Protein AF-0000000083340395 (afdb_homodimer)

Secondary structure (DSSP, 8-state):
-HHHHHHHHHHHHHHSS---HHHHHHHT--EEEEE-HHHHHHHHHHHHHHHH-TT-STT-HHHHHHHHHHHHHHHHT-TT--TTTTHHHHHHHHH--STTS-HHHHHHHHHHHHHHHHHHH-TT--TTTTTTTPPPP---HHHHHHHHHHHHH--B---B--PPPPHHHHHHHHHGGGGS--GGG---EEEEEE--HHHHHHHHHT-TT--S-PPPSEEEEEEE-GGG--SGGGTTHHHHHHHHHHHHHHHHHHHTT-EEEEE--TT--HHHHHHHHHHHT--TTSEEEEEEEEE-BSS--PPPP---HHHHEEE--/-HHHHHHHHHHHHHHSS---HHHHHHHT--EEEEE-HHHHHHHHHHHHHHHH-TT-STT-HHHHHHHHHHHHHHHHT-TT--TTTTHHHHHHHHH---TTS-HHHHHHHHHHHHHHHHHHH-TT--TTTTTTTPPPP---HHHHHHHHHHHHH--B---B--PPPPHHHHHHHHHGGGGS--GGG---EEEEEE--HHHHHHHHHT-TT--S-PPPSEEEEEEE-GGG--SGGGTTHHHHHHHHHHHHHHHHHHHTT-EEEEE--TT--HHHHHHHHHHHT--TTSEEEEEEEEE-BSS--PPPP---HHHHEEE--

Sequence (634 aa):
MIKYMKKSVYKFLCKHSKKSKIATFLLLRPKLMFVDKETSSEIKWLWKCAFQGVYYRGGNENCLFLKNAHIAEKGLQSFEREAGRSKAIISYLSKIGGASISREQLVYRDKIVRSYNLLQKKEGGGLQDYSFNKAVPVFANNEIETIDKLIYTRRSIRWFSQNVPSATVLNKIFQTAVWAPNSCNRQTVRIFYTMNPEKVQACMSLNSGATAMNRAPVFISFVADMDSYILPTERHVPYIDVSLAAQNVVLRSHAEGFSTCVLNWSHASEEANSKLKKILGIRSDNIICFNMVLGAAMYDVEPPYKLGVNEFVKKVDMIKYMKKSVYKFLCKHSKKSKIATFLLLRPKLMFVDKETSSEIKWLWKCAFQGVYYRGGNENCLFLKNAHIAEKGLQSFEREAGRSKAIISYLSKIGGASISREQLVYRDKIVRSYNLLQKKEGGGLQDYSFNKAVPVFANNEIETIDKLIYTRRSIRWFSQNVPSATVLNKIFQTAVWAPNSCNRQTVRIFYTMNPEKVQACMSLNSGATAMNRAPVFISFVADMDSYILPTERHVPYIDVSLAAQNVVLRSHAEGFSTCVLNWSHASEEANSKLKKILGIRSDNIICFNMVLGAAMYDVEPPYKLGVNEFVKKVD

Radius of gyration: 24.7 Å; Cα contacts (8 Å, |Δi|>4): 1036; chains: 2; bounding box: 55×77×62 Å

Organism: NCBI:txid2580412

Structure (mmCIF, N/CA/C/O backbone):
data_AF-0000000083340395-model_v1
#
loop_
_entity.id
_entity.type
_entity.pdbx_description
1 polymer 'Nitroreductase family protein'
#
loop_
_atom_site.group_PDB
_atom_site.id
_atom_site.type_symbol
_atom_site.label_atom_id
_atom_site.label_alt_id
_atom_site.label_comp_id
_atom_site.label_asym_id
_atom_site.label_entity_id
_atom_site.label_seq_id
_atom_site.pdbx_PDB_ins_code
_atom_site.Cartn_x
_atom_site.Cartn_y
_atom_site.Cartn_z
_atom_site.occupancy
_atom_site.B_iso_or_equiv
_atom_site.auth_seq_id
_atom_site.auth_comp_id
_atom_site.auth_asym_id
_atom_site.auth_atom_id
_atom_site.pdbx_PDB_model_num
ATOM 1 N N . MET A 1 1 ? 12.219 33.719 -3.18 1 23.7 1 MET A N 1
ATOM 2 C CA . MET A 1 1 ? 11.227 34.594 -3.811 1 23.7 1 MET A CA 1
ATOM 3 C C . MET A 1 1 ? 10.555 33.875 -4.984 1 23.7 1 MET A C 1
ATOM 5 O O . MET A 1 1 ? 9.336 33.969 -5.16 1 23.7 1 MET A O 1
ATOM 9 N N . ILE A 1 2 ? 11.461 33.125 -5.734 1 25.69 2 ILE A N 1
ATOM 10 C CA . ILE A 1 2 ? 10.945 32.469 -6.934 1 25.69 2 ILE A CA 1
ATOM 11 C C . ILE A 1 2 ? 10.188 31.203 -6.555 1 25.69 2 ILE A C 1
ATOM 13 O O . ILE A 1 2 ? 9.273 30.781 -7.27 1 25.69 2 ILE A O 1
ATOM 17 N N . LYS A 1 3 ? 10.586 30.516 -5.473 1 31.86 3 LYS A N 1
ATOM 18 C CA . LYS A 1 3 ? 9.969 29.297 -4.973 1 31.86 3 LYS A CA 1
ATOM 19 C C . LYS A 1 3 ? 8.539 29.547 -4.496 1 31.86 3 LYS A C 1
ATOM 21 O O . LYS A 1 3 ? 7.652 28.734 -4.723 1 31.86 3 LYS A O 1
ATOM 26 N N . TYR A 1 4 ? 8.336 30.641 -3.783 1 31.64 4 TYR A N 1
ATOM 27 C CA . TYR A 1 4 ? 7.059 31.188 -3.33 1 31.64 4 TYR A CA 1
ATOM 28 C C . TYR A 1 4 ? 6.203 31.625 -4.512 1 31.64 4 TYR A C 1
ATOM 30 O O . TYR A 1 4 ? 4.969 31.625 -4.43 1 31.64 4 TYR A O 1
ATOM 38 N N . MET A 1 5 ? 6.879 32.031 -5.57 1 32.09 5 MET A N 1
ATOM 39 C CA . MET A 1 5 ? 6.113 32.594 -6.68 1 32.09 5 MET A CA 1
ATOM 40 C C . MET A 1 5 ? 5.371 31.484 -7.434 1 32.09 5 MET A C 1
ATOM 42 O O . MET A 1 5 ? 4.34 31.75 -8.055 1 32.09 5 MET A O 1
ATOM 46 N N . LYS A 1 6 ? 5.98 30.312 -7.539 1 38.16 6 LYS A N 1
ATOM 47 C CA . LYS A 1 6 ? 5.355 29.266 -8.352 1 38.16 6 LYS A CA 1
ATOM 48 C C . LYS A 1 6 ? 4.184 28.625 -7.617 1 38.16 6 LYS A C 1
ATOM 50 O O . LYS A 1 6 ? 3.18 28.266 -8.234 1 38.16 6 LYS A O 1
ATOM 55 N N . LYS A 1 7 ? 4.254 28.406 -6.336 1 39.81 7 LYS A N 1
ATOM 56 C CA . LYS A 1 7 ? 3.074 28.125 -5.523 1 39.81 7 LYS A CA 1
ATOM 57 C C . LYS A 1 7 ? 2.033 29.234 -5.652 1 39.81 7 LYS A C 1
ATOM 59 O O . LYS A 1 7 ? 0.831 28.969 -5.668 1 39.81 7 LYS A O 1
ATOM 64 N N . SER A 1 8 ? 2.551 30.453 -5.719 1 37.56 8 SER A N 1
ATOM 65 C CA . SER A 1 8 ? 1.697 31.625 -5.848 1 37.56 8 SER A CA 1
ATOM 66 C C . SER A 1 8 ? 0.975 31.641 -7.188 1 37.56 8 SER A C 1
ATOM 68 O O . SER A 1 8 ? -0.223 31.922 -7.25 1 37.56 8 SER A O 1
ATOM 70 N N . VAL A 1 9 ? 1.699 31.344 -8.203 1 39.03 9 VAL A N 1
ATOM 71 C CA . VAL A 1 9 ? 1.027 31.359 -9.5 1 39.03 9 VAL A CA 1
ATOM 72 C C . VAL A 1 9 ? 0.023 30.219 -9.57 1 39.03 9 VAL A C 1
ATOM 74 O O . VAL A 1 9 ? -1.101 30.391 -10.047 1 39.03 9 VAL A O 1
ATOM 77 N N . TYR A 1 10 ? 0.336 29.016 -9.102 1 37.78 10 TYR A N 1
ATOM 78 C CA . TYR A 1 10 ? -0.652 27.953 -9.055 1 37.78 10 TYR A CA 1
ATOM 79 C C . TYR A 1 10 ? -1.793 28.297 -8.109 1 37.78 10 TYR A C 1
ATOM 81 O O . TYR A 1 10 ? -2.965 28.094 -8.43 1 37.78 10 TYR A O 1
ATOM 89 N N . LYS A 1 11 ? -1.453 28.656 -6.844 1 41.34 11 LYS A N 1
ATOM 90 C CA . LYS A 1 11 ? -2.492 29.172 -5.957 1 41.34 11 LYS A CA 1
ATOM 91 C C . LYS A 1 11 ? -3.271 30.297 -6.625 1 41.34 11 LYS A C 1
ATOM 93 O O . LYS A 1 11 ? -4.496 30.375 -6.492 1 41.34 11 LYS A O 1
ATOM 98 N N . PHE A 1 12 ? -2.539 31.219 -7.191 1 38.47 12 PHE A N 1
ATOM 99 C CA . PHE A 1 12 ? -3.184 32.312 -7.918 1 38.47 12 PHE A CA 1
ATOM 100 C C . PHE A 1 12 ? -4.031 31.766 -9.062 1 38.47 12 PHE A C 1
ATOM 102 O O . PHE A 1 12 ? -5.168 32.188 -9.266 1 38.47 12 PHE A O 1
ATOM 109 N N . LEU A 1 13 ? -3.576 30.844 -9.742 1 42.47 13 LEU A N 1
ATOM 110 C CA . LEU A 1 13 ? -4.328 30.281 -10.852 1 42.47 13 LEU A CA 1
ATOM 111 C C . LEU A 1 13 ? -5.461 29.391 -10.352 1 42.47 13 LEU A C 1
ATOM 113 O O . LEU A 1 13 ? -6.523 29.328 -10.977 1 42.47 13 LEU A O 1
ATOM 117 N N . CYS A 1 14 ? -5.297 28.719 -9.258 1 41.03 14 CYS A N 1
ATOM 118 C CA . CYS A 1 14 ? -6.379 27.969 -8.641 1 41.03 14 CYS A CA 1
ATOM 119 C C . CYS A 1 14 ? -7.441 28.891 -8.07 1 41.03 14 CYS A C 1
ATOM 121 O O . CYS A 1 14 ? -8.617 28.531 -7.988 1 41.03 14 CYS A O 1
ATOM 123 N N . LYS A 1 15 ? -7.105 29.875 -7.312 1 38.88 15 LYS A N 1
ATOM 124 C CA . LYS A 1 15 ? -8.102 30.812 -6.805 1 38.88 15 LYS A CA 1
ATOM 125 C C . LYS A 1 15 ? -8.945 31.375 -7.941 1 38.88 15 LYS A C 1
ATOM 127 O O . LYS A 1 15 ? -10.062 31.859 -7.711 1 38.88 15 LYS A O 1
ATOM 132 N N . HIS A 1 16 ? -8.438 31.859 -9.039 1 39.56 16 HIS A N 1
ATOM 133 C CA . HIS A 1 16 ? -9.266 32.438 -10.094 1 39.56 16 HIS A CA 1
ATOM 134 C C . HIS A 1 16 ? -9.844 31.344 -10.984 1 39.56 16 HIS A C 1
ATOM 136 O O . HIS A 1 16 ? -9.094 30.594 -11.633 1 39.56 16 HIS A O 1
ATOM 142 N N . SER A 1 17 ? -11.102 30.781 -10.633 1 43.62 17 SER A N 1
ATOM 143 C CA . SER A 1 17 ? -12.031 29.781 -11.133 1 43.62 17 SER A CA 1
ATOM 144 C C . SER A 1 17 ? -11.812 29.516 -12.625 1 43.62 17 SER A C 1
ATOM 146 O O . SER A 1 17 ? -11.844 28.375 -13.07 1 43.62 17 SER A O 1
ATOM 148 N N . LYS A 1 18 ? -12.234 30.547 -13.445 1 44.28 18 LYS A N 1
ATOM 149 C CA . LYS A 1 18 ? -12.375 30.359 -14.883 1 44.28 18 LYS A CA 1
ATOM 150 C C . LYS A 1 18 ? -11.008 30.266 -15.562 1 44.28 18 LYS A C 1
ATOM 152 O O . LYS A 1 18 ? -10.578 31.188 -16.25 1 44.28 18 LYS A O 1
ATOM 157 N N . LYS A 1 19 ? -9.984 29.688 -15.023 1 51.34 19 LYS A N 1
ATOM 158 C CA . LYS A 1 19 ? -8.789 29.734 -15.852 1 51.34 19 LYS A CA 1
ATOM 159 C C . LYS A 1 19 ? -9.008 29 -17.172 1 51.34 19 LYS A C 1
ATOM 161 O O . LYS A 1 19 ? -9.586 27.906 -17.188 1 51.34 19 LYS A O 1
ATOM 166 N N . SER A 1 20 ? -8.734 29.594 -18.172 1 68 20 SER A N 1
ATOM 167 C CA . SER A 1 20 ? -8.891 29.109 -19.547 1 68 20 SER A CA 1
ATOM 168 C C . SER A 1 20 ? -8.086 27.828 -19.766 1 68 20 SER A C 1
ATOM 170 O O . SER A 1 20 ? -7.086 27.594 -19.094 1 68 20 SER A O 1
ATOM 172 N N . LYS A 1 21 ? -8.656 26.812 -20.156 1 74.31 21 LYS A N 1
ATOM 173 C CA . LYS A 1 21 ? -8.016 25.594 -20.641 1 74.31 21 LYS A CA 1
ATOM 174 C C . LYS A 1 21 ? -6.625 25.875 -21.203 1 74.31 21 LYS A C 1
ATOM 176 O O . LYS A 1 21 ? -5.691 25.094 -20.984 1 74.31 21 LYS A O 1
ATOM 181 N N . ILE A 1 22 ? -6.523 27.078 -21.594 1 77.81 22 ILE A N 1
ATOM 182 C CA . ILE A 1 22 ? -5.262 27.438 -22.234 1 77.81 22 ILE A CA 1
ATOM 183 C C . ILE A 1 22 ? -4.219 27.734 -21.156 1 77.81 22 ILE A C 1
ATOM 185 O O . ILE A 1 22 ? -3.059 27.328 -21.281 1 77.81 22 ILE A O 1
ATOM 189 N N . ALA A 1 23 ? -4.621 28.359 -20.172 1 75.69 23 ALA A N 1
ATOM 190 C CA . ALA A 1 23 ? -3.693 28.703 -19.094 1 75.69 23 ALA A CA 1
ATOM 191 C C . ALA A 1 23 ? -3.184 27.438 -18.391 1 75.69 23 ALA A C 1
ATOM 193 O O . ALA A 1 23 ? -1.986 27.312 -18.125 1 75.69 23 ALA A O 1
ATOM 194 N N . THR A 1 24 ? -4.109 26.578 -18.188 1 75.75 24 THR A N 1
ATOM 195 C CA . THR A 1 24 ? -3.74 25.297 -17.562 1 75.75 24 THR A CA 1
ATOM 196 C C . THR A 1 24 ? -2.768 24.531 -18.453 1 75.75 24 THR A C 1
ATOM 198 O O . THR A 1 24 ? -1.771 23.984 -17.969 1 75.75 24 THR A O 1
ATOM 201 N N . PHE A 1 25 ? -3.049 24.562 -19.672 1 79.56 25 PHE A N 1
ATOM 202 C CA . PHE A 1 25 ? -2.213 23.875 -20.641 1 79.56 25 PHE A CA 1
ATOM 203 C C . PHE A 1 25 ? -0.792 24.422 -20.625 1 79.56 25 PHE A C 1
ATOM 205 O O . PHE A 1 25 ? 0.176 23.656 -20.594 1 79.56 25 PHE A O 1
ATOM 212 N N . LEU A 1 26 ? -0.683 25.703 -20.562 1 77.81 26 LEU A N 1
ATOM 213 C CA . LEU A 1 26 ? 0.629 26.344 -20.594 1 77.81 26 LEU A CA 1
ATOM 214 C C . LEU A 1 26 ? 1.356 26.156 -19.281 1 77.81 26 LEU A C 1
ATOM 216 O O . LEU A 1 26 ? 2.576 25.984 -19.25 1 77.81 26 LEU A O 1
ATOM 220 N N . LEU A 1 27 ? 0.581 26.172 -18.297 1 75.75 27 LEU A N 1
ATOM 221 C CA . LEU A 1 27 ? 1.147 26.016 -16.953 1 75.75 27 LEU A CA 1
ATOM 222 C C . LEU A 1 27 ? 1.795 24.656 -16.781 1 75.75 27 LEU A C 1
ATOM 224 O O . LEU A 1 27 ? 2.777 24.516 -16.062 1 75.75 27 LEU A O 1
ATOM 228 N N . LEU A 1 28 ? 1.256 23.75 -17.562 1 77.25 28 LEU A N 1
ATOM 229 C CA . LEU A 1 28 ? 1.744 22.375 -17.391 1 77.25 28 LEU A CA 1
ATOM 230 C C . LEU A 1 28 ? 2.908 22.0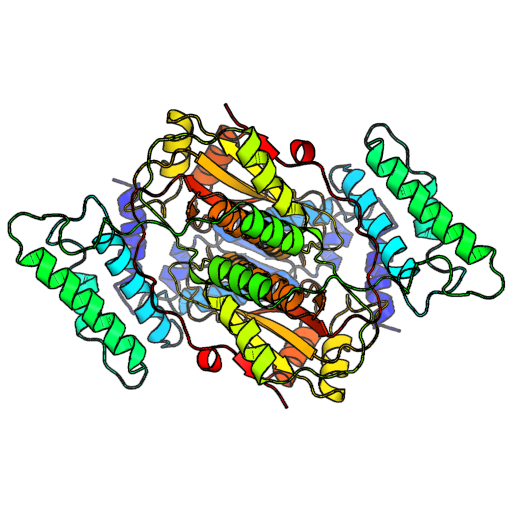94 -18.328 1 77.25 28 LEU A C 1
ATOM 232 O O . LEU A 1 28 ? 3.414 20.969 -18.391 1 77.25 28 LEU A O 1
ATOM 236 N N . ARG A 1 29 ? 3.385 23.078 -19.094 1 80.81 29 ARG A N 1
ATOM 237 C CA . ARG A 1 29 ? 4.547 22.984 -19.969 1 80.81 29 ARG A CA 1
ATOM 238 C C . ARG A 1 29 ? 4.512 21.688 -20.781 1 80.81 29 ARG A C 1
ATOM 240 O O . ARG A 1 29 ? 5.418 20.859 -20.688 1 80.81 29 ARG A O 1
ATOM 247 N N . PRO A 1 30 ? 3.477 21.641 -21.688 1 85.94 30 PRO A N 1
ATOM 248 C CA . PRO A 1 30 ? 3.277 20.406 -22.453 1 85.94 30 PRO A CA 1
ATOM 249 C C . PRO A 1 30 ? 4.434 20.094 -23.391 1 85.94 30 PRO A C 1
ATOM 251 O O . PRO A 1 30 ? 5.023 21.016 -23.969 1 85.94 30 PRO A O 1
ATOM 254 N N . LYS A 1 31 ? 4.812 18.844 -23.484 1 88.56 31 LYS A N 1
ATOM 255 C CA . LYS A 1 31 ? 5.781 18.312 -24.453 1 88.56 31 LYS A CA 1
ATOM 256 C C . LYS A 1 31 ? 5.125 17.328 -25.406 1 88.56 31 LYS A C 1
ATOM 258 O O . LYS A 1 31 ? 4.371 16.453 -24.969 1 88.56 31 LYS A O 1
ATOM 263 N N . LEU A 1 32 ? 5.402 17.516 -26.594 1 90.75 32 LEU A N 1
ATOM 264 C CA . LEU A 1 32 ? 4.883 16.578 -27.594 1 90.75 32 LEU A CA 1
ATOM 265 C C . LEU A 1 32 ? 5.75 15.328 -27.656 1 90.75 32 LEU A C 1
ATOM 267 O O . LEU A 1 32 ? 6.973 15.422 -27.812 1 90.75 32 LEU A O 1
ATOM 271 N N . MET A 1 33 ? 5.086 14.242 -27.453 1 89.75 33 MET A N 1
ATOM 272 C CA . MET A 1 33 ? 5.867 13.008 -27.5 1 89.75 33 MET A CA 1
ATOM 273 C C . MET A 1 33 ? 4.977 11.812 -27.812 1 89.75 33 MET A C 1
ATOM 275 O O . MET A 1 33 ? 3.748 11.922 -27.781 1 89.75 33 MET A O 1
ATOM 279 N N . PHE A 1 34 ? 5.656 10.758 -28.25 1 88.81 34 PHE A N 1
ATOM 280 C CA . PHE A 1 34 ? 4.941 9.5 -28.453 1 88.81 34 PHE A CA 1
ATOM 281 C C . PHE A 1 34 ? 4.703 8.789 -27.125 1 88.81 34 PHE A C 1
ATOM 283 O O . PHE A 1 34 ? 5.605 8.695 -26.297 1 88.81 34 PHE A O 1
ATOM 290 N N . VAL A 1 35 ? 3.451 8.453 -26.969 1 85.31 35 VAL A N 1
ATOM 291 C CA . VAL A 1 35 ? 3.029 7.723 -25.781 1 85.31 35 VAL A CA 1
ATOM 292 C C . VAL A 1 35 ? 2.393 6.395 -26.188 1 85.31 35 VAL A C 1
ATOM 294 O O . VAL A 1 35 ? 1.679 6.324 -27.188 1 85.31 35 VAL A O 1
ATOM 297 N N . ASP A 1 36 ? 2.797 5.379 -25.484 1 77.12 36 ASP A N 1
ATOM 298 C CA . ASP A 1 36 ? 2.178 4.09 -25.797 1 77.12 36 ASP A CA 1
ATOM 299 C C . ASP A 1 36 ? 0.665 4.148 -25.594 1 77.12 36 ASP A C 1
ATOM 301 O O . ASP A 1 36 ? 0.163 4.98 -24.844 1 77.12 36 ASP A O 1
ATOM 305 N N . LYS A 1 37 ? -0.03 3.229 -26.234 1 74.88 37 LYS A N 1
ATOM 306 C CA . LYS A 1 37 ? -1.489 3.248 -26.281 1 74.88 37 LYS A CA 1
ATOM 307 C C . LYS A 1 37 ? -2.078 3.182 -24.875 1 74.88 37 LYS A C 1
ATOM 309 O O . LYS A 1 37 ? -3.006 3.924 -24.547 1 74.88 37 LYS A O 1
ATOM 314 N N . GLU A 1 38 ? -1.562 2.369 -24.047 1 71.12 38 GLU A N 1
ATOM 315 C CA . GLU A 1 38 ? -2.119 2.18 -22.719 1 71.12 38 GLU A CA 1
ATOM 316 C C . GLU A 1 38 ? -1.931 3.428 -21.859 1 71.12 38 GLU A C 1
ATOM 318 O O . GLU A 1 38 ? -2.844 3.834 -21.125 1 71.12 38 GLU A O 1
ATOM 323 N N . THR A 1 39 ? -0.795 4.062 -22.016 1 75.94 39 THR A N 1
ATOM 324 C CA . THR A 1 39 ? -0.489 5.27 -21.25 1 75.94 39 THR A CA 1
ATOM 325 C C . THR A 1 39 ? -1.264 6.465 -21.781 1 75.94 39 THR A C 1
ATOM 327 O O . THR A 1 39 ? -1.587 7.391 -21.047 1 75.94 39 THR A O 1
ATOM 330 N N . SER A 1 40 ? -1.554 6.344 -23.047 1 80.31 40 SER A N 1
ATOM 331 C CA . SER A 1 40 ? -2.215 7.473 -23.688 1 80.31 40 SER A CA 1
ATOM 332 C C . SER A 1 40 ? -3.574 7.754 -23.062 1 80.31 40 SER A C 1
ATOM 334 O O . SER A 1 40 ? -3.965 8.914 -22.906 1 80.31 40 SER A O 1
ATOM 336 N N . SER A 1 41 ? -4.312 6.742 -22.719 1 74.31 41 SER A N 1
ATOM 337 C CA . SER A 1 41 ? -5.609 6.922 -22.062 1 74.31 41 SER A CA 1
ATOM 338 C C . SER A 1 41 ? -5.465 7.637 -20.734 1 74.31 41 SER A C 1
ATOM 340 O O . SER A 1 41 ? -6.301 8.477 -20.375 1 74.31 41 SER A O 1
ATOM 342 N N . GLU A 1 42 ? -4.473 7.289 -20.078 1 76 42 GLU A N 1
ATOM 343 C CA . GLU A 1 42 ? -4.215 7.945 -18.797 1 76 42 GLU A CA 1
ATOM 344 C C . GLU A 1 42 ? -3.857 9.414 -19 1 76 42 GLU A C 1
ATOM 346 O O . GLU A 1 42 ? -4.301 10.273 -18.234 1 76 42 GLU A O 1
ATOM 351 N N . ILE A 1 43 ? -3.057 9.633 -19.984 1 78.56 43 ILE A N 1
ATOM 352 C CA . ILE A 1 43 ? -2.656 11.008 -20.266 1 78.56 43 ILE A CA 1
ATOM 353 C C . ILE A 1 43 ? -3.887 11.844 -20.609 1 78.56 43 ILE A C 1
ATOM 355 O O . ILE A 1 43 ? -4.016 12.984 -20.172 1 78.56 43 ILE A O 1
ATOM 359 N N . LYS A 1 44 ? -4.754 11.281 -21.391 1 76.44 44 LYS A N 1
ATOM 360 C CA . LYS A 1 44 ? -5.996 11.969 -21.719 1 76.44 44 LYS A CA 1
ATOM 361 C C . LYS A 1 44 ? -6.805 12.297 -20.469 1 76.44 44 LYS A C 1
ATOM 363 O O . LYS A 1 44 ? -7.332 13.398 -20.328 1 76.44 44 LYS A O 1
ATOM 368 N N . TRP A 1 45 ? -6.848 11.383 -19.641 1 72.12 45 TRP A N 1
ATOM 369 C CA . TRP A 1 45 ? -7.555 11.586 -18.391 1 72.12 45 TRP A CA 1
ATOM 370 C C . TRP A 1 45 ? -6.891 12.68 -17.562 1 72.12 45 TRP A C 1
ATOM 372 O O . TRP A 1 45 ? -7.574 13.531 -16.984 1 72.12 45 TRP A O 1
ATOM 382 N N . LEU A 1 46 ? -5.582 12.664 -17.469 1 74.31 46 LEU A N 1
ATOM 383 C CA . LEU A 1 46 ? -4.836 13.664 -16.719 1 74.31 46 LEU A CA 1
ATOM 384 C C . LEU A 1 46 ? -5.129 15.07 -17.25 1 74.31 46 LEU A C 1
ATOM 386 O O . LEU A 1 46 ? -5.305 16 -16.469 1 74.31 46 LEU A O 1
ATOM 390 N N . TRP A 1 47 ? -5.188 15.125 -18.516 1 75.12 47 TRP A N 1
ATOM 391 C CA . TRP A 1 47 ? -5.492 16.422 -19.109 1 75.12 47 TRP A CA 1
ATOM 392 C C . TRP A 1 47 ? -6.926 16.844 -18.797 1 75.12 47 TRP A C 1
ATOM 394 O O . TRP A 1 47 ? -7.188 18.016 -18.5 1 75.12 47 TRP A O 1
ATOM 404 N N . LYS A 1 48 ? -7.805 15.93 -18.875 1 72.81 48 LYS A N 1
ATOM 405 C CA . LYS A 1 48 ? -9.195 16.203 -18.531 1 72.81 48 LYS A CA 1
ATOM 406 C C . LYS A 1 48 ? -9.305 16.703 -17.094 1 72.81 48 LYS A C 1
ATOM 408 O O . LYS A 1 48 ? -9.992 17.703 -16.828 1 72.81 48 LYS A O 1
ATOM 413 N N . CYS A 1 49 ? -8.641 16.062 -16.25 1 67.62 49 CYS A N 1
ATOM 414 C CA . CYS A 1 49 ? -8.648 16.438 -14.852 1 67.62 49 CYS A CA 1
ATOM 415 C C . CYS A 1 49 ? -8.023 17.812 -14.656 1 67.62 49 CYS A C 1
ATOM 417 O O . CYS A 1 49 ? -8.531 18.641 -13.891 1 67.62 49 CYS A O 1
ATOM 419 N N . ALA A 1 50 ? -6.918 18.016 -15.312 1 69.69 50 ALA A N 1
ATOM 420 C CA . ALA A 1 50 ? -6.211 19.281 -15.195 1 69.69 50 ALA A CA 1
ATOM 421 C C . ALA A 1 50 ? -7.098 20.453 -15.633 1 69.69 50 ALA A C 1
ATOM 423 O O . ALA A 1 50 ? -7.082 21.516 -15.016 1 69.69 50 ALA A O 1
ATOM 424 N N . PHE A 1 51 ? -7.875 20.203 -16.641 1 73.06 51 PHE A N 1
ATOM 425 C CA . PHE A 1 51 ? -8.703 21.266 -17.188 1 73.06 51 PHE A CA 1
ATOM 426 C C . PHE A 1 51 ? -9.922 21.516 -16.312 1 73.06 51 PHE A C 1
ATOM 428 O O . PHE A 1 51 ? -10.484 22.625 -16.312 1 73.06 51 PHE A O 1
ATOM 435 N N . GLN A 1 52 ? -10.367 20.547 -15.672 1 66.06 52 GLN A N 1
ATOM 436 C CA . GLN A 1 52 ? -11.508 20.703 -14.781 1 66.06 52 GLN A CA 1
ATOM 437 C C . GLN A 1 52 ? -11.109 21.406 -13.492 1 66.06 52 GLN A C 1
ATOM 439 O O . GLN A 1 52 ? -11.945 22.031 -12.844 1 66.06 52 GLN A O 1
ATOM 444 N N . GLY A 1 53 ? -9.852 21.688 -13.305 1 56.41 53 GLY A N 1
ATOM 445 C CA . GLY A 1 53 ? -9.312 22.484 -12.211 1 56.41 53 GLY A CA 1
ATOM 446 C C . GLY A 1 53 ? -9.367 21.766 -10.875 1 56.41 53 GLY A C 1
ATOM 447 O O . GLY A 1 53 ? -10.016 20.719 -10.75 1 56.41 53 GLY A O 1
ATOM 448 N N . VAL A 1 54 ? -8.523 22.328 -9.922 1 50.84 54 VAL A N 1
ATOM 449 C CA . VAL A 1 54 ? -8.266 21.797 -8.578 1 50.84 54 VAL A CA 1
ATOM 450 C C . VAL A 1 54 ? -9.57 21.766 -7.785 1 50.84 54 VAL A C 1
ATOM 452 O O . VAL A 1 54 ? -9.742 20.906 -6.902 1 50.84 54 VAL A O 1
ATOM 455 N N . TYR A 1 55 ? -10.375 22.734 -8.125 1 47.19 55 TYR A N 1
ATOM 456 C CA . TYR A 1 55 ? -11.57 22.859 -7.297 1 47.19 55 TYR A CA 1
ATOM 457 C C . TYR A 1 55 ? -12.688 21.953 -7.816 1 47.19 55 TYR A C 1
ATOM 459 O O . TYR A 1 55 ? -13.719 21.797 -7.164 1 47.19 55 TYR A O 1
ATOM 467 N N . TYR A 1 56 ? -12.391 21.547 -9.141 1 49.06 56 TYR A N 1
ATOM 468 C CA . TYR A 1 56 ? -13.469 20.719 -9.68 1 49.06 56 TYR A CA 1
ATOM 469 C C . TYR A 1 56 ? -13.32 19.266 -9.25 1 49.06 56 TYR A C 1
ATOM 471 O O . TYR A 1 56 ? -12.383 18.578 -9.68 1 49.06 56 TYR A O 1
ATOM 479 N N . ARG A 1 57 ? -13.594 18.969 -8.094 1 51.31 57 ARG A N 1
ATOM 480 C CA . ARG A 1 57 ? -13.586 17.609 -7.535 1 51.31 57 ARG A CA 1
ATOM 481 C C . ARG A 1 57 ? -14.906 16.906 -7.805 1 51.31 57 ARG A C 1
ATOM 483 O O . ARG A 1 57 ? -15.477 16.266 -6.91 1 51.31 57 ARG A O 1
ATOM 490 N N . GLY A 1 58 ? -15.375 17.188 -9.078 1 52.34 58 GLY A N 1
ATOM 491 C CA . GLY A 1 58 ? -16.641 16.578 -9.43 1 52.34 58 GLY A CA 1
ATOM 492 C C . GLY A 1 58 ? -17.797 17.062 -8.555 1 52.34 58 GLY A C 1
ATOM 493 O O . GLY A 1 58 ? -18.812 16.375 -8.438 1 52.34 58 GLY A O 1
ATOM 494 N N . GLY A 1 59 ? -17.438 18.188 -7.824 1 54.91 59 GLY A N 1
ATOM 495 C CA . GLY A 1 59 ? -18.484 18.672 -6.941 1 54.91 59 GLY A CA 1
ATOM 496 C C . GLY A 1 59 ? -18.547 17.922 -5.621 1 54.91 59 GLY A C 1
ATOM 497 O O . GLY A 1 59 ? -19.516 18.062 -4.871 1 54.91 59 GLY A O 1
ATOM 498 N N . ASN A 1 60 ? -17.469 17.062 -5.355 1 62.97 60 ASN A N 1
ATOM 499 C CA . ASN A 1 60 ? -17.547 16.266 -4.133 1 62.97 60 ASN A CA 1
ATOM 500 C C . ASN A 1 60 ? -17.109 17.078 -2.914 1 62.97 60 ASN A C 1
ATOM 502 O O . ASN A 1 60 ? -15.922 17.203 -2.629 1 62.97 60 ASN A O 1
ATOM 506 N N . GLU A 1 61 ? -17.984 17.688 -2.279 1 72 61 GLU A N 1
ATOM 507 C CA . GLU A 1 61 ? -17.812 18.531 -1.103 1 72 61 GLU A CA 1
ATOM 508 C C . GLU A 1 61 ? -17.156 17.75 0.041 1 72 61 GLU A C 1
ATOM 510 O O . GLU A 1 61 ? -16.469 18.328 0.876 1 72 61 GLU A O 1
ATOM 515 N N . ASN A 1 62 ? -17.234 16.484 -0.072 1 75.69 62 ASN A N 1
ATOM 516 C CA . ASN A 1 62 ? -16.703 15.664 1.006 1 75.69 62 ASN A CA 1
ATOM 517 C C . ASN A 1 62 ? -15.18 15.664 1 1 75.69 62 ASN A C 1
ATOM 519 O O . ASN A 1 62 ? -14.547 15.734 2.057 1 75.69 62 ASN A O 1
ATOM 523 N N . CYS A 1 63 ? -14.672 15.633 -0.148 1 74.25 63 CYS A N 1
ATOM 524 C CA . CYS A 1 63 ? -13.219 15.625 -0.248 1 74.25 63 CYS A CA 1
ATOM 525 C C . CYS A 1 63 ? -12.625 16.953 0.202 1 74.25 63 CYS A C 1
ATOM 527 O O . CYS A 1 63 ? -11.609 16.984 0.89 1 74.25 63 CYS A O 1
ATOM 529 N N . LEU A 1 64 ? -13.273 17.984 -0.135 1 77.25 64 LEU A N 1
ATOM 530 C CA . LEU A 1 64 ? -12.82 19.312 0.273 1 77.25 64 LEU A CA 1
ATOM 531 C C . LEU A 1 64 ? -12.953 19.484 1.782 1 77.25 64 LEU A C 1
ATOM 533 O O . LEU A 1 64 ? -12.094 20.094 2.418 1 77.25 64 LEU A O 1
ATOM 537 N N . PHE A 1 65 ? -14.094 18.969 2.23 1 85.88 65 PHE A N 1
ATOM 538 C CA . PHE A 1 65 ? -14.305 19.016 3.672 1 85.88 65 PHE A CA 1
ATOM 539 C C . PHE A 1 65 ? -13.164 18.312 4.406 1 85.88 65 PHE A C 1
ATOM 541 O O . PHE A 1 65 ? -12.562 18.875 5.316 1 85.88 65 PHE A O 1
ATOM 548 N N . LEU A 1 66 ? -12.773 17.109 4.004 1 84.88 66 LEU A N 1
ATOM 549 C CA . LEU A 1 66 ? -11.758 16.312 4.684 1 84.88 66 LEU A CA 1
ATOM 550 C C . LEU A 1 66 ? -10.383 16.969 4.574 1 84.88 66 LEU A C 1
ATOM 552 O O . LEU A 1 66 ? -9.633 17.016 5.551 1 84.88 66 LEU A O 1
ATOM 556 N N . LYS A 1 67 ? -10.117 17.453 3.457 1 83.81 67 LYS A N 1
ATOM 557 C CA . LYS A 1 67 ? -8.828 18.109 3.252 1 83.81 67 LYS A CA 1
ATOM 558 C C . LYS A 1 67 ? -8.68 19.312 4.16 1 83.81 67 LYS A C 1
ATOM 560 O O . LYS A 1 67 ? -7.656 19.484 4.824 1 83.81 67 LYS A O 1
ATOM 565 N N . ASN A 1 68 ? -9.672 20.188 4.16 1 87.5 68 ASN A N 1
ATOM 566 C CA . ASN A 1 68 ? -9.617 21.391 4.988 1 87.5 68 ASN A CA 1
ATOM 567 C C . ASN A 1 68 ? -9.609 21.047 6.473 1 87.5 68 ASN A C 1
ATOM 569 O O . ASN A 1 68 ? -8.891 21.688 7.254 1 87.5 68 ASN A O 1
ATOM 573 N N . ALA A 1 69 ? -10.422 20.094 6.793 1 90.88 69 ALA A N 1
ATOM 574 C CA . ALA A 1 69 ? -10.406 19.625 8.18 1 90.88 69 ALA A CA 1
ATOM 575 C C . ALA A 1 69 ? -9.016 19.141 8.57 1 90.88 69 ALA A C 1
ATOM 577 O O . ALA A 1 69 ? -8.531 19.438 9.672 1 90.88 69 ALA A O 1
ATOM 578 N N . HIS A 1 70 ? -8.398 18.391 7.691 1 89.81 70 HIS A N 1
ATOM 579 C CA . HIS A 1 70 ? -7.059 17.875 7.938 1 89.81 70 HIS A CA 1
ATOM 580 C C . HIS A 1 70 ? -6.062 19 8.156 1 89.81 70 HIS A C 1
ATOM 582 O O . HIS A 1 70 ? -5.242 18.953 9.078 1 89.81 70 HIS A O 1
ATOM 588 N N . ILE A 1 71 ? -6.137 20 7.328 1 89.19 71 ILE A N 1
ATOM 589 C CA . ILE A 1 71 ? -5.223 21.141 7.438 1 89.19 71 ILE A CA 1
ATOM 590 C C . ILE A 1 71 ? -5.414 21.828 8.789 1 89.19 71 ILE A C 1
ATOM 592 O O . ILE A 1 71 ? -4.441 22.125 9.484 1 89.19 71 ILE A O 1
ATOM 596 N N . ALA A 1 72 ? -6.629 22.062 9.156 1 91.19 72 ALA A N 1
ATOM 597 C CA . ALA A 1 72 ? -6.934 22.703 10.43 1 91.19 72 ALA A CA 1
ATOM 598 C C . ALA A 1 72 ? -6.41 21.875 11.602 1 91.19 72 ALA A C 1
ATOM 600 O O . ALA A 1 72 ? -5.801 22.422 12.523 1 91.19 72 ALA A O 1
ATOM 601 N N . GLU A 1 73 ? -6.625 20.594 11.555 1 90.31 73 GLU A N 1
ATOM 602 C CA . GLU A 1 73 ? -6.207 19.688 12.625 1 90.31 73 GLU A CA 1
ATOM 603 C C . GLU A 1 73 ? -4.688 19.672 12.766 1 90.31 73 GLU A C 1
ATOM 605 O O . GLU A 1 73 ? -4.16 19.641 13.875 1 90.31 73 GLU A O 1
ATOM 610 N N . LYS A 1 74 ? -4.078 19.609 11.656 1 89.75 74 LYS A N 1
ATOM 611 C CA . LYS A 1 74 ? -2.617 19.609 11.664 1 89.75 74 LYS A CA 1
ATOM 612 C C . LYS A 1 74 ? -2.084 20.844 12.398 1 89.75 74 LYS A C 1
ATOM 614 O O . LYS A 1 74 ? -1.146 20.75 13.188 1 89.75 74 LYS A O 1
ATOM 619 N N . GLY A 1 75 ? -2.646 21.953 12.164 1 88.56 75 GLY A N 1
ATOM 620 C CA . GLY A 1 75 ? -2.258 23.172 12.852 1 88.56 75 GLY A CA 1
ATOM 621 C C . GLY A 1 75 ? -2.555 23.141 14.336 1 88.56 75 GLY A C 1
ATOM 622 O O . GLY A 1 75 ? -1.729 23.578 15.148 1 88.56 75 GLY A O 1
ATOM 623 N N . LEU A 1 76 ? -3.695 22.688 14.633 1 88.25 76 LEU A N 1
ATOM 624 C CA . LEU A 1 76 ? -4.133 22.641 16.031 1 88.25 76 LEU A CA 1
ATOM 625 C C . LEU A 1 76 ? -3.293 21.656 16.828 1 88.25 76 LEU A C 1
ATOM 627 O O . LEU A 1 76 ? -3.088 21.844 18.031 1 88.25 76 LEU A O 1
ATOM 631 N N . GLN A 1 77 ? -2.791 20.641 16.156 1 87.75 77 GLN A N 1
ATOM 632 C CA . GLN A 1 77 ? -2.012 19.594 16.812 1 87.75 77 GLN A CA 1
ATOM 633 C C . GLN A 1 77 ? -0.539 19.984 16.906 1 87.75 77 GLN A C 1
ATOM 635 O O . GLN A 1 77 ? 0.244 19.312 17.594 1 87.75 77 GLN A O 1
ATOM 640 N N . SER A 1 78 ? -0.252 21.094 16.312 1 88.94 78 SER A N 1
ATOM 641 C CA . SER A 1 78 ? 1.145 21.516 16.312 1 88.94 78 SER A CA 1
ATOM 642 C C . SER A 1 78 ? 1.562 22.031 17.688 1 88.94 78 SER A C 1
ATOM 644 O O . SER A 1 78 ? 0.83 22.812 18.312 1 88.94 78 SER A O 1
ATOM 646 N N . PHE A 1 79 ? 2.74 21.578 18.047 1 84.25 79 PHE A N 1
ATOM 647 C CA . PHE A 1 79 ? 3.291 22.062 19.312 1 84.25 79 PHE A CA 1
ATOM 648 C C . PHE A 1 79 ? 3.553 23.562 19.234 1 84.25 79 PHE A C 1
ATOM 650 O O . PHE A 1 79 ? 3.537 24.25 20.266 1 84.25 79 PHE A O 1
ATOM 657 N N . GLU A 1 80 ? 3.738 24.078 18.094 1 84.5 80 GLU A N 1
ATOM 658 C CA . GLU A 1 80 ? 4.055 25.5 17.875 1 84.5 80 GLU A CA 1
ATOM 659 C C . GLU A 1 80 ? 2.838 26.266 17.359 1 84.5 80 GLU A C 1
ATOM 661 O O . GLU A 1 80 ? 2.982 27.297 16.703 1 84.5 80 GLU A O 1
ATOM 666 N N . ARG A 1 81 ? 1.719 25.781 17.672 1 85.44 81 ARG A N 1
ATOM 667 C CA . ARG A 1 81 ? 0.512 26.438 17.172 1 85.44 81 ARG A CA 1
ATOM 668 C C . ARG A 1 81 ? 0.39 27.859 17.703 1 85.44 81 ARG A C 1
ATOM 670 O O . ARG A 1 81 ? 0.752 28.125 18.844 1 85.44 81 ARG A O 1
ATOM 677 N N . GLU A 1 82 ? -0.064 28.656 16.844 1 83.75 82 GLU A N 1
ATOM 678 C CA . GLU A 1 82 ? -0.264 30.062 17.172 1 83.75 82 GLU A CA 1
ATOM 679 C C . GLU A 1 82 ? -1.657 30.531 16.75 1 83.75 82 GLU A C 1
ATOM 681 O O . GLU A 1 82 ? -2.182 30.109 15.719 1 83.75 82 GLU A O 1
ATOM 686 N N . ALA A 1 83 ? -2.133 31.375 17.609 1 86.5 83 ALA A N 1
ATOM 687 C CA . ALA A 1 83 ? -3.414 31.984 17.266 1 86.5 83 ALA A CA 1
ATOM 688 C C . ALA A 1 83 ? -3.307 32.781 15.969 1 86.5 83 ALA A C 1
ATOM 690 O O . ALA A 1 83 ? -2.254 33.344 15.664 1 86.5 83 ALA A O 1
ATOM 691 N N . GLY A 1 84 ? -4.422 32.781 15.219 1 86.56 84 GLY A N 1
ATOM 692 C CA . GLY A 1 84 ? -4.492 33.625 14.039 1 86.56 84 GLY A CA 1
ATOM 693 C C . GLY A 1 84 ? -4.141 32.906 12.758 1 86.56 84 GLY A C 1
ATOM 694 O O . GLY A 1 84 ? -4.387 33.406 11.664 1 86.56 84 GLY A O 1
ATOM 695 N N . ARG A 1 85 ? -3.543 31.781 12.898 1 85.56 85 ARG A N 1
ATOM 696 C CA . ARG A 1 85 ? -3.195 31.031 11.703 1 85.56 85 ARG A CA 1
ATOM 697 C C . ARG A 1 85 ? -4.402 30.266 11.172 1 85.56 85 ARG A C 1
ATOM 699 O O . ARG A 1 85 ? -5.359 30.016 11.906 1 85.56 85 ARG A O 1
ATOM 706 N N . SER A 1 86 ? -4.465 29.969 9.867 1 88.5 86 SER A N 1
ATOM 707 C CA . SER A 1 86 ? -5.453 29.156 9.172 1 88.5 86 SER A CA 1
ATOM 708 C C . SER A 1 86 ? -6.848 29.75 9.281 1 88.5 86 SER A C 1
ATOM 710 O O . SER A 1 86 ? -7.84 29.031 9.352 1 88.5 86 SER A O 1
ATOM 712 N N . LYS A 1 87 ? -6.988 30.984 9.312 1 90.81 87 LYS A N 1
ATOM 713 C CA . LYS A 1 87 ? -8.273 31.672 9.461 1 90.81 87 LYS A CA 1
ATOM 714 C C . LYS A 1 87 ? -9.203 31.344 8.297 1 90.81 87 LYS A C 1
ATOM 716 O O . LYS A 1 87 ? -10.391 31.094 8.492 1 90.81 87 LYS A O 1
ATOM 721 N N . ALA A 1 88 ? -8.656 31.344 7.152 1 90.62 88 ALA A N 1
ATOM 722 C CA . ALA A 1 88 ? -9.461 31.094 5.961 1 90.62 88 ALA A CA 1
ATOM 723 C C . ALA A 1 88 ? -10.031 29.688 5.965 1 90.62 88 ALA A C 1
ATOM 725 O O . ALA A 1 88 ? -11.18 29.469 5.574 1 90.62 88 ALA A O 1
ATOM 726 N N . ILE A 1 89 ? -9.258 28.797 6.379 1 91.94 89 ILE A N 1
ATOM 727 C CA . ILE A 1 89 ? -9.656 27.391 6.445 1 91.94 89 ILE A CA 1
ATOM 728 C C . ILE A 1 89 ? -10.781 27.219 7.465 1 91.94 89 ILE A C 1
ATOM 730 O O . ILE A 1 89 ? -11.773 26.531 7.195 1 91.94 89 ILE A O 1
ATOM 734 N N . ILE A 1 90 ? -10.633 27.875 8.547 1 92.25 90 ILE A N 1
ATOM 735 C CA . ILE A 1 90 ? -11.625 27.766 9.609 1 92.25 90 ILE A CA 1
ATOM 736 C C . ILE A 1 90 ? -12.922 28.438 9.172 1 92.25 90 ILE A C 1
ATOM 738 O O . ILE A 1 90 ? -14.016 27.953 9.461 1 92.25 90 ILE A O 1
ATOM 742 N N . SER A 1 91 ? -12.789 29.516 8.531 1 91.94 91 SER A N 1
ATOM 743 C CA . SER A 1 91 ? -13.969 30.188 7.992 1 91.94 91 SER A CA 1
ATOM 744 C C . SER A 1 91 ? -14.727 29.281 7.027 1 91.94 91 SER A C 1
ATOM 746 O O . SER A 1 91 ? -15.961 29.203 7.082 1 91.94 91 SER A O 1
ATOM 748 N N . TYR A 1 92 ? -14.031 28.641 6.184 1 89.44 92 TYR A N 1
ATOM 749 C CA . TYR A 1 92 ? -14.641 27.688 5.266 1 89.44 92 TYR A CA 1
ATOM 750 C C . TYR A 1 92 ? -15.359 26.578 6.031 1 89.44 92 TYR A C 1
ATOM 752 O O . TYR A 1 92 ? -16.516 26.266 5.742 1 89.44 92 TYR A O 1
ATOM 760 N N . LEU A 1 93 ? -14.688 25.984 7 1 90.75 93 LEU A N 1
ATOM 761 C CA . LEU A 1 93 ? -15.242 24.875 7.758 1 90.75 93 LEU A CA 1
ATOM 762 C C . LEU A 1 93 ? -16.484 25.312 8.523 1 90.75 93 LEU A C 1
ATOM 764 O O . LEU A 1 93 ? -17.469 24.562 8.609 1 90.75 93 LEU A O 1
ATOM 768 N N . SER A 1 94 ? -16.438 26.5 8.977 1 91 94 SER A N 1
ATOM 769 C CA . SER A 1 94 ? -17.562 27 9.773 1 91 94 SER A CA 1
ATOM 770 C C . SER A 1 94 ? -18.812 27.188 8.922 1 91 94 SER A C 1
ATOM 772 O O . SER A 1 94 ? -19.922 27.141 9.445 1 91 94 SER A O 1
ATOM 774 N N . LYS A 1 95 ? -18.656 27.266 7.656 1 88 95 LYS A N 1
ATOM 775 C CA . LYS A 1 95 ? -19.781 27.594 6.777 1 88 95 LYS A CA 1
ATOM 776 C C . LYS A 1 95 ? -20.312 26.328 6.09 1 88 95 LYS A C 1
ATOM 778 O O . LYS A 1 95 ? -21.406 26.359 5.508 1 88 95 LYS A O 1
ATOM 783 N N . ILE A 1 96 ? -19.5 25.359 6.258 1 82.56 96 ILE A N 1
ATOM 784 C CA . ILE A 1 96 ? -19.922 24.156 5.555 1 82.56 96 ILE A CA 1
ATOM 785 C C . ILE A 1 96 ? -21.094 23.516 6.297 1 82.56 96 ILE A C 1
ATOM 787 O O . ILE A 1 96 ? -21.109 23.484 7.527 1 82.56 96 ILE A O 1
ATOM 791 N N . GLY A 1 97 ? -22.25 23.062 5.785 1 72.44 97 GLY A N 1
ATOM 792 C CA . GLY A 1 97 ? -23.375 22.422 6.434 1 72.44 97 GLY A CA 1
ATOM 793 C C . GLY A 1 97 ? -24.438 21.953 5.457 1 72.44 97 GLY A C 1
ATOM 794 O O . GLY A 1 97 ? -25.594 21.766 5.828 1 72.44 97 GLY A O 1
ATOM 795 N N . GLY A 1 98 ? -24.062 21.656 4.285 1 66.56 98 GLY A N 1
ATOM 796 C CA . GLY A 1 98 ? -25.078 21.297 3.305 1 66.56 98 GLY A CA 1
ATOM 797 C C . GLY A 1 98 ? -25.438 19.828 3.34 1 66.56 98 GLY A C 1
ATOM 798 O O . GLY A 1 98 ? -24.984 19.094 4.219 1 66.56 98 GLY A O 1
ATOM 799 N N . ALA A 1 99 ? -26.359 19.422 2.557 1 64.38 99 ALA A N 1
ATOM 800 C CA . ALA A 1 99 ? -26.969 18.094 2.459 1 64.38 99 ALA A CA 1
ATOM 801 C C . ALA A 1 99 ? -25.922 17.016 2.191 1 64.38 99 ALA A C 1
ATOM 803 O O . ALA A 1 99 ? -26.125 15.844 2.504 1 64.38 99 ALA A O 1
ATOM 804 N N . SER A 1 100 ? -24.75 17.406 1.845 1 73.69 100 SER A N 1
ATOM 805 C CA . SER A 1 100 ? -23.766 16.406 1.443 1 73.69 100 SER A CA 1
ATOM 806 C C . SER A 1 100 ? -22.844 16.062 2.596 1 73.69 100 SER A C 1
ATOM 808 O O . SER A 1 100 ? -22.016 15.156 2.477 1 73.69 100 SER A O 1
ATOM 810 N N . ILE A 1 101 ? -23.094 16.688 3.68 1 78.75 101 ILE A N 1
ATOM 811 C CA . ILE A 1 101 ? -22.234 16.438 4.828 1 78.75 101 ILE A CA 1
ATOM 812 C C . ILE A 1 101 ? -23.016 15.68 5.902 1 78.75 101 ILE A C 1
ATOM 814 O O . ILE A 1 101 ? -24.125 16.078 6.27 1 78.75 101 ILE A O 1
ATOM 818 N N . SER A 1 102 ? -22.422 14.617 6.363 1 83.56 102 SER A N 1
ATOM 819 C CA . SER A 1 102 ? -23.094 13.781 7.348 1 83.56 102 SER A CA 1
ATOM 820 C C . SER A 1 102 ? -23.125 14.445 8.719 1 83.56 102 SER A C 1
ATOM 822 O O . SER A 1 102 ? -22.406 15.414 8.961 1 83.56 102 SER A O 1
ATOM 824 N N . ARG A 1 103 ? -24.031 13.922 9.578 1 86.81 103 ARG A N 1
ATOM 825 C CA . ARG A 1 103 ? -24.125 14.422 10.945 1 86.81 103 ARG A CA 1
ATOM 826 C C . ARG A 1 103 ? -22.797 14.234 11.68 1 86.81 103 ARG A C 1
ATOM 828 O O . ARG A 1 103 ? -22.375 15.102 12.445 1 86.81 103 ARG A O 1
ATOM 835 N N . GLU A 1 104 ? -22.188 13.102 11.398 1 88.19 104 GLU A N 1
ATOM 836 C CA . GLU A 1 104 ? -20.906 12.812 12.039 1 88.19 104 GLU A CA 1
ATOM 837 C C . GLU A 1 104 ? -19.828 13.797 11.594 1 88.19 104 GLU A C 1
ATOM 839 O O . GLU A 1 104 ? -18.984 14.211 12.391 1 88.19 104 GLU A O 1
ATOM 844 N N . GLN A 1 105 ? -19.859 14.172 10.422 1 88.44 105 GLN A N 1
ATOM 845 C CA . GLN A 1 105 ? -18.906 15.141 9.891 1 88.44 105 GLN A CA 1
ATOM 846 C C . GLN A 1 105 ? -19.125 16.516 10.508 1 88.44 105 GLN A C 1
ATOM 848 O O . GLN A 1 105 ? -18.172 17.234 10.789 1 88.44 105 GLN A O 1
ATOM 853 N N . LEU A 1 106 ? -20.359 16.797 10.695 1 89.31 106 LEU A N 1
ATOM 854 C CA . LEU A 1 106 ? -20.688 18.094 11.297 1 89.31 106 LEU A CA 1
ATOM 855 C C . LEU A 1 106 ? -20.172 18.156 12.734 1 89.31 106 LEU A C 1
ATOM 857 O O . LEU A 1 106 ? -19.656 19.188 13.156 1 89.31 106 LEU A O 1
ATOM 861 N N . VAL A 1 107 ? -20.375 17.078 13.406 1 90.38 107 VAL A N 1
ATOM 862 C CA . VAL A 1 107 ? -19.891 17.016 14.781 1 90.38 107 VAL A CA 1
ATOM 863 C C . VAL A 1 107 ? -18.375 17.188 14.805 1 90.38 107 VAL A C 1
ATOM 865 O O . VAL A 1 107 ? -17.828 17.922 15.633 1 90.38 107 VAL A O 1
ATOM 868 N N . TYR A 1 108 ? -17.75 16.562 13.898 1 91.12 108 TYR A N 1
ATOM 869 C CA . TYR A 1 108 ? -16.297 16.641 13.781 1 91.12 108 TYR A CA 1
ATOM 870 C C . TYR A 1 108 ? -15.852 18.062 13.461 1 91.12 108 TYR A C 1
ATOM 872 O O . TYR A 1 108 ? -14.922 18.594 14.086 1 91.12 108 TYR A O 1
ATOM 880 N N . ARG A 1 109 ? -16.469 18.594 12.562 1 89.44 109 ARG A N 1
ATOM 881 C CA . ARG A 1 109 ? -16.219 19.969 12.18 1 89.44 109 ARG A CA 1
ATOM 882 C C . ARG A 1 109 ? -16.359 20.906 13.383 1 89.44 109 ARG A C 1
ATOM 884 O O . ARG A 1 109 ? -15.492 21.75 13.609 1 89.44 109 ARG A O 1
ATOM 891 N N . ASP A 1 110 ? -17.391 20.781 14.094 1 92.06 110 ASP A N 1
ATOM 892 C CA . ASP A 1 110 ? -17.656 21.656 15.234 1 92.06 110 ASP A CA 1
ATOM 893 C C . ASP A 1 110 ? -16.578 21.516 16.297 1 92.06 110 ASP A C 1
ATOM 895 O O . ASP A 1 110 ? -16.219 22.484 16.969 1 92.06 110 ASP A O 1
ATOM 899 N N . LYS A 1 111 ? -16.125 20.312 16.438 1 90.62 111 LYS A N 1
ATOM 900 C CA . LYS A 1 111 ? -15.039 20.094 17.375 1 90.62 111 LYS A CA 1
ATOM 901 C C . LYS A 1 111 ? -13.789 20.859 16.969 1 90.62 111 LYS A C 1
ATOM 903 O O . LYS A 1 111 ? -13.117 21.469 17.797 1 90.62 111 LYS A O 1
ATOM 908 N N . ILE A 1 112 ? -13.469 20.859 15.727 1 91.25 112 ILE A N 1
ATOM 909 C CA . ILE A 1 112 ? -12.297 21.547 15.203 1 91.25 112 ILE A CA 1
ATOM 910 C C . ILE A 1 112 ? -12.461 23.047 15.398 1 91.25 112 ILE A C 1
ATOM 912 O O . ILE A 1 112 ? -11.555 23.719 15.906 1 91.25 112 ILE A O 1
ATOM 916 N N . VAL A 1 113 ? -13.602 23.531 15.031 1 91 113 VAL A N 1
ATOM 917 C CA . VAL A 1 113 ? -13.875 24.969 15.102 1 91 113 VAL A CA 1
ATOM 918 C C . VAL A 1 113 ? -13.836 25.422 16.562 1 91 113 VAL A C 1
ATOM 920 O O . VAL A 1 113 ? -13.273 26.484 16.859 1 91 113 VAL A O 1
ATOM 923 N N . ARG A 1 114 ? -14.422 24.656 17.391 1 90.31 114 ARG A N 1
ATOM 924 C CA . ARG A 1 114 ? -14.406 25 18.812 1 90.31 114 ARG A CA 1
ATOM 925 C C . ARG A 1 114 ? -12.977 25.062 19.344 1 90.31 114 ARG A C 1
ATOM 927 O O . ARG A 1 114 ? -12.625 25.984 20.078 1 90.31 114 ARG A O 1
ATOM 934 N N . SER A 1 115 ? -12.219 24.062 19.016 1 88.38 115 SER A N 1
ATOM 935 C CA . SER A 1 115 ? -10.828 24.016 19.453 1 88.38 115 SER A CA 1
ATOM 936 C C . SER A 1 115 ? -10.047 25.219 18.938 1 88.38 115 SER A C 1
ATOM 938 O O . SER A 1 115 ? -9.227 25.797 19.641 1 88.38 115 SER A O 1
ATOM 940 N N . TYR A 1 116 ? -10.281 25.594 17.719 1 90.25 116 TYR A N 1
ATOM 941 C CA . TYR A 1 116 ? -9.625 26.75 17.125 1 90.25 116 TYR A CA 1
ATOM 942 C C . TYR A 1 116 ? -10.016 28.031 17.844 1 90.25 116 TYR A C 1
ATOM 944 O O . TYR A 1 116 ? -9.148 28.859 18.172 1 90.25 116 TYR A O 1
ATOM 952 N N . ASN A 1 117 ? -11.266 28.156 18.156 1 89.19 117 ASN A N 1
ATOM 953 C CA . ASN A 1 117 ? -11.758 29.344 18.844 1 89.19 117 ASN A CA 1
ATOM 954 C C . ASN A 1 117 ? -11.18 29.469 20.25 1 89.19 117 ASN A C 1
ATOM 956 O O . ASN A 1 117 ? -10.891 30.578 20.719 1 89.19 117 ASN A O 1
ATOM 960 N N . LEU A 1 118 ? -11.117 28.375 20.844 1 87.38 118 LEU A N 1
ATOM 961 C CA . LEU A 1 118 ? -10.523 28.375 22.188 1 87.38 118 LEU A CA 1
ATOM 962 C C . LEU A 1 118 ? -9.07 28.844 22.125 1 87.38 118 LEU A C 1
ATOM 964 O O . LEU A 1 118 ? -8.609 29.562 23.016 1 87.38 118 LEU A O 1
ATOM 968 N N . LEU A 1 119 ? -8.383 28.422 21.109 1 86.31 119 LEU A N 1
ATOM 969 C CA . LEU A 1 119 ? -7 28.844 20.922 1 86.31 119 LEU A CA 1
ATOM 970 C C . LEU A 1 119 ? -6.918 30.344 20.719 1 86.31 119 LEU A C 1
ATOM 972 O O . LEU A 1 119 ? -5.961 30.984 21.156 1 86.31 119 LEU A O 1
ATOM 976 N N . GLN A 1 120 ? -7.93 30.875 20.078 1 86.81 120 GLN A N 1
ATOM 977 C CA . GLN A 1 120 ? -7.934 32.312 19.812 1 86.81 120 GLN A CA 1
ATOM 978 C C . GLN A 1 120 ? -8.133 33.125 21.094 1 86.81 120 GLN A C 1
ATOM 980 O O . GLN A 1 120 ? -7.656 34.25 21.219 1 86.81 120 GLN A O 1
ATOM 985 N N . LYS A 1 121 ? -8.953 32.656 21.984 1 82.81 121 LYS A N 1
ATOM 986 C CA . LYS A 1 121 ? -9.281 33.375 23.219 1 82.81 121 LYS A CA 1
ATOM 987 C C . LYS A 1 121 ? -8.141 33.281 24.234 1 82.81 121 LYS A C 1
ATOM 989 O O . LYS A 1 121 ? -7.988 34.156 25.078 1 82.81 121 LYS A O 1
ATOM 994 N N . LYS A 1 122 ? -7.68 32.125 24.359 1 68.5 122 LYS A N 1
ATOM 995 C CA . LYS A 1 122 ? -6.621 31.938 25.344 1 68.5 122 LYS A CA 1
ATOM 996 C C . LYS A 1 122 ? -5.398 32.781 25 1 68.5 122 LYS A C 1
ATOM 998 O O . LYS A 1 122 ? -4.824 32.656 23.922 1 68.5 122 LYS A O 1
ATOM 1003 N N . GLU A 1 123 ? -5.547 34.156 25.266 1 54.97 123 GLU A N 1
ATOM 1004 C CA . GLU A 1 123 ? -4.457 35.094 25.031 1 54.97 123 GLU A CA 1
ATOM 1005 C C . GLU A 1 123 ? -3.111 34.375 24.984 1 54.97 123 GLU A C 1
ATOM 1007 O O . GLU A 1 123 ? -2.227 34.75 24.219 1 54.97 123 GLU A O 1
ATOM 1012 N N . GLY A 1 124 ? -2.773 33.594 26.078 1 45.44 124 GLY A N 1
ATOM 1013 C CA . GLY A 1 124 ? -1.402 33.156 26.219 1 45.44 124 GLY A CA 1
ATOM 1014 C C . GLY A 1 124 ? -1.181 31.75 25.656 1 45.44 124 GLY A C 1
ATOM 1015 O O . GLY A 1 124 ? -0.157 31.125 25.938 1 45.44 124 GLY A O 1
ATOM 1016 N N . GLY A 1 125 ? -1.618 31.297 24.516 1 47.25 125 GLY A N 1
ATOM 1017 C CA . GLY A 1 125 ? -1.316 30.219 23.594 1 47.25 125 GLY A CA 1
ATOM 1018 C C . GLY A 1 125 ? -1.183 28.875 24.297 1 47.25 125 GLY A C 1
ATOM 1019 O O . GLY A 1 125 ? -0.498 27.969 23.797 1 47.25 125 GLY A O 1
ATOM 1020 N N . GLY A 1 126 ? -1.482 28.781 25.562 1 44.94 126 GLY A N 1
ATOM 1021 C CA . GLY A 1 126 ? -1.014 27.609 26.281 1 44.94 126 GLY A CA 1
ATOM 1022 C C . GLY A 1 126 ? -1.624 26.312 25.781 1 44.94 126 GLY A C 1
ATOM 1023 O O . GLY A 1 126 ? -2.678 26.328 25.141 1 44.94 126 GLY A O 1
ATOM 1024 N N . LEU A 1 127 ? -0.855 25.188 25.656 1 50.12 127 LEU A N 1
ATOM 1025 C CA . LEU A 1 127 ? -0.903 23.781 25.312 1 50.12 127 LEU A CA 1
ATOM 1026 C C . LEU A 1 127 ? -2.145 23.125 25.906 1 50.12 127 LEU A C 1
ATOM 1028 O O . LEU A 1 127 ? -2.395 21.938 25.672 1 50.12 127 LEU A O 1
ATOM 1032 N N . GLN A 1 128 ? -2.928 23.781 26.75 1 47.47 128 GLN A N 1
ATOM 1033 C CA . GLN A 1 128 ? -3.828 23.062 27.656 1 47.47 128 GLN A CA 1
ATOM 1034 C C . GLN A 1 128 ? -4.949 22.391 26.875 1 47.47 128 GLN A C 1
ATOM 1036 O O . GLN A 1 128 ? -5.422 21.312 27.266 1 47.47 128 GLN A O 1
ATOM 1041 N N . ASP A 1 129 ? -5.398 23.016 25.781 1 53.62 129 ASP A N 1
ATOM 1042 C CA . ASP A 1 129 ? -6.66 22.438 25.328 1 53.62 129 ASP A CA 1
ATOM 1043 C C . ASP A 1 129 ? -6.414 21.234 24.406 1 53.62 129 ASP A C 1
ATOM 1045 O O . ASP A 1 129 ? -7.316 20.422 24.188 1 53.62 129 ASP A O 1
ATOM 1049 N N . TYR A 1 130 ? -5.453 21.266 23.672 1 58.06 130 TYR A N 1
ATOM 1050 C CA . TYR A 1 130 ? -5.125 20.016 23 1 58.06 130 TYR A CA 1
ATOM 1051 C C . TYR A 1 130 ? -4.336 19.094 23.938 1 58.06 130 TYR A C 1
ATOM 1053 O O . TYR A 1 130 ? -3.496 19.562 24.703 1 58.06 130 TYR A O 1
ATOM 1061 N N . SER A 1 131 ? -5.039 18.078 24.438 1 61.41 131 SER A N 1
ATOM 1062 C CA . SER A 1 131 ? -4.453 17.125 25.391 1 61.41 131 SER A CA 1
ATOM 1063 C C . SER A 1 131 ? -3.127 16.578 24.875 1 61.41 131 SER A C 1
ATOM 1065 O O . SER A 1 131 ? -3.09 15.531 24.234 1 61.41 131 SER A O 1
ATOM 1067 N N . PHE A 1 132 ? -2.133 17.406 24.938 1 68.69 132 PHE A N 1
ATOM 1068 C CA . PHE A 1 132 ? -0.778 16.969 24.625 1 68.69 132 PHE A CA 1
ATOM 1069 C C . PHE A 1 132 ? -0.274 15.977 25.656 1 68.69 132 PHE A C 1
ATOM 1071 O O . PHE A 1 132 ? 0.903 15.609 25.656 1 68.69 132 PHE A O 1
ATOM 1078 N N . ASN A 1 133 ? -1.211 15.539 26.375 1 69.81 133 ASN A N 1
ATOM 1079 C CA . ASN A 1 133 ? -0.791 14.633 27.438 1 69.81 133 ASN A CA 1
ATOM 1080 C C . ASN A 1 133 ? -1.243 13.203 27.172 1 69.81 133 ASN A C 1
ATOM 1082 O O . ASN A 1 133 ? -1.05 12.32 28 1 69.81 133 ASN A O 1
ATOM 1086 N N . LYS A 1 134 ? -1.754 13.125 26.094 1 81.31 134 LYS A N 1
ATOM 1087 C CA . LYS A 1 134 ? -2.191 11.766 25.781 1 81.31 134 LYS A CA 1
ATOM 1088 C C . LYS A 1 134 ? -1.023 10.906 25.312 1 81.31 134 LYS A C 1
ATOM 1090 O O . LYS A 1 134 ? -0.252 11.32 24.453 1 81.31 134 LYS A O 1
ATOM 1095 N N . ALA A 1 135 ? -0.928 9.742 26 1 86.31 135 ALA A N 1
ATOM 1096 C CA . ALA A 1 135 ? 0.156 8.836 25.641 1 86.31 135 ALA A CA 1
ATOM 1097 C C . ALA A 1 135 ? -0.24 7.949 24.453 1 86.31 135 ALA A C 1
ATOM 1099 O O . ALA A 1 135 ? -1.405 7.566 24.312 1 86.31 135 ALA A O 1
ATOM 1100 N N . VAL A 1 136 ? 0.744 7.656 23.656 1 90.88 136 VAL A N 1
ATOM 1101 C CA . VAL A 1 136 ? 0.544 6.699 22.578 1 90.88 136 VAL A CA 1
ATOM 1102 C C . VAL A 1 136 ? 0.355 5.301 23.156 1 90.88 136 VAL A C 1
ATOM 1104 O O . VAL A 1 136 ? 1.045 4.91 24.094 1 90.88 136 VAL A O 1
ATOM 1107 N N . PRO A 1 137 ? -0.558 4.539 22.562 1 93 137 PRO A N 1
ATOM 1108 C CA . PRO A 1 137 ? -0.751 3.168 23.047 1 93 137 PRO A CA 1
ATOM 1109 C C . PRO A 1 137 ? 0.53 2.338 23 1 93 137 PRO A C 1
ATOM 1111 O O . PRO A 1 137 ? 1.317 2.469 22.047 1 93 137 PRO A O 1
ATOM 1114 N N . VAL A 1 138 ? 0.686 1.491 24.016 1 95.12 138 VAL A N 1
ATOM 1115 C CA . VAL A 1 138 ? 1.847 0.612 24.094 1 95.12 138 VAL A CA 1
ATOM 1116 C C . VAL A 1 138 ? 1.413 -0.838 23.891 1 95.12 138 VAL A C 1
ATOM 1118 O O . VAL A 1 138 ? 0.289 -1.21 24.234 1 95.12 138 VAL A O 1
ATOM 1121 N N . PHE A 1 139 ? 2.299 -1.621 23.328 1 98.12 139 PHE A N 1
ATOM 1122 C CA . PHE A 1 139 ? 2.043 -3.041 23.109 1 98.12 139 PHE A CA 1
ATOM 1123 C C . PHE A 1 139 ? 2.988 -3.895 23.953 1 98.12 139 PHE A C 1
ATOM 1125 O O . PHE A 1 139 ? 4.203 -3.682 23.938 1 98.12 139 PHE A O 1
ATOM 1132 N N . ALA A 1 140 ? 2.387 -4.855 24.625 1 97.94 140 ALA A N 1
ATOM 1133 C CA . ALA A 1 140 ? 3.172 -5.801 25.406 1 97.94 140 ALA A CA 1
ATOM 1134 C C . ALA A 1 140 ? 3.896 -6.797 24.516 1 97.94 140 ALA A C 1
ATOM 1136 O O . ALA A 1 140 ? 3.594 -6.906 23.328 1 97.94 140 ALA A O 1
ATOM 1137 N N . ASN A 1 141 ? 4.793 -7.512 25.141 1 97.5 141 ASN A N 1
ATOM 1138 C CA . ASN A 1 141 ? 5.594 -8.461 24.375 1 97.5 141 ASN A CA 1
ATOM 1139 C C . ASN A 1 141 ? 4.719 -9.508 23.688 1 97.5 141 ASN A C 1
ATOM 1141 O O . ASN A 1 141 ? 4.941 -9.844 22.516 1 97.5 141 ASN A O 1
ATOM 1145 N N . ASN A 1 142 ? 3.77 -9.992 24.391 1 97.81 142 ASN A N 1
ATOM 1146 C CA . ASN A 1 142 ? 2.877 -10.984 23.812 1 97.81 142 ASN A CA 1
ATOM 1147 C C . ASN A 1 142 ? 2.059 -10.406 22.672 1 97.81 142 ASN A C 1
ATOM 1149 O O . ASN A 1 142 ? 1.717 -11.117 21.719 1 97.81 142 ASN A O 1
ATOM 1153 N N . GLU A 1 143 ? 1.688 -9.164 22.75 1 98.5 143 GLU A N 1
ATOM 1154 C CA . GLU A 1 143 ? 0.973 -8.492 21.672 1 98.5 143 GLU A CA 1
ATOM 1155 C C . GLU A 1 143 ? 1.861 -8.32 20.453 1 98.5 143 GLU A C 1
ATOM 1157 O O . GLU A 1 143 ? 1.415 -8.523 19.312 1 98.5 143 GLU A O 1
ATOM 1162 N N . ILE A 1 144 ? 3.092 -7.98 20.719 1 98.5 144 ILE A N 1
ATOM 1163 C CA . ILE A 1 144 ? 4.039 -7.828 19.609 1 98.5 144 ILE A CA 1
ATOM 1164 C C . ILE A 1 144 ? 4.242 -9.172 18.922 1 98.5 144 ILE A C 1
ATOM 1166 O O . ILE A 1 144 ? 4.32 -9.227 17.688 1 98.5 144 ILE A O 1
ATOM 1170 N N . GLU A 1 145 ? 4.305 -10.203 19.641 1 98.25 145 GLU A N 1
ATOM 1171 C CA . GLU A 1 145 ? 4.414 -11.539 19.062 1 98.25 145 GLU A CA 1
ATOM 1172 C C . GLU A 1 145 ? 3.201 -11.867 18.203 1 98.25 145 GLU A C 1
ATOM 1174 O O . GLU A 1 145 ? 3.338 -12.492 17.141 1 98.25 145 GLU A O 1
ATOM 1179 N N . THR A 1 146 ? 2.029 -11.445 18.656 1 98.69 146 THR A N 1
ATOM 1180 C CA . THR A 1 146 ? 0.81 -11.633 17.875 1 98.69 146 THR A CA 1
ATOM 1181 C C . THR A 1 146 ? 0.894 -10.883 16.562 1 98.69 146 THR A C 1
ATOM 1183 O O . THR A 1 146 ? 0.509 -11.414 15.508 1 98.69 146 THR A O 1
ATOM 1186 N N . ILE A 1 147 ? 1.41 -9.703 16.609 1 98.81 147 ILE A N 1
ATOM 1187 C CA . ILE A 1 147 ? 1.536 -8.867 15.414 1 98.81 147 ILE A CA 1
ATOM 1188 C C . ILE A 1 147 ? 2.553 -9.484 14.461 1 98.81 147 ILE A C 1
ATOM 1190 O O . ILE A 1 147 ? 2.326 -9.531 13.25 1 98.81 147 ILE A O 1
ATOM 1194 N N . ASP A 1 148 ? 3.645 -9.977 14.977 1 98.69 148 ASP A N 1
ATOM 1195 C CA . ASP A 1 148 ? 4.617 -10.688 14.141 1 98.69 148 ASP A CA 1
ATOM 1196 C C . ASP A 1 148 ? 3.998 -11.93 13.516 1 98.69 148 ASP A C 1
ATOM 1198 O O . ASP A 1 148 ? 4.176 -12.188 12.32 1 98.69 148 ASP A O 1
ATOM 1202 N N . LYS A 1 149 ? 3.289 -12.68 14.328 1 98.62 149 LYS A N 1
ATOM 1203 C CA . LYS A 1 149 ? 2.584 -13.852 13.812 1 98.62 149 LYS A CA 1
ATOM 1204 C C . LYS A 1 149 ? 1.686 -13.477 12.641 1 98.62 149 LYS A C 1
ATOM 1206 O O . LYS A 1 149 ? 1.694 -14.148 11.609 1 98.62 149 LYS A O 1
ATOM 1211 N N . LEU A 1 150 ? 0.954 -12.438 12.789 1 98.81 150 LEU A N 1
ATOM 1212 C CA . LEU A 1 150 ? 0.037 -11.953 11.766 1 98.81 150 LEU A CA 1
ATOM 1213 C C . LEU A 1 150 ? 0.776 -11.695 10.453 1 98.81 150 LEU A C 1
ATOM 1215 O O . LEU A 1 150 ? 0.383 -12.195 9.406 1 98.81 150 LEU A O 1
ATOM 1219 N N . ILE A 1 151 ? 1.877 -10.953 10.523 1 98.81 151 ILE A N 1
ATOM 1220 C CA . ILE A 1 151 ? 2.6 -10.492 9.344 1 98.81 151 ILE A CA 1
ATOM 1221 C C . ILE A 1 151 ? 3.365 -11.656 8.719 1 98.81 151 ILE A C 1
ATOM 1223 O O . ILE A 1 151 ? 3.334 -11.844 7.5 1 98.81 151 ILE A O 1
ATOM 1227 N N . TYR A 1 152 ? 3.957 -12.477 9.469 1 98.38 152 TYR A N 1
ATOM 1228 C CA . TYR A 1 152 ? 4.891 -13.477 8.961 1 98.38 152 TYR A CA 1
ATOM 1229 C C . TYR A 1 152 ? 4.152 -14.727 8.484 1 98.38 152 TYR A C 1
ATOM 1231 O O . TYR A 1 152 ? 4.711 -15.547 7.754 1 98.38 152 TYR A O 1
ATOM 1239 N N . THR A 1 153 ? 2.902 -14.898 8.883 1 98 153 THR A N 1
ATOM 1240 C CA . THR A 1 153 ? 2.217 -16.125 8.508 1 98 153 THR A CA 1
ATOM 1241 C C . THR A 1 153 ? 1.189 -15.867 7.41 1 98 153 THR A C 1
ATOM 1243 O O . THR A 1 153 ? 0.586 -16.797 6.879 1 98 153 THR A O 1
ATOM 1246 N N . ARG A 1 154 ? 0.993 -14.641 7.07 1 98 154 ARG A N 1
ATOM 1247 C CA . ARG A 1 154 ? 0.098 -14.344 5.957 1 98 154 ARG A CA 1
ATOM 1248 C C . ARG A 1 154 ? 0.673 -14.852 4.641 1 98 154 ARG A C 1
ATOM 1250 O O . ARG A 1 154 ? 1.851 -14.633 4.344 1 98 154 ARG A O 1
ATOM 1257 N N . ARG A 1 155 ? -0.13 -15.539 3.865 1 96.88 155 ARG A N 1
ATOM 1258 C CA . ARG A 1 155 ? 0.25 -16.078 2.562 1 96.88 155 ARG A CA 1
ATOM 1259 C C . ARG A 1 155 ? -0.787 -15.727 1.501 1 96.88 155 ARG A C 1
ATOM 1261 O O . ARG A 1 155 ? -1.966 -15.547 1.812 1 96.88 155 ARG A O 1
ATOM 1268 N N . SER A 1 156 ? -0.281 -15.609 0.271 1 96.75 156 SER A N 1
ATOM 1269 C CA . SER A 1 156 ? -1.228 -15.617 -0.838 1 96.75 156 SER A CA 1
ATOM 1270 C C . SER A 1 156 ? -1.729 -17.031 -1.122 1 96.75 156 SER A C 1
ATOM 1272 O O . SER A 1 156 ? -0.941 -17.922 -1.459 1 96.75 156 SER A O 1
ATOM 1274 N N . ILE A 1 157 ? -3 -17.219 -0.976 1 96.38 157 ILE A N 1
ATOM 1275 C CA . ILE A 1 157 ? -3.635 -18.516 -1.16 1 96.38 157 ILE A CA 1
ATOM 1276 C C . ILE A 1 157 ? -4.449 -18.516 -2.449 1 96.38 157 ILE A C 1
ATOM 1278 O O . ILE A 1 157 ? -5.121 -17.531 -2.766 1 96.38 157 ILE A O 1
ATOM 1282 N N . ARG A 1 158 ? -4.43 -19.688 -3.109 1 95.88 158 ARG A N 1
ATOM 1283 C CA . ARG A 1 158 ? -5.09 -19.734 -4.41 1 95.88 158 ARG A CA 1
ATOM 1284 C C . ARG A 1 158 ? -6.141 -20.844 -4.449 1 95.88 158 ARG A C 1
ATOM 1286 O O . ARG A 1 158 ? -6.824 -21.016 -5.461 1 95.88 158 ARG A O 1
ATOM 1293 N N . TRP A 1 159 ? -6.25 -21.531 -3.406 1 95.5 159 TRP A N 1
ATOM 1294 C CA . TRP A 1 159 ? -7.266 -22.578 -3.301 1 95.5 159 TRP A CA 1
ATOM 1295 C C . TRP A 1 159 ? -8.125 -22.375 -2.059 1 95.5 159 TRP A C 1
ATOM 1297 O O . TRP A 1 159 ? -7.625 -22.422 -0.933 1 95.5 159 TRP A O 1
ATOM 1307 N N . PHE A 1 160 ? -9.406 -22.281 -2.311 1 96.88 160 PHE A N 1
ATOM 1308 C CA . PHE A 1 160 ? -10.32 -21.859 -1.262 1 96.88 160 PHE A CA 1
ATOM 1309 C C . PHE A 1 160 ? -11.453 -22.859 -1.094 1 96.88 160 PHE A C 1
ATOM 1311 O O . PHE A 1 160 ? -11.906 -23.469 -2.068 1 96.88 160 PHE A O 1
ATOM 1318 N N . SER A 1 161 ? -11.852 -22.938 0.19 1 95.44 161 SER A N 1
ATOM 1319 C CA . SER A 1 161 ? -13.156 -23.547 0.406 1 95.44 161 SER A CA 1
ATOM 1320 C C . SER A 1 161 ? -14.273 -22.672 -0.174 1 95.44 161 SER A C 1
ATOM 1322 O O . SER A 1 161 ? -14.062 -21.5 -0.445 1 95.44 161 SER A O 1
ATOM 1324 N N . GLN A 1 162 ? -15.406 -23.266 -0.329 1 95.88 162 GLN A N 1
ATOM 1325 C CA . GLN A 1 162 ? -16.484 -22.516 -0.968 1 95.88 162 GLN A CA 1
ATOM 1326 C C . GLN A 1 162 ? -17.422 -21.922 0.07 1 95.88 162 GLN A C 1
ATOM 1328 O O . GLN A 1 162 ? -18.438 -21.312 -0.282 1 95.88 162 GLN A O 1
ATOM 1333 N N . ASN A 1 163 ? -17 -22 1.294 1 94.12 163 ASN A N 1
ATOM 1334 C CA . ASN A 1 163 ? -17.766 -21.328 2.342 1 94.12 163 ASN A CA 1
ATOM 1335 C C . ASN A 1 163 ? -17.734 -19.812 2.174 1 94.12 163 ASN A C 1
ATOM 1337 O O . ASN A 1 163 ? -16.656 -19.219 2.061 1 94.12 163 ASN A O 1
ATOM 1341 N N . VAL A 1 164 ? -18.938 -19.266 2.182 1 94.94 164 VAL A N 1
ATOM 1342 C CA . VAL A 1 164 ? -19.062 -17.828 1.952 1 94.94 164 VAL A CA 1
ATOM 1343 C C . VAL A 1 164 ? -19.109 -17.094 3.289 1 94.94 164 VAL A C 1
ATOM 1345 O O . VAL A 1 164 ? -19.922 -17.422 4.156 1 94.94 164 VAL A O 1
ATOM 1348 N N . PRO A 1 165 ? -18.219 -16.094 3.504 1 97 165 PRO A N 1
ATOM 1349 C CA . PRO A 1 165 ? -18.312 -15.297 4.73 1 97 165 PRO A CA 1
ATOM 1350 C C . PRO A 1 165 ? -19.562 -14.422 4.781 1 97 165 PRO A C 1
ATOM 1352 O O . PRO A 1 165 ? -20.172 -14.148 3.744 1 97 165 PRO A O 1
ATOM 1355 N N . SER A 1 166 ? -19.938 -14.047 5.965 1 97.19 166 SER A N 1
ATOM 1356 C CA . SER A 1 166 ? -21.047 -13.102 6.09 1 97.19 166 SER A CA 1
ATOM 1357 C C . SER A 1 166 ? -20.609 -11.688 5.711 1 97.19 166 SER A C 1
ATOM 1359 O O . SER A 1 166 ? -19.453 -11.32 5.891 1 97.19 166 SER A O 1
ATOM 1361 N N . ALA A 1 167 ? -21.609 -10.961 5.273 1 97 167 ALA A N 1
ATOM 1362 C CA . ALA A 1 167 ? -21.344 -9.562 4.945 1 97 167 ALA A CA 1
ATOM 1363 C C . ALA A 1 167 ? -20.906 -8.781 6.188 1 97 167 ALA A C 1
ATOM 1365 O O . ALA A 1 167 ? -20.094 -7.863 6.102 1 97 167 ALA A O 1
ATOM 1366 N N . THR A 1 168 ? -21.422 -9.164 7.273 1 97.81 168 THR A N 1
ATOM 1367 C CA . THR A 1 168 ? -21.109 -8.492 8.531 1 97.81 168 THR A CA 1
ATOM 1368 C C . THR A 1 168 ? -19.625 -8.625 8.859 1 97.81 168 THR A C 1
ATOM 1370 O O . THR A 1 168 ? -18.969 -7.645 9.203 1 97.81 168 THR A O 1
ATOM 1373 N N . VAL A 1 169 ? -19.094 -9.805 8.719 1 97.81 169 VAL A N 1
ATOM 1374 C CA . VAL A 1 169 ? -17.688 -10.047 9.008 1 97.81 169 VAL A CA 1
ATOM 1375 C C . VAL A 1 169 ? -16.812 -9.312 7.988 1 97.81 169 VAL A C 1
ATOM 1377 O O . VAL A 1 169 ? -15.797 -8.711 8.344 1 97.81 169 VAL A O 1
ATOM 1380 N N . LEU A 1 170 ? -17.25 -9.312 6.766 1 98.69 170 LEU A N 1
ATOM 1381 C CA . LEU A 1 170 ? -16.484 -8.617 5.727 1 98.69 170 LEU A CA 1
ATOM 1382 C C . LEU A 1 170 ? -16.469 -7.117 5.98 1 98.69 170 LEU A C 1
ATOM 1384 O O . LEU A 1 170 ? -15.445 -6.461 5.793 1 98.69 170 LEU A O 1
ATOM 1388 N N . ASN A 1 171 ? -17.578 -6.609 6.41 1 98.62 171 ASN A N 1
ATOM 1389 C CA . ASN A 1 171 ? -17.641 -5.184 6.711 1 98.62 171 ASN A CA 1
ATOM 1390 C C . ASN A 1 171 ? -16.672 -4.801 7.828 1 98.62 171 ASN A C 1
ATOM 1392 O O . ASN A 1 171 ? -16.047 -3.744 7.773 1 98.62 171 ASN A O 1
ATOM 1396 N N . LYS A 1 172 ? -16.609 -5.621 8.812 1 98.31 172 LYS A N 1
ATOM 1397 C CA . LYS A 1 172 ? -15.641 -5.379 9.883 1 98.31 172 LYS A CA 1
ATOM 1398 C C . LYS A 1 172 ? -14.211 -5.363 9.344 1 98.31 172 LYS A C 1
ATOM 1400 O O . LYS A 1 172 ? -13.406 -4.523 9.734 1 98.31 172 LYS A O 1
ATOM 1405 N N . ILE A 1 173 ? -13.938 -6.281 8.492 1 98.81 173 ILE A N 1
ATOM 1406 C CA . ILE A 1 173 ? -12.617 -6.371 7.875 1 98.81 173 ILE A CA 1
ATOM 1407 C C . ILE A 1 173 ? -12.367 -5.133 7.02 1 98.81 173 ILE A C 1
ATOM 1409 O O . ILE A 1 173 ? -11.328 -4.473 7.16 1 98.81 173 ILE A O 1
ATOM 1413 N N . PHE A 1 174 ? -13.344 -4.746 6.215 1 98.94 174 PHE A N 1
ATOM 1414 C CA . PHE A 1 174 ? -13.18 -3.652 5.262 1 98.94 174 PHE A CA 1
ATOM 1415 C C . PHE A 1 174 ? -13.047 -2.318 5.988 1 98.94 174 PHE A C 1
ATOM 1417 O O . PHE A 1 174 ? -12.367 -1.41 5.512 1 98.94 174 PHE A O 1
ATOM 1424 N N . GLN A 1 175 ? -13.633 -2.184 7.125 1 98.75 175 GLN A N 1
ATOM 1425 C CA . GLN A 1 175 ? -13.586 -0.936 7.879 1 98.75 175 GLN A CA 1
ATOM 1426 C C . GLN A 1 175 ? -12.141 -0.556 8.211 1 98.75 175 GLN A C 1
ATOM 1428 O O . GLN A 1 175 ? -11.82 0.628 8.336 1 98.75 175 GLN A O 1
ATOM 1433 N N . THR A 1 176 ? -11.258 -1.51 8.289 1 98.88 176 THR A N 1
ATOM 1434 C CA . THR A 1 176 ? -9.875 -1.238 8.664 1 98.88 176 THR A CA 1
ATOM 1435 C C . THR A 1 176 ? -9.164 -0.446 7.566 1 98.88 176 THR A C 1
ATOM 1437 O O . THR A 1 176 ? -8.141 0.195 7.82 1 98.88 176 THR A O 1
ATOM 1440 N N . ALA A 1 177 ? -9.703 -0.432 6.367 1 98.88 177 ALA A N 1
ATOM 1441 C CA . ALA A 1 177 ? -9.062 0.194 5.215 1 98.88 177 ALA A CA 1
ATOM 1442 C C . ALA A 1 177 ? -8.836 1.683 5.457 1 98.88 177 ALA A C 1
ATOM 1444 O O . ALA A 1 177 ? -7.73 2.189 5.242 1 98.88 177 ALA A O 1
ATOM 1445 N N . VAL A 1 178 ? -9.758 2.379 6.02 1 97.56 178 VAL A N 1
ATOM 1446 C CA . VAL A 1 178 ? -9.711 3.836 6.082 1 97.56 178 VAL A CA 1
ATOM 1447 C C . VAL A 1 178 ? -8.812 4.277 7.23 1 97.56 178 VAL A C 1
ATOM 1449 O O . VAL A 1 178 ? -8.523 5.469 7.383 1 97.56 178 VAL A O 1
ATOM 1452 N N . TRP A 1 179 ? -8.32 3.33 7.98 1 98.44 179 TRP A N 1
ATOM 1453 C CA . TRP A 1 179 ? -7.461 3.67 9.109 1 98.44 179 TRP A CA 1
ATOM 1454 C C . TRP A 1 179 ? -5.992 3.623 8.703 1 98.44 179 TRP A C 1
ATOM 1456 O O . TRP A 1 179 ? -5.109 3.928 9.508 1 98.44 179 TRP A O 1
ATOM 1466 N N . ALA A 1 180 ? -5.723 3.258 7.438 1 98.62 180 ALA A N 1
ATOM 1467 C CA . ALA A 1 180 ? -4.379 3.416 6.887 1 98.62 180 ALA A CA 1
ATOM 1468 C C . ALA A 1 180 ? -4.082 4.879 6.578 1 98.62 180 ALA A C 1
ATOM 1470 O O . ALA A 1 180 ? -5 5.691 6.438 1 98.62 180 ALA A O 1
ATOM 1471 N N . PRO A 1 181 ? -2.764 5.246 6.523 1 97.94 181 PRO A N 1
ATOM 1472 C CA . PRO A 1 181 ? -2.451 6.598 6.047 1 97.94 181 PRO A CA 1
ATOM 1473 C C . PRO A 1 181 ? -3.037 6.887 4.668 1 97.94 181 PRO A C 1
ATOM 1475 O O . PRO A 1 181 ? -3.102 5.992 3.82 1 97.94 181 PRO A O 1
ATOM 1478 N N . ASN A 1 182 ? -3.527 8.039 4.508 1 94.81 182 ASN A N 1
ATOM 1479 C CA . ASN A 1 182 ? -4.07 8.531 3.246 1 94.81 182 ASN A CA 1
ATOM 1480 C C . ASN A 1 182 ? -3.75 10.008 3.037 1 94.81 182 ASN A C 1
ATOM 1482 O O . ASN A 1 182 ? -3.758 10.789 3.988 1 94.81 182 ASN A O 1
ATOM 1486 N N . SER A 1 183 ? -3.426 10.344 1.806 1 92.44 183 SER A N 1
ATOM 1487 C CA . SER A 1 183 ? -3.041 11.719 1.495 1 92.44 183 SER A CA 1
ATOM 1488 C C . SER A 1 183 ? -4.105 12.711 1.951 1 92.44 183 SER A C 1
ATOM 1490 O O . SER A 1 183 ? -5.25 12.656 1.491 1 92.44 183 SER A O 1
ATOM 1492 N N . CYS A 1 184 ? -3.707 13.539 2.912 1 88.81 184 CYS A N 1
ATOM 1493 C CA . CYS A 1 184 ? -4.551 14.609 3.416 1 88.81 184 CYS A CA 1
ATOM 1494 C C . CYS A 1 184 ? -5.844 14.062 4.004 1 88.81 184 CYS A C 1
ATOM 1496 O O . CYS A 1 184 ? -6.875 14.734 3.996 1 88.81 184 CYS A O 1
ATOM 1498 N N . ASN A 1 185 ? -5.844 12.812 4.344 1 91.25 185 ASN A N 1
ATOM 1499 C CA . ASN A 1 185 ? -7.008 12.133 4.902 1 91.25 185 ASN A CA 1
ATOM 1500 C C . ASN A 1 185 ? -8.203 12.195 3.951 1 91.25 185 ASN A C 1
ATOM 1502 O O . ASN A 1 185 ? -9.352 12.273 4.395 1 91.25 185 ASN A O 1
ATOM 1506 N N . ARG A 1 186 ? -7.938 12.164 2.727 1 88.88 186 ARG A N 1
ATOM 1507 C CA . ARG A 1 186 ? -9 12.25 1.731 1 88.88 186 ARG A CA 1
ATOM 1508 C C . ARG A 1 186 ? -9.828 10.969 1.699 1 88.88 186 ARG A C 1
ATOM 1510 O O . ARG A 1 186 ? -10.984 10.984 1.273 1 88.88 186 ARG A O 1
ATOM 1517 N N . GLN A 1 187 ? -9.234 9.875 2.127 1 92.31 187 GLN A N 1
ATOM 1518 C CA . GLN A 1 187 ? -9.93 8.594 2.232 1 92.31 187 GLN A CA 1
ATOM 1519 C C . GLN A 1 187 ? -10.578 8.203 0.906 1 92.31 187 GLN A C 1
ATOM 1521 O O . GLN A 1 187 ? -11.773 7.918 0.857 1 92.31 187 GLN A O 1
ATOM 1526 N N . THR A 1 188 ? -9.766 8.047 -0.124 1 92.5 188 THR A N 1
ATOM 1527 C CA . THR A 1 188 ? -10.242 7.902 -1.493 1 92.5 188 THR A CA 1
ATOM 1528 C C . THR A 1 188 ? -10.484 6.434 -1.826 1 92.5 188 THR A C 1
ATOM 1530 O O . THR A 1 188 ? -11.047 6.113 -2.877 1 92.5 188 THR A O 1
ATOM 1533 N N . VAL A 1 189 ? -10.148 5.527 -0.957 1 97.25 189 VAL A N 1
ATOM 1534 C CA . VAL A 1 189 ? -10.336 4.105 -1.219 1 97.25 189 VAL A CA 1
ATOM 1535 C C . VAL A 1 189 ? -11.828 3.795 -1.332 1 97.25 189 VAL A C 1
ATOM 1537 O O . VAL A 1 189 ? -12.633 4.316 -0.561 1 97.25 189 VAL A O 1
ATOM 1540 N N . ARG A 1 190 ? -12.164 3.064 -2.332 1 97.75 190 ARG A N 1
ATOM 1541 C CA . ARG A 1 190 ? -13.461 2.418 -2.488 1 97.75 190 ARG A CA 1
ATOM 1542 C C . ARG A 1 190 ? -13.305 0.914 -2.684 1 97.75 190 ARG A C 1
ATOM 1544 O O . ARG A 1 190 ? -12.406 0.466 -3.396 1 97.75 190 ARG A O 1
ATOM 1551 N N . ILE A 1 191 ? -14.203 0.196 -2.029 1 98.94 191 ILE A N 1
ATOM 1552 C CA . ILE A 1 191 ? -14.164 -1.26 -2.123 1 98.94 191 ILE A CA 1
ATOM 1553 C C . ILE A 1 191 ? -15.469 -1.774 -2.713 1 98.94 191 ILE A C 1
ATOM 1555 O O . ILE A 1 191 ? -16.547 -1.503 -2.178 1 98.94 191 ILE A O 1
ATOM 1559 N N . PHE A 1 192 ? -15.352 -2.41 -3.812 1 98.94 192 PHE A N 1
ATOM 1560 C CA . PHE A 1 192 ? -16.469 -3.127 -4.422 1 98.94 192 PHE A CA 1
ATOM 1561 C C . PHE A 1 192 ? -16.25 -4.633 -4.34 1 98.94 192 PHE A C 1
ATOM 1563 O O . PHE A 1 192 ? -15.172 -5.133 -4.664 1 98.94 192 PHE A O 1
ATOM 1570 N N . TYR A 1 193 ? -17.25 -5.363 -3.887 1 98.88 193 TYR A N 1
ATOM 1571 C CA . TYR A 1 193 ? -17.047 -6.805 -3.787 1 98.88 193 TYR A CA 1
ATOM 1572 C C . TYR A 1 193 ? -18.328 -7.559 -4.117 1 98.88 193 TYR A C 1
ATOM 1574 O O . TYR A 1 193 ? -19.422 -6.988 -4.07 1 98.88 193 TYR A O 1
ATOM 1582 N N . THR A 1 194 ? -18.172 -8.797 -4.527 1 98.81 194 THR A N 1
ATOM 1583 C CA . THR A 1 194 ? -19.312 -9.68 -4.777 1 98.81 194 THR A CA 1
ATOM 1584 C C . THR A 1 194 ? -19.047 -11.07 -4.211 1 98.81 194 THR A C 1
ATOM 1586 O O . THR A 1 194 ? -17.891 -11.508 -4.141 1 98.81 194 THR A O 1
ATOM 1589 N N . MET A 1 195 ? -20.094 -11.719 -3.773 1 98.44 195 MET A N 1
ATOM 1590 C CA . MET A 1 195 ? -20.047 -13.094 -3.287 1 98.44 195 MET A CA 1
ATOM 1591 C C . MET A 1 195 ? -20.938 -14 -4.141 1 98.44 195 MET A C 1
ATOM 1593 O O . MET A 1 195 ? -21.156 -15.164 -3.805 1 98.44 195 MET A O 1
ATOM 1597 N N . ASN A 1 196 ? -21.531 -13.375 -5.172 1 98 196 ASN A N 1
ATOM 1598 C CA . ASN A 1 196 ? -22.281 -14.156 -6.148 1 98 196 ASN A CA 1
ATOM 1599 C C . ASN A 1 196 ? -21.359 -15.023 -7 1 98 196 ASN A C 1
ATOM 1601 O O . ASN A 1 196 ? -20.5 -14.508 -7.711 1 98 196 ASN A O 1
ATOM 1605 N N . PRO A 1 197 ? -21.594 -16.344 -6.918 1 97.56 197 PRO A N 1
ATOM 1606 C CA . PRO A 1 197 ? -20.625 -17.234 -7.574 1 97.56 197 PRO A CA 1
ATOM 1607 C C . PRO A 1 197 ? -20.484 -16.938 -9.062 1 97.56 197 PRO A C 1
ATOM 1609 O O . PRO A 1 197 ? -19.375 -17.016 -9.602 1 97.56 197 PRO A O 1
ATOM 1612 N N . GLU A 1 198 ? -21.5 -16.594 -9.734 1 97.94 198 GLU A N 1
ATOM 1613 C CA . GLU A 1 198 ? -21.438 -16.297 -11.164 1 97.94 198 GLU A CA 1
ATOM 1614 C C . GLU A 1 198 ? -20.641 -15.023 -11.422 1 97.94 198 GLU A C 1
ATOM 1616 O O . GLU A 1 198 ? -19.828 -14.969 -12.344 1 97.94 198 GLU A O 1
ATOM 1621 N N . LYS A 1 199 ? -20.891 -13.992 -10.648 1 98.44 199 LYS A N 1
ATOM 1622 C CA . LYS A 1 199 ? -20.156 -12.734 -10.812 1 98.44 199 LYS A CA 1
ATOM 1623 C C . LYS A 1 199 ? -18.688 -12.891 -10.422 1 98.44 199 LYS A C 1
ATOM 1625 O O . LYS A 1 199 ? -17.812 -12.32 -11.062 1 98.44 199 LYS A O 1
ATOM 1630 N N . VAL A 1 200 ? -18.469 -13.672 -9.336 1 98.38 200 VAL A N 1
ATOM 1631 C CA . VAL A 1 200 ? -17.094 -13.922 -8.938 1 98.38 200 VAL A CA 1
ATOM 1632 C C . VAL A 1 200 ? -16.328 -14.57 -10.094 1 98.38 200 VAL A C 1
ATOM 1634 O O . VAL A 1 200 ? -15.234 -14.125 -10.445 1 98.38 200 VAL A O 1
ATOM 1637 N N . GLN A 1 201 ? -16.938 -15.562 -10.68 1 97.81 201 GLN A N 1
ATOM 1638 C CA . GLN A 1 201 ? -16.297 -16.25 -11.797 1 97.81 201 GLN A CA 1
ATOM 1639 C C . GLN A 1 201 ? -16.047 -15.305 -12.961 1 97.81 201 GLN A C 1
ATOM 1641 O O . GLN A 1 201 ? -14.984 -15.336 -13.578 1 97.81 201 GLN A O 1
ATOM 1646 N N . ALA A 1 202 ? -17.016 -14.523 -13.289 1 98.06 202 ALA A N 1
ATOM 1647 C CA . ALA A 1 202 ? -16.891 -13.562 -14.375 1 98.06 202 ALA A CA 1
ATOM 1648 C C . ALA A 1 202 ? -15.758 -12.57 -14.109 1 98.06 202 ALA A C 1
ATOM 1650 O O . ALA A 1 202 ? -14.938 -12.297 -14.992 1 98.06 202 ALA A O 1
ATOM 1651 N N . CYS A 1 203 ? -15.695 -12.023 -12.891 1 98.38 203 CYS A N 1
ATOM 1652 C CA . CYS A 1 203 ? -14.664 -11.07 -12.508 1 98.38 203 CYS A CA 1
ATOM 1653 C C . CYS A 1 203 ? -13.281 -11.711 -12.555 1 98.38 203 CYS A C 1
ATOM 1655 O O . CYS A 1 203 ? -12.344 -11.133 -13.109 1 98.38 203 CYS A O 1
ATOM 1657 N N . MET A 1 204 ? -13.188 -12.922 -12.023 1 97.81 204 MET A N 1
ATOM 1658 C CA . MET A 1 204 ? -11.906 -13.617 -12 1 97.81 204 MET A CA 1
ATOM 1659 C C . MET A 1 204 ? -11.43 -13.938 -13.414 1 97.81 204 MET A C 1
ATOM 1661 O O . MET A 1 204 ? -10.234 -13.891 -13.703 1 97.81 204 MET A O 1
ATOM 1665 N N . SER A 1 205 ? -12.32 -14.203 -14.305 1 97 205 SER A N 1
ATOM 1666 C CA . SER A 1 205 ? -11.969 -14.547 -15.68 1 97 205 SER A CA 1
ATOM 1667 C C . SER A 1 205 ? -11.383 -13.352 -16.422 1 97 205 SER A C 1
ATOM 1669 O O . SER A 1 205 ? -10.656 -13.523 -17.406 1 97 205 SER A O 1
ATOM 1671 N N . LEU A 1 206 ? -11.68 -12.18 -15.945 1 96.69 206 LEU A N 1
ATOM 1672 C CA . LEU A 1 206 ? -11.156 -10.969 -16.56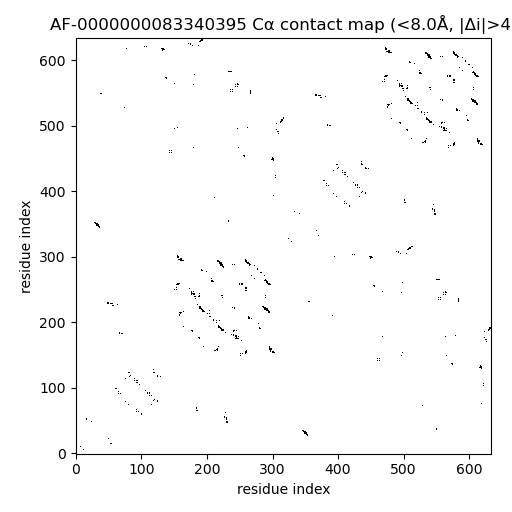2 1 96.69 206 LEU A CA 1
ATOM 1673 C C . LEU A 1 206 ? -9.734 -10.688 -16.094 1 96.69 206 LEU A C 1
ATOM 1675 O O . LEU A 1 206 ? -9.031 -9.867 -16.672 1 96.69 206 LEU A O 1
ATOM 1679 N N . ASN A 1 207 ? -9.32 -11.32 -14.984 1 94.88 207 ASN A N 1
ATOM 1680 C CA . ASN A 1 207 ? -7.988 -11.117 -14.422 1 94.88 207 ASN A CA 1
ATOM 1681 C C . ASN A 1 207 ? -7.004 -12.172 -14.93 1 94.88 207 ASN A C 1
ATOM 1683 O O . ASN A 1 207 ? -6.988 -13.305 -14.438 1 94.88 207 ASN A O 1
ATOM 1687 N N . SER A 1 208 ? -6.109 -11.773 -15.727 1 86.12 208 SER A N 1
ATOM 1688 C CA . SER A 1 208 ? -5.195 -12.711 -16.375 1 86.12 208 SER A CA 1
ATOM 1689 C C . SER A 1 208 ? -4.297 -13.398 -15.344 1 86.12 208 SER A C 1
ATOM 1691 O O . SER A 1 208 ? -3.836 -14.523 -15.57 1 86.12 208 SER A O 1
ATOM 1693 N N . GLY A 1 209 ? -4.117 -12.805 -14.25 1 82.06 209 GLY A N 1
ATOM 1694 C CA . GLY A 1 209 ? -3.256 -13.383 -13.227 1 82.06 209 GLY A CA 1
ATOM 1695 C C . GLY A 1 209 ? -3.967 -14.391 -12.352 1 82.06 209 GLY A C 1
ATOM 1696 O O . GLY A 1 209 ? -3.334 -15.07 -11.539 1 82.06 209 GLY A O 1
ATOM 1697 N N . ALA A 1 210 ? -5.254 -14.5 -12.508 1 89.31 210 ALA A N 1
ATOM 1698 C CA . ALA A 1 210 ? -6.012 -15.469 -11.719 1 89.31 210 ALA A CA 1
ATOM 1699 C C . ALA A 1 210 ? -5.875 -16.875 -12.305 1 89.31 210 ALA A C 1
ATOM 1701 O O . ALA A 1 210 ? -6.855 -17.453 -12.766 1 89.31 210 ALA A O 1
ATOM 1702 N N . THR A 1 211 ? -4.668 -17.406 -12.195 1 84.19 211 THR A N 1
ATOM 1703 C CA . THR A 1 211 ? -4.336 -18.719 -12.719 1 84.19 211 THR A CA 1
ATOM 1704 C C . THR A 1 211 ? -3.939 -19.672 -11.594 1 84.19 211 THR A C 1
ATOM 1706 O O . THR A 1 211 ? -3.619 -19.219 -10.484 1 84.19 211 THR A O 1
ATOM 1709 N N . ALA A 1 212 ? -4.105 -21 -11.891 1 88.5 212 ALA A N 1
ATOM 1710 C CA . ALA A 1 212 ? -3.752 -22.031 -10.922 1 88.5 212 ALA A CA 1
ATOM 1711 C C . ALA A 1 212 ? -4.516 -21.844 -9.617 1 88.5 212 ALA A C 1
ATOM 1713 O O . ALA A 1 212 ? -3.939 -21.938 -8.531 1 88.5 212 ALA A O 1
ATOM 1714 N N . MET A 1 213 ? -5.699 -21.469 -9.766 1 94.06 213 MET A N 1
ATOM 1715 C CA . MET A 1 213 ? -6.551 -21.219 -8.602 1 94.06 213 MET A CA 1
ATOM 1716 C C . MET A 1 213 ? -7.984 -21.656 -8.875 1 94.06 213 MET A C 1
ATOM 1718 O O . MET A 1 213 ? -8.422 -21.688 -10.031 1 94.06 213 MET A O 1
ATOM 1722 N N . ASN A 1 214 ? -8.664 -22.047 -7.848 1 95.81 214 ASN A N 1
ATOM 1723 C CA . ASN A 1 214 ? -10.102 -22.266 -7.984 1 95.81 214 ASN A CA 1
ATOM 1724 C C . ASN A 1 214 ? -10.891 -20.984 -7.73 1 95.81 214 ASN A C 1
ATOM 1726 O O . ASN A 1 214 ? -10.312 -19.953 -7.395 1 95.81 214 ASN A O 1
ATOM 1730 N N . ARG A 1 215 ? -12.172 -21.062 -8.008 1 96.56 215 ARG A N 1
ATOM 1731 C CA . ARG A 1 215 ? -13.008 -19.906 -7.746 1 96.56 215 ARG A CA 1
ATOM 1732 C C . ARG A 1 215 ? -13.07 -19.594 -6.254 1 96.56 215 ARG A C 1
ATOM 1734 O O . ARG A 1 215 ? -13.445 -20.453 -5.449 1 96.56 215 ARG A O 1
ATOM 1741 N N . ALA A 1 216 ? -12.734 -18.406 -5.855 1 98 216 ALA A N 1
ATOM 1742 C CA . ALA A 1 216 ? -12.867 -17.969 -4.473 1 98 216 ALA A CA 1
ATOM 1743 C C . ALA A 1 216 ? -14.312 -17.594 -4.152 1 98 216 ALA A C 1
ATOM 1745 O O . ALA A 1 216 ? -15.102 -17.328 -5.059 1 98 216 ALA A O 1
ATOM 1746 N N . PRO A 1 217 ? -14.672 -17.625 -2.965 1 98.56 217 PRO A N 1
ATOM 1747 C CA . PRO A 1 217 ? -16.047 -17.25 -2.609 1 98.56 217 PRO A CA 1
ATOM 1748 C C . PRO A 1 217 ? -16.297 -15.742 -2.713 1 98.56 217 PRO A C 1
ATOM 1750 O O . PRO A 1 217 ? -17.438 -15.312 -2.844 1 98.56 217 PRO A O 1
ATOM 1753 N N . VAL A 1 218 ? -15.266 -14.891 -2.576 1 98.81 218 VAL A N 1
ATOM 1754 C CA . VAL A 1 218 ? -15.438 -13.445 -2.621 1 98.81 218 VAL A CA 1
ATOM 1755 C C . VAL A 1 218 ? -14.445 -12.836 -3.613 1 98.81 218 VAL A C 1
ATOM 1757 O O . VAL A 1 218 ? -13.266 -13.195 -3.619 1 98.81 218 VAL A O 1
ATOM 1760 N N . PHE A 1 219 ? -14.922 -11.977 -4.516 1 98.75 219 PHE A N 1
ATOM 1761 C CA . PHE A 1 219 ? -14.094 -11.125 -5.363 1 98.75 219 PHE A CA 1
ATOM 1762 C C . PHE A 1 219 ? -14.18 -9.672 -4.922 1 98.75 219 PHE A C 1
ATOM 1764 O O . PHE A 1 219 ? -15.273 -9.148 -4.676 1 98.75 219 PHE A O 1
ATOM 1771 N N . ILE A 1 220 ? -13.047 -8.992 -4.789 1 98.94 220 ILE A N 1
ATOM 1772 C CA . ILE A 1 220 ? -12.961 -7.621 -4.293 1 98.94 220 ILE A CA 1
ATOM 1773 C C . ILE A 1 220 ? -12.18 -6.762 -5.281 1 98.94 220 ILE A C 1
ATOM 1775 O O . ILE A 1 220 ? -11.125 -7.172 -5.773 1 98.94 220 ILE A O 1
ATOM 1779 N N . SER A 1 221 ? -12.664 -5.602 -5.609 1 98.94 221 SER A N 1
ATOM 1780 C CA . SER A 1 221 ? -11.906 -4.582 -6.32 1 98.94 221 SER A CA 1
ATOM 1781 C C . SER A 1 221 ? -11.555 -3.414 -5.406 1 98.94 221 SER A C 1
ATOM 1783 O O . SER A 1 221 ? -12.43 -2.84 -4.758 1 98.94 221 SER A O 1
ATOM 1785 N N . PHE A 1 222 ? -10.289 -3.119 -5.324 1 98.94 222 PHE A N 1
ATOM 1786 C CA . PHE A 1 222 ? -9.812 -1.911 -4.66 1 98.94 222 PHE A CA 1
ATOM 1787 C C . PHE A 1 222 ? -9.695 -0.757 -5.648 1 98.94 222 PHE A C 1
ATOM 1789 O O . PHE A 1 222 ? -8.898 -0.813 -6.582 1 98.94 222 PHE A O 1
ATOM 1796 N N . VAL A 1 223 ? -10.477 0.269 -5.387 1 98 223 VAL A N 1
ATOM 1797 C CA . VAL A 1 223 ? -10.719 1.342 -6.344 1 98 223 VAL A CA 1
ATOM 1798 C C . VAL A 1 223 ? -10.367 2.688 -5.715 1 98 223 VAL A C 1
ATOM 1800 O O . VAL A 1 223 ? -10.555 2.885 -4.512 1 98 223 VAL A O 1
ATOM 1803 N N . ALA A 1 224 ? -9.82 3.557 -6.5 1 94.94 224 ALA A N 1
ATOM 1804 C CA . ALA A 1 224 ? -9.602 4.93 -6.055 1 94.94 224 ALA A CA 1
ATOM 1805 C C . ALA A 1 224 ? -10.68 5.863 -6.594 1 94.94 224 ALA A C 1
ATOM 1807 O O . ALA A 1 224 ? -10.922 5.91 -7.801 1 94.94 224 ALA A O 1
ATOM 1808 N N . ASP A 1 225 ? -11.305 6.531 -5.699 1 90.81 225 ASP A N 1
ATOM 1809 C CA . ASP A 1 225 ? -12.141 7.664 -6.094 1 90.81 225 ASP A CA 1
ATOM 1810 C C . ASP A 1 225 ? -11.281 8.828 -6.582 1 90.81 225 ASP A C 1
ATOM 1812 O O . ASP A 1 225 ? -10.516 9.414 -5.809 1 90.81 225 ASP A O 1
ATOM 1816 N N . MET A 1 226 ? -11.43 9.203 -7.738 1 84 226 MET A N 1
ATOM 1817 C CA . MET A 1 226 ? -10.492 10.109 -8.391 1 84 226 MET A CA 1
ATOM 1818 C C . MET A 1 226 ? -10.914 11.562 -8.211 1 84 226 MET A C 1
ATOM 1820 O O . MET A 1 226 ? -10.195 12.477 -8.609 1 84 226 MET A O 1
ATOM 1824 N N . ASP A 1 227 ? -11.938 11.805 -7.539 1 77.25 227 ASP A N 1
ATOM 1825 C CA . ASP A 1 227 ? -12.508 13.141 -7.441 1 77.25 227 ASP A CA 1
ATOM 1826 C C . ASP A 1 227 ? -11.562 14.094 -6.707 1 77.25 227 ASP A C 1
ATOM 1828 O O . ASP A 1 227 ? -11.609 15.305 -6.914 1 77.25 227 ASP A O 1
ATOM 1832 N N . SER A 1 228 ? -10.695 13.469 -5.984 1 76.94 228 SER A N 1
ATOM 1833 C CA . SER A 1 228 ? -9.906 14.359 -5.133 1 76.94 228 SER A CA 1
ATOM 1834 C C . SER A 1 228 ? -8.461 14.461 -5.617 1 76.94 228 SER A C 1
ATOM 1836 O O . SER A 1 228 ? -7.648 15.156 -5.012 1 76.94 228 SER A O 1
ATOM 1838 N N . TYR A 1 229 ? -8.117 13.742 -6.582 1 78.88 229 TYR A N 1
ATOM 1839 C CA . TYR A 1 229 ? -6.797 13.875 -7.191 1 78.88 229 TYR A CA 1
ATOM 1840 C C . TYR A 1 229 ? -6.836 14.859 -8.359 1 78.88 229 TYR A C 1
ATOM 1842 O O . TYR A 1 229 ? -7.344 14.539 -9.43 1 78.88 229 TYR A O 1
ATOM 1850 N N . ILE A 1 230 ? -6.207 15.984 -8.25 1 68 230 ILE A N 1
ATOM 1851 C CA . ILE A 1 230 ? -6.492 17.078 -9.172 1 68 230 ILE A CA 1
ATOM 1852 C C . ILE A 1 230 ? -5.281 17.344 -10.062 1 68 230 ILE A C 1
ATOM 1854 O O . ILE A 1 230 ? -5.426 17.703 -11.234 1 68 230 ILE A O 1
ATOM 1858 N N . LEU A 1 231 ? -4.129 17.125 -9.586 1 69.69 231 LEU A N 1
ATOM 1859 C CA . LEU A 1 231 ? -2.926 17.484 -10.328 1 69.69 231 LEU A CA 1
ATOM 1860 C C . LEU A 1 231 ? -2.336 16.266 -11.031 1 69.69 231 LEU A C 1
ATOM 1862 O O . LEU A 1 231 ? -2.338 15.164 -10.477 1 69.69 231 LEU A O 1
ATOM 1866 N N . PRO A 1 232 ? -1.792 16.5 -12.211 1 71.25 232 PRO A N 1
ATOM 1867 C CA . PRO A 1 232 ? -1.131 15.398 -12.914 1 71.25 232 PRO A CA 1
ATOM 1868 C C . PRO A 1 232 ? -0.007 14.766 -12.102 1 71.25 232 PRO A C 1
ATOM 1870 O O . PRO A 1 232 ? 0.248 13.562 -12.219 1 71.25 232 PRO A O 1
ATOM 1873 N N . THR A 1 233 ? 0.584 15.578 -11.234 1 73.62 233 THR A N 1
ATOM 1874 C CA . THR A 1 233 ? 1.688 15.07 -10.422 1 73.62 233 THR A CA 1
ATOM 1875 C C . THR A 1 233 ? 1.194 14.039 -9.414 1 73.62 233 THR A C 1
ATOM 1877 O O . THR A 1 233 ? 1.989 13.281 -8.852 1 73.62 233 THR A O 1
ATOM 1880 N N . GLU A 1 234 ? -0.142 13.977 -9.273 1 82.75 234 GLU A N 1
ATOM 1881 C CA . GLU A 1 234 ? -0.713 13.062 -8.297 1 82.75 234 GLU A CA 1
ATOM 1882 C C . GLU A 1 234 ? -1.109 11.734 -8.938 1 82.75 234 GLU A C 1
ATOM 1884 O O . GLU A 1 234 ? -1.756 10.898 -8.305 1 82.75 234 GLU A O 1
ATOM 1889 N N . ARG A 1 235 ? -0.71 11.492 -10.109 1 82.56 235 ARG A N 1
ATOM 1890 C CA . ARG A 1 235 ? -1.197 10.375 -10.914 1 82.56 235 ARG A CA 1
ATOM 1891 C C . ARG A 1 235 ? -0.892 9.039 -10.242 1 82.56 235 ARG A C 1
ATOM 1893 O O . ARG A 1 235 ? -1.582 8.047 -10.477 1 82.56 235 ARG A O 1
ATOM 1900 N N . HIS A 1 236 ? 0.156 8.977 -9.383 1 91.25 236 HIS A N 1
ATOM 1901 C CA . HIS A 1 236 ? 0.523 7.711 -8.758 1 91.25 236 HIS A CA 1
ATOM 1902 C C . HIS A 1 236 ? -0.036 7.617 -7.34 1 91.25 236 HIS A C 1
ATOM 1904 O O . HIS A 1 236 ? -0.045 6.539 -6.738 1 91.25 236 HIS A O 1
ATOM 1910 N N . VAL A 1 237 ? -0.587 8.719 -6.801 1 93.62 237 VAL A N 1
ATOM 1911 C CA . VAL A 1 237 ? -1.002 8.805 -5.406 1 93.62 237 VAL A CA 1
ATOM 1912 C C . VAL A 1 237 ? -2.176 7.863 -5.156 1 93.62 237 VAL A C 1
ATOM 1914 O O . VAL A 1 237 ? -2.24 7.199 -4.113 1 93.62 237 VAL A O 1
ATOM 1917 N N . PRO A 1 238 ? -3.1 7.719 -6.152 1 94.12 238 PRO A N 1
ATOM 1918 C CA . PRO A 1 238 ? -4.207 6.785 -5.93 1 94.12 238 PRO A CA 1
ATOM 1919 C C . PRO A 1 238 ? -3.734 5.367 -5.617 1 94.12 238 PRO A C 1
ATOM 1921 O O . PRO A 1 238 ? -4.297 4.703 -4.746 1 94.12 238 PRO A O 1
ATOM 1924 N N . TYR A 1 239 ? -2.682 4.938 -6.242 1 97.31 239 TYR A N 1
ATOM 1925 C CA . TYR A 1 239 ? -2.166 3.588 -6.043 1 97.31 239 TYR A CA 1
ATOM 1926 C C . TYR A 1 239 ? -1.493 3.455 -4.68 1 97.31 239 TYR A C 1
ATOM 1928 O O . TYR A 1 239 ? -1.564 2.4 -4.047 1 97.31 239 TYR A O 1
ATOM 1936 N N . ILE A 1 240 ? -0.89 4.531 -4.227 1 98.5 240 ILE A N 1
ATOM 1937 C CA . ILE A 1 240 ? -0.265 4.543 -2.91 1 98.5 240 ILE A CA 1
ATOM 1938 C C . ILE A 1 240 ? -1.341 4.484 -1.827 1 98.5 240 ILE A C 1
ATOM 1940 O O . ILE A 1 240 ? -1.336 3.582 -0.986 1 98.5 240 ILE A O 1
ATOM 1944 N N . ASP A 1 241 ? -2.326 5.352 -1.907 1 97.94 241 ASP A N 1
ATOM 1945 C CA . ASP A 1 241 ? -3.373 5.461 -0.896 1 97.94 241 ASP A CA 1
ATOM 1946 C C . ASP A 1 241 ? -4.184 4.168 -0.801 1 97.94 241 ASP A C 1
ATOM 1948 O O . ASP A 1 241 ? -4.418 3.656 0.295 1 97.94 241 ASP A O 1
ATOM 1952 N N . VAL A 1 242 ? -4.527 3.67 -1.92 1 98.69 242 VAL A N 1
ATOM 1953 C CA . VAL A 1 242 ? -5.383 2.486 -1.962 1 98.69 242 VAL A CA 1
ATOM 1954 C C . VAL A 1 242 ? -4.594 1.265 -1.494 1 98.69 242 VAL A C 1
ATOM 1956 O O . VAL A 1 242 ? -5.133 0.405 -0.792 1 98.69 242 VAL A O 1
ATOM 1959 N N . SER A 1 243 ? -3.342 1.169 -1.829 1 98.88 243 SER A N 1
ATOM 1960 C CA . SER A 1 243 ? -2.543 0.008 -1.452 1 98.88 243 SER A CA 1
ATOM 1961 C C . SER A 1 243 ? -2.264 -0.008 0.047 1 98.88 243 SER A C 1
ATOM 1963 O O . SER A 1 243 ? -2.293 -1.067 0.678 1 98.88 243 SER A O 1
ATOM 1965 N N . LEU A 1 244 ? -1.985 1.127 0.635 1 98.94 244 LEU A N 1
ATOM 1966 C CA . LEU A 1 244 ? -1.855 1.198 2.086 1 98.94 244 LEU A CA 1
ATOM 1967 C C . LEU A 1 244 ? -3.129 0.712 2.771 1 98.94 244 LEU A C 1
ATOM 1969 O O . LEU A 1 244 ? -3.068 -0.097 3.699 1 98.94 244 LEU A O 1
ATOM 197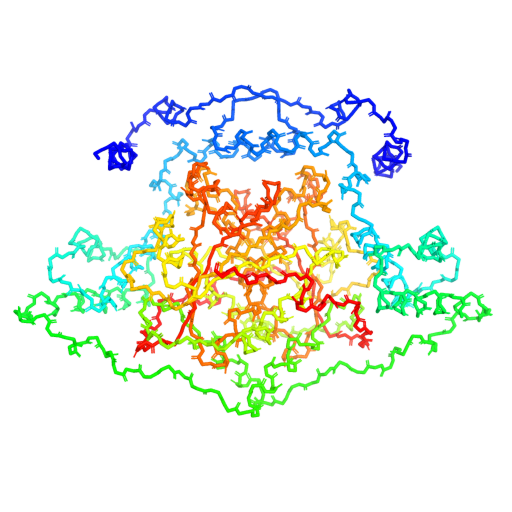3 N N . ALA A 1 245 ? -4.234 1.138 2.275 1 98.88 245 ALA A N 1
ATOM 1974 C CA . ALA A 1 245 ? -5.535 0.732 2.803 1 98.88 245 ALA A CA 1
ATOM 1975 C C . ALA A 1 245 ? -5.75 -0.77 2.637 1 98.88 245 ALA A C 1
ATOM 1977 O O . ALA A 1 245 ? -6.168 -1.451 3.576 1 98.88 245 ALA A O 1
ATOM 1978 N N . ALA A 1 246 ? -5.426 -1.257 1.511 1 98.94 246 ALA A N 1
ATOM 1979 C CA . ALA A 1 246 ? -5.66 -2.66 1.18 1 98.94 246 ALA A CA 1
ATOM 1980 C C . ALA A 1 246 ? -4.84 -3.58 2.082 1 98.94 246 ALA A C 1
ATOM 1982 O O . ALA A 1 246 ? -5.285 -4.676 2.432 1 98.94 246 ALA A O 1
ATOM 1983 N N . GLN A 1 247 ? -3.652 -3.133 2.424 1 98.94 247 GLN A N 1
ATOM 1984 C CA . GLN A 1 247 ? -2.818 -4 3.25 1 98.94 247 GLN A CA 1
ATOM 1985 C C . GLN A 1 247 ? -3.426 -4.184 4.637 1 98.94 247 GLN A C 1
ATOM 1987 O O . GLN A 1 247 ? -3.305 -5.258 5.234 1 98.94 247 GLN A O 1
ATOM 1992 N N . ASN A 1 248 ? -4.113 -3.141 5.199 1 98.94 248 ASN A N 1
ATOM 1993 C CA . ASN A 1 248 ? -4.895 -3.355 6.414 1 98.94 248 ASN A CA 1
ATOM 1994 C C . ASN A 1 248 ? -5.93 -4.461 6.227 1 98.94 248 ASN A C 1
ATOM 1996 O O . ASN A 1 248 ? -6.09 -5.32 7.094 1 98.94 248 ASN A O 1
ATOM 2000 N N . VAL A 1 249 ? -6.566 -4.473 5.105 1 98.94 249 VAL A N 1
ATOM 2001 C CA . VAL A 1 249 ? -7.617 -5.445 4.812 1 98.94 249 VAL A CA 1
ATOM 2002 C C . VAL A 1 249 ? -7.008 -6.84 4.68 1 98.94 249 VAL A C 1
ATOM 2004 O O . VAL A 1 249 ? -7.551 -7.812 5.207 1 98.94 249 VAL A O 1
ATOM 2007 N N . VAL A 1 250 ? -5.891 -6.938 4 1 98.94 250 VAL A N 1
ATOM 2008 C CA . VAL A 1 250 ? -5.195 -8.203 3.822 1 98.94 250 VAL A CA 1
ATOM 2009 C C . VAL A 1 250 ? -4.859 -8.805 5.184 1 98.94 250 VAL A C 1
ATOM 2011 O O . VAL A 1 250 ? -5.18 -9.969 5.453 1 98.94 250 VAL A O 1
ATOM 2014 N N . LEU A 1 251 ? -4.293 -7.988 6.039 1 98.94 251 LEU A N 1
ATOM 2015 C CA . LEU A 1 251 ? -3.865 -8.469 7.348 1 98.94 251 LEU A CA 1
ATOM 2016 C C . LEU A 1 251 ? -5.07 -8.805 8.227 1 98.94 251 LEU A C 1
ATOM 2018 O O . LEU A 1 251 ? -5.09 -9.852 8.883 1 98.94 251 LEU A O 1
ATOM 2022 N N . ARG A 1 252 ? -6.047 -7.949 8.188 1 98.88 252 ARG A N 1
ATOM 2023 C CA . ARG A 1 252 ? -7.207 -8.172 9.047 1 98.88 252 ARG A CA 1
ATOM 2024 C C . ARG A 1 252 ? -8.008 -9.383 8.57 1 98.88 252 ARG A C 1
ATOM 2026 O O . ARG A 1 252 ? -8.625 -10.086 9.383 1 98.88 252 ARG A O 1
ATOM 2033 N N . SER A 1 253 ? -8.047 -9.656 7.262 1 98.81 253 SER A N 1
ATOM 2034 C CA . SER A 1 253 ? -8.633 -10.891 6.754 1 98.81 253 SER A CA 1
ATOM 2035 C C . SER A 1 253 ? -7.945 -12.117 7.336 1 98.81 253 SER A C 1
ATOM 2037 O O . SER A 1 253 ? -8.609 -13.055 7.789 1 98.81 253 SER A O 1
ATOM 2039 N N . HIS A 1 254 ? -6.633 -12.07 7.344 1 98.69 254 HIS A N 1
ATOM 2040 C CA . HIS A 1 254 ? -5.848 -13.172 7.883 1 98.69 254 HIS A CA 1
ATOM 2041 C C . HIS A 1 254 ? -6.164 -13.406 9.352 1 98.69 254 HIS A C 1
ATOM 2043 O O . HIS A 1 254 ? -6.309 -14.555 9.789 1 98.69 254 HIS A O 1
ATOM 2049 N N . ALA A 1 255 ? -6.348 -12.375 10.117 1 98.56 255 ALA A N 1
ATOM 2050 C CA . ALA A 1 255 ? -6.684 -12.453 11.531 1 98.56 255 ALA A CA 1
ATOM 2051 C C . ALA A 1 255 ? -8.031 -13.141 11.742 1 98.56 255 ALA A C 1
ATOM 2053 O O . ALA A 1 255 ? -8.25 -13.797 12.766 1 98.56 255 ALA A O 1
ATOM 2054 N N . GLU A 1 256 ? -8.906 -13.016 10.781 1 97.75 256 GLU A N 1
ATOM 2055 C CA . GLU A 1 256 ? -10.273 -13.523 10.883 1 97.75 256 GLU A CA 1
ATOM 2056 C C . GLU A 1 256 ? -10.375 -14.945 10.359 1 97.75 256 GLU A C 1
ATOM 2058 O O . GLU A 1 256 ? -11.469 -15.516 10.289 1 97.75 256 GLU A O 1
ATOM 2063 N N . GLY A 1 257 ? -9.273 -15.469 9.859 1 96.88 257 GLY A N 1
ATOM 2064 C CA . GLY A 1 257 ? -9.273 -16.828 9.344 1 96.88 257 GLY A CA 1
ATOM 2065 C C . GLY A 1 257 ? -9.523 -16.906 7.852 1 96.88 257 GLY A C 1
ATOM 2066 O O . GLY A 1 257 ? -9.766 -17.98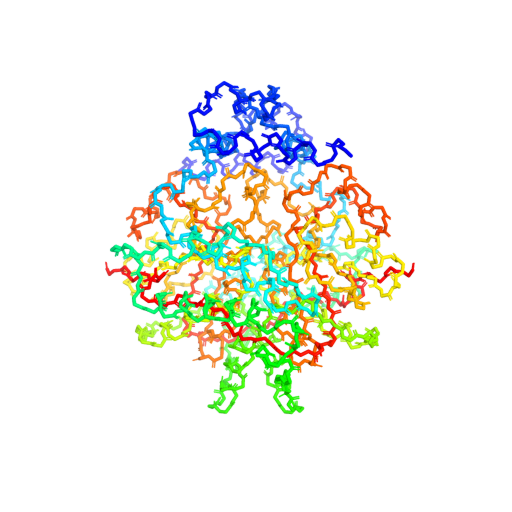4 7.309 1 96.88 257 GLY A O 1
ATOM 2067 N N . PHE A 1 258 ? -9.547 -15.766 7.191 1 98.19 258 PHE A N 1
ATOM 2068 C CA . PHE A 1 258 ? -9.664 -15.742 5.738 1 98.19 258 PHE A CA 1
ATOM 2069 C C . PHE A 1 258 ? -8.32 -15.469 5.09 1 98.19 258 PHE A C 1
ATOM 2071 O O . PHE A 1 258 ? -7.523 -14.672 5.605 1 98.19 258 PHE A O 1
ATOM 2078 N N . SER A 1 259 ? -8.07 -16.172 4.035 1 98.12 259 SER A N 1
ATOM 2079 C CA . SER A 1 259 ? -6.887 -15.914 3.221 1 98.12 259 SER A CA 1
ATOM 2080 C C . SER A 1 259 ? -7.238 -15.094 1.979 1 98.12 259 SER A C 1
ATOM 2082 O O . SER A 1 259 ? -8.414 -14.961 1.633 1 98.12 259 SER A O 1
ATOM 2084 N N . THR A 1 260 ? -6.234 -14.539 1.426 1 98.56 260 THR A N 1
ATOM 2085 C CA . THR A 1 260 ? -6.441 -13.664 0.272 1 98.56 260 THR A CA 1
ATOM 2086 C C . THR A 1 260 ? -5.367 -13.906 -0.785 1 98.56 260 THR A C 1
ATOM 2088 O O . THR A 1 260 ? -4.352 -14.555 -0.51 1 98.56 260 THR A O 1
ATOM 2091 N N . CYS A 1 261 ? -5.633 -13.469 -1.951 1 98.31 261 CYS A N 1
ATOM 2092 C CA . CYS A 1 261 ? -4.656 -13.352 -3.027 1 98.31 261 CYS A CA 1
ATOM 2093 C C . CYS A 1 261 ? -4.875 -12.07 -3.83 1 98.31 261 CYS A C 1
ATOM 2095 O O . CYS A 1 261 ? -5.922 -11.898 -4.457 1 98.31 261 CYS A O 1
ATOM 2097 N N . VAL A 1 262 ? -3.875 -11.211 -3.77 1 98.5 262 VAL A N 1
ATOM 2098 C CA . VAL A 1 262 ? -3.916 -9.984 -4.566 1 98.5 262 VAL A CA 1
ATOM 2099 C C . VAL A 1 262 ? -3.695 -10.32 -6.039 1 98.5 262 VAL A C 1
ATOM 2101 O O . VAL A 1 262 ? -2.801 -11.102 -6.379 1 98.5 262 VAL A O 1
ATOM 2104 N N . LEU A 1 263 ? -4.555 -9.758 -6.875 1 97.75 263 LEU A N 1
ATOM 2105 C CA . LEU A 1 263 ? -4.5 -9.992 -8.312 1 97.75 263 LEU A CA 1
ATOM 2106 C C . LEU A 1 263 ? -4.109 -8.711 -9.055 1 97.75 263 LEU A C 1
ATOM 2108 O O . LEU A 1 263 ? -4.863 -7.734 -9.047 1 97.75 263 LEU A O 1
ATOM 2112 N N . ASN A 1 264 ? -2.953 -8.781 -9.664 1 95.06 264 ASN A N 1
ATOM 2113 C CA . ASN A 1 264 ? -2.459 -7.637 -10.422 1 95.06 264 ASN A CA 1
ATOM 2114 C C . ASN A 1 264 ? -3.408 -7.27 -11.562 1 95.06 264 ASN A C 1
ATOM 2116 O O . ASN A 1 264 ? -3.908 -8.148 -12.266 1 95.06 264 ASN A O 1
ATOM 2120 N N . TRP A 1 265 ? -3.668 -6.004 -11.711 1 95.94 265 TRP A N 1
ATOM 2121 C CA . TRP A 1 265 ? -4.629 -5.547 -12.703 1 95.94 265 TRP A CA 1
ATOM 2122 C C . TRP A 1 265 ? -3.949 -4.691 -13.766 1 95.94 265 TRP A C 1
ATOM 2124 O O . TRP A 1 265 ? -4.609 -4.172 -14.672 1 95.94 265 TRP A O 1
ATOM 2134 N N . SER A 1 266 ? -2.645 -4.582 -13.727 1 86.62 266 SER A N 1
ATOM 2135 C CA . SER A 1 266 ? -1.891 -3.678 -14.586 1 86.62 266 SER A CA 1
ATOM 2136 C C . SER A 1 266 ? -1.91 -4.148 -16.031 1 86.62 266 SER A C 1
ATOM 2138 O O . SER A 1 266 ? -1.69 -3.354 -16.953 1 86.62 266 SER A O 1
ATOM 2140 N N . HIS A 1 267 ? -2.252 -5.371 -16.266 1 81.69 267 HIS A N 1
ATOM 2141 C CA . HIS A 1 267 ? -2.191 -5.914 -17.625 1 81.69 267 HIS A CA 1
ATOM 2142 C C . HIS A 1 267 ? -3.582 -5.996 -18.25 1 81.69 267 HIS A C 1
ATOM 2144 O O . HIS A 1 267 ? -3.742 -6.531 -19.344 1 81.69 267 HIS A O 1
ATOM 2150 N N . ALA A 1 268 ? -4.531 -5.516 -17.516 1 88.31 268 ALA A N 1
ATOM 2151 C CA . ALA A 1 268 ? -5.895 -5.566 -18.031 1 88.31 268 ALA A CA 1
ATOM 2152 C C . ALA A 1 268 ? -6.031 -4.719 -19.297 1 88.31 268 ALA A C 1
ATOM 2154 O O . ALA A 1 268 ? -5.48 -3.619 -19.375 1 88.31 268 ALA A O 1
ATOM 2155 N N . SER A 1 269 ? -6.734 -5.246 -20.281 1 81.62 269 SER A N 1
ATOM 2156 C CA . SER A 1 269 ? -7.086 -4.453 -21.453 1 81.62 269 SER A CA 1
ATOM 2157 C C . SER A 1 269 ? -8.141 -3.406 -21.109 1 81.62 269 SER A C 1
ATOM 2159 O O . SER A 1 269 ? -8.797 -3.492 -20.078 1 81.62 269 SER A O 1
ATOM 2161 N N . GLU A 1 270 ? -8.273 -2.492 -22 1 82.69 270 GLU A N 1
ATOM 2162 C CA . GLU A 1 270 ? -9.328 -1.5 -21.828 1 82.69 270 GLU A CA 1
ATOM 2163 C C . GLU A 1 270 ? -10.703 -2.162 -21.766 1 82.69 270 GLU A C 1
ATOM 2165 O O . GLU A 1 270 ? -11.57 -1.749 -20.984 1 82.69 270 GLU A O 1
ATOM 2170 N N . GLU A 1 271 ? -10.859 -3.158 -22.609 1 86.88 271 GLU A N 1
ATOM 2171 C CA . GLU A 1 271 ? -12.125 -3.883 -22.641 1 86.88 271 GLU A CA 1
ATOM 2172 C C . GLU A 1 271 ? -12.383 -4.605 -21.328 1 86.88 271 GLU A C 1
ATOM 2174 O O . GLU A 1 271 ? -13.484 -4.527 -20.781 1 86.88 271 GLU A O 1
ATOM 2179 N N . ALA A 1 272 ? -11.383 -5.277 -20.812 1 93 272 ALA A N 1
ATOM 2180 C CA . ALA A 1 272 ? -11.516 -5.973 -19.531 1 93 272 ALA A CA 1
ATOM 2181 C C . ALA A 1 272 ? -11.812 -4.992 -18.406 1 93 272 ALA A C 1
ATOM 2183 O O . ALA A 1 272 ? -12.648 -5.266 -17.531 1 93 272 ALA A O 1
ATOM 2184 N N . ASN A 1 273 ? -11.156 -3.875 -18.469 1 92.69 273 ASN A N 1
ATOM 2185 C CA . ASN A 1 273 ? -11.367 -2.832 -17.469 1 92.69 273 ASN A CA 1
ATOM 2186 C C . ASN A 1 273 ? -12.805 -2.32 -17.484 1 92.69 273 ASN A C 1
ATOM 2188 O O . ASN A 1 273 ? -13.453 -2.238 -16.438 1 92.69 273 ASN A O 1
ATOM 2192 N N . SER A 1 274 ? -13.289 -2.031 -18.625 1 92.31 274 SER A N 1
ATOM 2193 C CA . SER A 1 274 ? -14.656 -1.545 -18.781 1 92.31 274 SER A CA 1
ATOM 2194 C C . SER A 1 274 ? -15.672 -2.594 -18.328 1 92.31 274 SER A C 1
ATOM 2196 O O . SER A 1 274 ? -16.641 -2.277 -17.641 1 92.31 274 SER A O 1
ATOM 2198 N N . LYS A 1 275 ? -15.43 -3.789 -18.719 1 97.06 275 LYS A N 1
ATOM 2199 C CA . LYS A 1 275 ? -16.328 -4.879 -18.359 1 97.06 275 LYS A CA 1
ATOM 2200 C C . LYS A 1 275 ? -16.391 -5.09 -16.859 1 97.06 275 LYS A C 1
ATOM 2202 O O . LYS A 1 275 ? -17.469 -5.254 -16.281 1 97.06 275 LYS A O 1
ATOM 2207 N N . LEU A 1 276 ? -15.234 -5.055 -16.203 1 98.31 276 LEU A N 1
ATOM 2208 C CA . LEU A 1 276 ? -15.211 -5.242 -14.758 1 98.31 276 LEU A CA 1
ATOM 2209 C C . LEU A 1 276 ? -15.945 -4.113 -14.047 1 98.31 276 LEU A C 1
ATOM 2211 O O . LEU A 1 276 ? -16.719 -4.355 -13.125 1 98.31 276 LEU A O 1
ATOM 2215 N N . LYS A 1 277 ? -15.711 -2.898 -14.492 1 97.25 277 LYS A N 1
ATOM 2216 C CA . LYS A 1 277 ? -16.406 -1.754 -13.906 1 97.25 277 LYS A CA 1
ATOM 2217 C C . LYS A 1 277 ? -17.922 -1.892 -14.055 1 97.25 277 LYS A C 1
ATOM 2219 O O . LYS A 1 277 ? -18.672 -1.577 -13.125 1 97.25 277 LYS A O 1
ATOM 2224 N N . LYS A 1 278 ? -18.297 -2.355 -15.164 1 97.88 278 LYS A N 1
ATOM 2225 C CA . LYS A 1 278 ? -19.719 -2.533 -15.406 1 97.88 278 LYS A CA 1
ATOM 2226 C C . LYS A 1 278 ? -20.312 -3.6 -14.484 1 97.88 278 LYS A C 1
ATOM 2228 O O . LYS A 1 278 ? -21.359 -3.385 -13.867 1 97.88 278 LYS A O 1
ATOM 2233 N N . ILE A 1 279 ? -19.656 -4.711 -14.367 1 98.56 279 ILE A N 1
ATOM 2234 C CA . ILE A 1 279 ? -20.141 -5.805 -13.531 1 98.56 279 ILE A CA 1
ATOM 2235 C C . ILE A 1 279 ? -20.297 -5.328 -12.086 1 98.56 279 ILE A C 1
ATOM 2237 O O . ILE A 1 279 ? -21.281 -5.637 -11.422 1 98.56 279 ILE A O 1
ATOM 2241 N N . LEU A 1 280 ? -19.344 -4.5 -11.633 1 98.69 280 LEU A N 1
ATOM 2242 C CA . LEU A 1 280 ? -19.281 -4.148 -10.219 1 98.69 280 LEU A CA 1
ATOM 2243 C C . LEU A 1 280 ? -19.922 -2.789 -9.969 1 98.69 280 LEU A C 1
ATOM 2245 O O . LEU A 1 280 ? -20.047 -2.355 -8.82 1 98.69 280 LEU A O 1
ATOM 2249 N N . GLY A 1 281 ? -20.281 -2.117 -10.961 1 98.12 281 GLY A N 1
ATOM 2250 C CA . GLY A 1 281 ? -20.922 -0.819 -10.812 1 98.12 281 GLY A CA 1
ATOM 2251 C C . GLY A 1 281 ? -19.953 0.282 -10.422 1 98.12 281 GLY A C 1
ATOM 2252 O O . GLY A 1 281 ? -20.281 1.17 -9.641 1 98.12 281 GLY A O 1
ATOM 2253 N N . ILE A 1 282 ? -18.766 0.184 -10.898 1 97.06 282 ILE A N 1
ATOM 2254 C CA . ILE A 1 282 ? -17.75 1.187 -10.617 1 97.06 282 ILE A CA 1
ATOM 2255 C C . ILE A 1 282 ? -17.859 2.334 -11.617 1 97.06 282 ILE A C 1
ATOM 2257 O O . ILE A 1 282 ? -18.016 2.107 -12.82 1 97.06 282 ILE A O 1
ATOM 2261 N N . ARG A 1 283 ? -17.797 3.551 -11.094 1 92.25 283 ARG A N 1
ATOM 2262 C CA . ARG A 1 283 ? -17.828 4.719 -11.969 1 92.25 283 ARG A CA 1
ATOM 2263 C C . ARG A 1 283 ? -16.688 4.676 -12.984 1 92.25 283 ARG A C 1
ATOM 2265 O O . ARG A 1 283 ? -15.57 4.289 -12.648 1 92.25 283 ARG A O 1
ATOM 2272 N N . SER A 1 284 ? -16.922 5.164 -14.164 1 86.19 284 SER A N 1
ATOM 2273 C CA . SER A 1 284 ? -15.961 5.082 -15.266 1 86.19 284 SER A CA 1
ATOM 2274 C C . SER A 1 284 ? -14.719 5.914 -14.977 1 86.19 284 SER A C 1
ATOM 2276 O O . SER A 1 284 ? -13.625 5.586 -15.445 1 86.19 284 SER A O 1
ATOM 2278 N N . ASP A 1 285 ? -14.836 6.945 -14.18 1 81.31 285 ASP A N 1
ATOM 2279 C CA . ASP A 1 285 ? -13.703 7.84 -13.938 1 81.31 285 ASP A CA 1
ATOM 2280 C C . ASP A 1 285 ? -12.883 7.371 -12.742 1 81.31 285 ASP A C 1
ATOM 2282 O O . ASP A 1 285 ? -11.812 7.926 -12.461 1 81.31 285 ASP A O 1
ATOM 2286 N N . ASN A 1 286 ? -13.391 6.383 -12.039 1 90.44 286 ASN A N 1
ATOM 2287 C CA . ASN A 1 286 ? -12.594 5.805 -10.961 1 90.44 286 ASN A CA 1
ATOM 2288 C C . ASN A 1 286 ? -11.578 4.797 -11.492 1 90.44 286 ASN A C 1
ATOM 2290 O O . ASN A 1 286 ? -11.711 4.305 -12.609 1 90.44 286 ASN A O 1
ATOM 2294 N N . ILE A 1 287 ? -10.586 4.598 -10.727 1 91.81 287 ILE A N 1
ATOM 2295 C CA . ILE A 1 287 ? -9.516 3.709 -11.156 1 91.81 287 ILE A CA 1
ATOM 2296 C C . ILE A 1 287 ? -9.523 2.438 -10.312 1 91.81 287 ILE A C 1
ATOM 2298 O O . ILE A 1 287 ? -9.531 2.504 -9.078 1 91.81 287 ILE A O 1
ATOM 2302 N N . ILE A 1 288 ? -9.586 1.329 -11.047 1 96.75 288 ILE A N 1
ATOM 2303 C CA . ILE A 1 288 ? -9.305 0.069 -10.367 1 96.75 288 ILE A CA 1
ATOM 2304 C C . ILE A 1 288 ? -7.801 -0.084 -10.172 1 96.75 288 ILE A C 1
ATOM 2306 O O . ILE A 1 288 ? -7.051 -0.233 -11.141 1 96.75 288 ILE A O 1
ATOM 2310 N N . CYS A 1 289 ? -7.375 -0.045 -8.953 1 97.56 289 CYS A N 1
ATOM 2311 C CA . CYS A 1 289 ? -5.945 -0.189 -8.68 1 97.56 289 CYS A CA 1
ATOM 2312 C C . CYS A 1 289 ? -5.508 -1.643 -8.828 1 97.56 289 CYS A C 1
ATOM 2314 O O . CYS A 1 289 ? -4.523 -1.935 -9.508 1 97.56 289 CYS A O 1
ATOM 2316 N N . PHE A 1 290 ? -6.188 -2.516 -8.219 1 98.38 290 PHE A N 1
ATOM 2317 C CA . PHE A 1 290 ? -6 -3.955 -8.336 1 98.38 290 PHE A CA 1
ATOM 2318 C C . PHE A 1 290 ? -7.176 -4.707 -7.723 1 98.38 290 PHE A C 1
ATOM 2320 O O . PHE A 1 290 ? -8.086 -4.094 -7.16 1 98.38 290 PHE A O 1
ATOM 2327 N N . ASN A 1 291 ? -7.184 -6.012 -7.91 1 98.75 291 ASN A N 1
ATOM 2328 C CA . ASN A 1 291 ? -8.227 -6.871 -7.359 1 98.75 291 ASN A CA 1
ATOM 2329 C C . ASN A 1 291 ? -7.66 -7.863 -6.348 1 98.75 291 ASN A C 1
ATOM 2331 O O . ASN A 1 291 ? -6.441 -7.934 -6.156 1 98.75 291 ASN A O 1
ATOM 2335 N N . MET A 1 292 ? -8.594 -8.469 -5.648 1 98.81 292 MET A N 1
ATOM 2336 C CA . MET A 1 292 ? -8.234 -9.477 -4.66 1 98.81 292 MET A CA 1
ATOM 2337 C C . MET A 1 292 ? -9.352 -10.508 -4.508 1 98.81 292 MET A C 1
ATOM 2339 O O . MET A 1 292 ? -10.531 -10.188 -4.66 1 98.81 292 MET A O 1
ATOM 2343 N N . VAL A 1 293 ? -8.938 -11.727 -4.281 1 98.75 293 VAL A N 1
ATOM 2344 C CA . VAL A 1 293 ? -9.906 -12.742 -3.898 1 98.75 293 VAL A CA 1
ATOM 2345 C C . VAL A 1 293 ? -9.727 -13.109 -2.428 1 98.75 293 VAL A C 1
ATOM 2347 O O . VAL A 1 293 ? -8.656 -12.898 -1.858 1 98.75 293 VAL A O 1
ATOM 2350 N N . LEU A 1 294 ? -10.781 -13.586 -1.852 1 98.75 294 LEU A N 1
ATOM 2351 C CA . LEU A 1 294 ? -10.812 -13.859 -0.418 1 98.75 294 LEU A CA 1
ATOM 2352 C C . LEU A 1 294 ? -11.664 -15.086 -0.113 1 98.75 294 LEU A C 1
ATOM 2354 O O . LEU A 1 294 ? -12.734 -15.266 -0.706 1 98.75 294 LEU A O 1
ATOM 2358 N N . GLY A 1 295 ? -11.203 -15.906 0.781 1 98.44 295 GLY A N 1
ATOM 2359 C CA . GLY A 1 295 ? -11.914 -17.062 1.28 1 98.44 295 GLY A CA 1
ATOM 2360 C C . GLY A 1 295 ? -11.125 -17.859 2.307 1 98.44 295 GLY A C 1
ATOM 2361 O O . GLY A 1 295 ? -9.969 -17.547 2.59 1 98.44 295 GLY A O 1
ATOM 2362 N N . ALA A 1 296 ? -11.82 -18.844 2.848 1 97.56 296 ALA A N 1
ATOM 2363 C CA . ALA A 1 296 ? -11.094 -19.781 3.701 1 97.56 296 ALA A CA 1
ATOM 2364 C C . ALA A 1 296 ? -10.188 -20.688 2.873 1 97.56 296 ALA A C 1
ATOM 2366 O O . ALA A 1 296 ? -10.633 -21.281 1.888 1 97.56 296 ALA A O 1
ATOM 2367 N N . ALA A 1 297 ? -8.969 -20.828 3.297 1 96.75 297 ALA A N 1
ATOM 2368 C CA . ALA A 1 297 ? -8.008 -21.641 2.568 1 96.75 297 ALA A CA 1
ATOM 2369 C C . ALA A 1 297 ? -8.344 -23.125 2.688 1 96.75 297 ALA A C 1
ATOM 2371 O O . ALA A 1 297 ? -8.734 -23.594 3.76 1 96.75 297 ALA A O 1
ATOM 2372 N N . MET A 1 298 ? -8.219 -23.828 1.646 1 94.38 298 MET A N 1
ATOM 2373 C CA . MET A 1 298 ? -8.297 -25.281 1.725 1 94.38 298 MET A CA 1
ATOM 2374 C C . MET A 1 298 ? -7.098 -25.859 2.479 1 94.38 298 MET A C 1
ATOM 2376 O O . MET A 1 298 ? -7.238 -26.812 3.236 1 94.38 298 MET A O 1
ATOM 2380 N N . TYR A 1 299 ? -5.98 -25.297 2.236 1 92.62 299 TYR A N 1
ATOM 2381 C CA . TYR A 1 299 ? -4.73 -25.656 2.895 1 92.62 299 TYR A CA 1
ATOM 2382 C C . TYR A 1 299 ? -3.756 -24.484 2.889 1 92.62 299 TYR A C 1
ATOM 2384 O O . TYR A 1 299 ? -3.867 -23.578 2.059 1 92.62 299 TYR A O 1
ATOM 2392 N N . ASP A 1 300 ? -2.846 -24.516 3.885 1 93.19 300 ASP A N 1
ATOM 2393 C CA . ASP A 1 300 ? -1.759 -23.531 3.91 1 93.19 300 ASP A CA 1
ATOM 2394 C C . ASP A 1 300 ? -0.657 -23.922 2.924 1 93.19 300 ASP A C 1
ATOM 2396 O O . ASP A 1 300 ? -0.601 -25.062 2.459 1 93.19 300 ASP A O 1
ATOM 2400 N N . VAL A 1 301 ? 0.133 -22.953 2.588 1 91.62 301 VAL A N 1
ATOM 2401 C CA . VAL A 1 301 ? 1.23 -23.203 1.661 1 91.62 301 VAL A CA 1
ATOM 2402 C C . VAL A 1 301 ? 2.557 -22.828 2.312 1 91.62 301 VAL A C 1
ATOM 2404 O O . VAL A 1 301 ? 2.586 -22.031 3.25 1 91.62 301 VAL A O 1
ATOM 2407 N N . GLU A 1 302 ? 3.613 -23.406 1.82 1 88.19 302 GLU A N 1
ATOM 2408 C CA . GLU A 1 302 ? 4.945 -23.047 2.305 1 88.19 302 GLU A CA 1
ATOM 2409 C C . GLU A 1 302 ? 5.309 -21.625 1.923 1 88.19 302 GLU A C 1
ATOM 2411 O O . GLU A 1 302 ? 4.977 -21.172 0.826 1 88.19 302 GLU A O 1
ATOM 2416 N N . PRO A 1 303 ? 5.992 -20.969 2.854 1 91.19 303 PRO A N 1
ATOM 2417 C CA . PRO A 1 303 ? 6.402 -19.594 2.518 1 91.19 303 PRO A CA 1
ATOM 2418 C C . PRO A 1 303 ? 7.398 -19.547 1.361 1 91.19 303 PRO A C 1
ATOM 2420 O O . PRO A 1 303 ? 8.266 -20.422 1.25 1 91.19 303 PRO A O 1
ATOM 2423 N N . PRO A 1 304 ? 7.242 -18.594 0.499 1 92.75 304 PRO A N 1
ATOM 2424 C CA . PRO A 1 304 ? 8.289 -18.375 -0.503 1 92.75 304 PRO A CA 1
ATOM 2425 C C . PRO A 1 304 ? 9.562 -17.797 0.096 1 92.75 304 PRO A C 1
ATOM 2427 O O . PRO A 1 304 ? 9.609 -17.484 1.288 1 92.75 304 PRO A O 1
ATOM 2430 N N . TYR A 1 305 ? 10.531 -17.766 -0.755 1 92.25 305 TYR A N 1
ATOM 2431 C CA . TYR A 1 305 ? 11.766 -17.109 -0.325 1 92.25 305 TYR A CA 1
ATOM 2432 C C . TYR A 1 305 ? 11.547 -15.625 -0.103 1 92.25 305 TYR A C 1
ATOM 2434 O O . TYR A 1 305 ? 10.859 -14.961 -0.89 1 92.25 305 TYR A O 1
ATOM 2442 N N . LYS A 1 306 ? 12.102 -15.117 1.007 1 94.19 306 LYS A N 1
ATOM 2443 C CA . LYS A 1 306 ? 12.055 -13.688 1.299 1 94.19 306 LYS A CA 1
ATOM 2444 C C . LYS A 1 306 ? 13.453 -13.141 1.571 1 94.19 306 LYS A C 1
ATOM 2446 O O . LYS A 1 306 ? 14.258 -13.781 2.242 1 94.19 306 LYS A O 1
ATOM 2451 N N . LEU A 1 307 ? 13.68 -11.969 1.072 1 92.75 307 LEU A N 1
ATOM 2452 C CA . LEU A 1 307 ? 14.961 -11.289 1.256 1 92.75 307 LEU A CA 1
ATOM 2453 C C . LEU A 1 307 ? 15.227 -11.023 2.732 1 92.75 307 LEU A C 1
ATOM 2455 O O . LEU A 1 307 ? 14.305 -10.695 3.484 1 92.75 307 LEU A O 1
ATOM 2459 N N . GLY A 1 308 ? 16.516 -11.172 3.057 1 94.38 308 GLY A N 1
ATOM 2460 C CA . GLY A 1 308 ? 16.938 -10.68 4.359 1 94.38 308 GLY A CA 1
ATOM 2461 C C . GLY A 1 308 ? 17.047 -9.164 4.41 1 94.38 308 GLY A C 1
ATOM 2462 O O . GLY A 1 308 ? 17.266 -8.516 3.383 1 94.38 308 GLY A O 1
ATOM 2463 N N . VAL A 1 309 ? 16.984 -8.617 5.559 1 96.62 309 VAL A N 1
ATOM 2464 C CA . VAL A 1 309 ? 16.875 -7.18 5.758 1 96.62 309 VAL A CA 1
ATOM 2465 C C . VAL A 1 309 ? 18.078 -6.48 5.117 1 96.62 309 VAL A C 1
ATOM 2467 O O . VAL A 1 309 ? 17.953 -5.383 4.574 1 96.62 309 VAL A O 1
ATOM 2470 N N . ASN A 1 310 ? 19.234 -7.07 5.066 1 94.75 310 ASN A N 1
ATOM 2471 C CA . ASN A 1 310 ? 20.453 -6.445 4.555 1 94.75 310 ASN A CA 1
ATOM 2472 C C . ASN A 1 310 ? 20.453 -6.379 3.029 1 94.75 310 ASN A C 1
ATOM 2474 O O . ASN A 1 310 ? 21.266 -5.664 2.432 1 94.75 310 ASN A O 1
ATOM 2478 N N . GLU A 1 311 ? 19.531 -7.078 2.436 1 92.25 311 GLU A N 1
ATOM 2479 C CA . GLU A 1 311 ? 19.484 -7.141 0.977 1 92.25 311 GLU A CA 1
ATOM 2480 C C . GLU A 1 311 ? 18.641 -6.008 0.399 1 92.25 311 GLU A C 1
ATOM 2482 O O . GLU A 1 311 ? 18.734 -5.703 -0.792 1 92.25 311 GLU A O 1
ATOM 2487 N N . PHE A 1 312 ? 17.828 -5.379 1.258 1 96 312 PHE A N 1
ATOM 2488 C CA . PHE A 1 312 ? 16.922 -4.398 0.664 1 96 312 PHE A CA 1
ATOM 2489 C C . PHE A 1 312 ? 16.812 -3.156 1.542 1 96 312 PHE A C 1
ATOM 2491 O O . PHE A 1 312 ? 16.078 -2.225 1.224 1 96 312 PHE A O 1
ATOM 2498 N N . VAL A 1 313 ? 17.531 -3.135 2.619 1 98.5 313 VAL A N 1
ATOM 2499 C CA . VAL A 1 313 ? 17.562 -1.981 3.51 1 98.5 313 VAL A CA 1
ATOM 2500 C C . VAL A 1 313 ? 18.984 -1.408 3.553 1 98.5 313 VAL A C 1
ATOM 2502 O O . VAL A 1 313 ? 19.953 -2.15 3.711 1 98.5 313 VAL A O 1
ATOM 2505 N N . LYS A 1 314 ? 19.031 -0.112 3.422 1 98.5 314 LYS A N 1
ATOM 2506 C CA . LYS A 1 314 ? 20.328 0.554 3.49 1 98.5 314 LYS A CA 1
ATOM 2507 C C . LYS A 1 314 ? 20.297 1.744 4.445 1 98.5 314 LYS A C 1
ATOM 2509 O O . LYS A 1 314 ? 19.516 2.678 4.246 1 98.5 314 LYS A O 1
ATOM 2514 N N . LYS A 1 315 ? 21.125 1.693 5.414 1 98.5 315 LYS A N 1
ATOM 2515 C CA . LYS A 1 315 ? 21.328 2.828 6.309 1 98.5 315 LYS A CA 1
ATOM 2516 C C . LYS A 1 315 ? 22.328 3.824 5.715 1 98.5 315 LYS A C 1
ATOM 2518 O O . LYS A 1 315 ? 23.406 3.434 5.25 1 98.5 315 LYS A O 1
ATOM 2523 N N . VAL A 1 316 ? 21.922 5.047 5.75 1 98 316 VAL A N 1
ATOM 2524 C CA . VAL A 1 316 ? 22.797 6.102 5.23 1 98 316 VAL A CA 1
ATOM 2525 C C . VAL A 1 316 ? 23.328 6.949 6.387 1 98 316 VAL A C 1
ATOM 2527 O O . VAL A 1 316 ? 22.562 7.688 7.02 1 98 316 VAL A O 1
ATOM 2530 N N . ASP A 1 317 ? 24.625 6.93 6.621 1 94 317 ASP A N 1
ATOM 2531 C CA . ASP A 1 317 ? 25.234 7.586 7.77 1 94 317 ASP A CA 1
ATOM 2532 C C . ASP A 1 317 ? 25.672 9.008 7.418 1 94 317 ASP A C 1
ATOM 2534 O O . ASP A 1 317 ? 26 9.297 6.266 1 94 317 ASP A O 1
ATOM 2538 N N . MET B 1 1 ? -8.117 -17.969 -30.125 1 23.41 1 MET B N 1
ATOM 2539 C CA . MET B 1 1 ? -6.953 -18.094 -31 1 23.41 1 MET B CA 1
ATOM 2540 C C . MET B 1 1 ? -6.184 -16.781 -31.062 1 23.41 1 MET B C 1
ATOM 2542 O O . MET B 1 1 ? -4.953 -16.766 -31.016 1 23.41 1 MET B O 1
ATOM 2546 N N . ILE B 1 2 ? -7.051 -15.695 -31.141 1 25.27 2 ILE B N 1
ATOM 2547 C CA . ILE B 1 2 ? -6.43 -14.391 -31.297 1 25.27 2 ILE B CA 1
ATOM 2548 C C . ILE B 1 2 ? -5.883 -13.914 -29.953 1 25.27 2 ILE B C 1
ATOM 2550 O O . ILE B 1 2 ? -4.898 -13.172 -29.906 1 25.27 2 ILE B O 1
ATOM 2554 N N . LYS B 1 3 ? -6.543 -14.258 -28.844 1 31.2 3 LYS B N 1
ATOM 2555 C CA . LYS B 1 3 ? -6.156 -13.875 -27.484 1 31.2 3 LYS B CA 1
ATOM 2556 C C . LYS B 1 3 ? -4.812 -14.492 -27.109 1 31.2 3 LYS B C 1
ATOM 2558 O O . LYS B 1 3 ? -3.99 -13.844 -26.453 1 31.2 3 LYS B O 1
ATOM 2563 N N . TYR B 1 4 ? -4.609 -15.75 -27.438 1 31.5 4 TYR B N 1
ATOM 2564 C CA . TYR B 1 4 ? -3.369 -16.5 -27.328 1 31.5 4 TYR B CA 1
ATOM 2565 C C . TYR B 1 4 ? -2.295 -15.938 -28.25 1 31.5 4 TYR B C 1
ATOM 2567 O O . TYR B 1 4 ? -1.101 -16.062 -27.969 1 31.5 4 TYR B O 1
ATOM 2575 N N . MET B 1 5 ? -2.742 -15.344 -29.328 1 31.56 5 MET B N 1
ATOM 2576 C CA . MET B 1 5 ? -1.776 -14.883 -30.312 1 31.56 5 MET B CA 1
ATOM 2577 C C . MET B 1 5 ? -1.046 -13.633 -29.828 1 31.56 5 MET B C 1
ATOM 2579 O O . MET B 1 5 ? 0.09 -13.383 -30.234 1 31.56 5 MET B O 1
ATOM 2583 N N . LYS B 1 6 ? -1.763 -12.75 -29.125 1 37.28 6 LYS B N 1
ATOM 2584 C CA . LYS B 1 6 ? -1.125 -11.5 -28.734 1 37.28 6 LYS B CA 1
ATOM 2585 C C . LYS B 1 6 ? -0.143 -11.719 -27.594 1 37.28 6 LYS B C 1
ATOM 2587 O O . LYS B 1 6 ? 0.903 -11.07 -27.531 1 37.28 6 LYS B O 1
ATOM 2592 N N . LYS B 1 7 ? -0.458 -12.547 -26.609 1 39.38 7 LYS B N 1
ATOM 2593 C CA . LYS B 1 7 ? 0.548 -13.062 -25.688 1 39.38 7 LYS B CA 1
ATOM 2594 C C . LYS B 1 7 ? 1.677 -13.758 -26.438 1 39.38 7 LYS B C 1
ATOM 2596 O O . LYS B 1 7 ? 2.842 -13.664 -26.047 1 39.38 7 LYS B O 1
ATOM 2601 N N . SER B 1 8 ? 1.298 -14.438 -27.484 1 37.38 8 SER B N 1
ATOM 2602 C CA . SER B 1 8 ? 2.252 -15.148 -28.328 1 37.38 8 SER B CA 1
ATOM 2603 C C . SER B 1 8 ? 3.18 -14.18 -29.047 1 37.38 8 SER B C 1
ATOM 2605 O O . SER B 1 8 ? 4.391 -14.406 -29.125 1 37.38 8 SER B O 1
ATOM 2607 N N . VAL B 1 9 ? 2.607 -13.164 -29.578 1 39 9 VAL B N 1
ATOM 2608 C CA . VAL B 1 9 ? 3.465 -12.219 -30.281 1 39 9 VAL B CA 1
ATOM 2609 C C . VAL B 1 9 ? 4.379 -11.508 -29.297 1 39 9 VAL B C 1
ATOM 2611 O O . VAL B 1 9 ? 5.57 -11.328 -29.547 1 39 9 VAL B O 1
ATOM 2614 N N . TYR B 1 10 ? 3.906 -11.109 -28.141 1 38.25 10 TYR B N 1
ATOM 2615 C CA . TYR B 1 10 ? 4.789 -10.547 -27.125 1 38.25 10 TYR B CA 1
ATOM 2616 C C . TYR B 1 10 ? 5.789 -11.586 -26.625 1 38.25 10 TYR B C 1
ATOM 2618 O O . TYR B 1 10 ? 6.977 -11.289 -26.469 1 38.25 10 TYR B O 1
ATOM 2626 N N . LYS B 1 11 ? 5.293 -12.773 -26.203 1 40.88 11 LYS B N 1
ATOM 2627 C CA . LYS B 1 11 ? 6.219 -13.859 -25.891 1 40.88 11 LYS B CA 1
ATOM 2628 C C . LYS B 1 11 ? 7.184 -14.109 -27.047 1 40.88 11 LYS B C 1
ATOM 2630 O O . LYS B 1 11 ? 8.375 -14.344 -26.828 1 40.88 11 LYS B O 1
ATOM 2635 N N . PHE B 1 12 ? 6.633 -14.164 -28.203 1 38.06 12 PHE B N 1
ATOM 2636 C CA . PHE B 1 12 ? 7.465 -14.336 -29.391 1 38.06 12 PHE B CA 1
ATOM 2637 C C . PHE B 1 12 ? 8.445 -13.172 -29.531 1 38.06 12 PHE B C 1
ATOM 2639 O O . PHE B 1 12 ? 9.625 -13.383 -29.812 1 38.06 12 PHE B O 1
ATOM 2646 N N . LEU B 1 13 ? 8.023 -12.031 -29.297 1 42.56 13 LEU B N 1
ATOM 2647 C CA . LEU B 1 13 ? 8.898 -10.867 -29.422 1 42.56 13 LEU B CA 1
ATOM 2648 C C . LEU B 1 13 ? 9.867 -10.789 -28.25 1 42.56 13 LEU B C 1
ATOM 2650 O O . LEU B 1 13 ? 11.008 -10.344 -28.406 1 42.56 13 LEU B O 1
ATOM 2654 N N . CYS B 1 14 ? 9.477 -11.219 -27.078 1 41 14 CYS B N 1
ATOM 2655 C CA . CYS B 1 14 ? 10.375 -11.32 -25.922 1 41 14 CYS B CA 1
ATOM 2656 C C . CYS B 1 14 ? 11.391 -12.43 -26.125 1 41 14 CYS B C 1
ATOM 2658 O O . CYS B 1 14 ? 12.492 -12.383 -25.562 1 41 14 CYS B O 1
ATOM 2660 N N . LYS B 1 15 ? 11.031 -13.609 -26.469 1 38.94 15 LYS B N 1
ATOM 2661 C CA . LYS B 1 15 ? 11.992 -14.672 -26.734 1 38.94 15 LYS B CA 1
ATOM 2662 C C . LYS B 1 15 ? 13.062 -14.219 -27.719 1 38.94 15 LYS B C 1
ATOM 2664 O O . LYS B 1 15 ? 14.172 -14.75 -27.734 1 38.94 15 LYS B O 1
ATOM 2669 N N . HIS B 1 16 ? 12.758 -13.625 -28.828 1 39.78 16 HIS B N 1
ATOM 2670 C CA . HIS B 1 16 ? 13.789 -13.227 -29.781 1 39.78 16 HIS B CA 1
ATOM 2671 C C . HIS B 1 16 ? 14.422 -11.898 -29.391 1 39.78 16 HIS B C 1
ATOM 2673 O O . HIS B 1 16 ? 13.734 -10.875 -29.328 1 39.78 16 HIS B O 1
ATOM 2679 N N . SER B 1 17 ? 15.586 -11.945 -28.562 1 43.88 17 SER B N 1
ATOM 2680 C CA . SER B 1 17 ? 16.516 -10.992 -27.969 1 43.88 17 SER B CA 1
ATOM 2681 C C . SER B 1 17 ? 16.5 -9.664 -28.719 1 43.88 17 SER B C 1
ATOM 2683 O O . SER B 1 17 ? 16.516 -8.594 -28.094 1 43.88 17 SER B O 1
ATOM 2685 N N . LYS B 1 18 ? 17.094 -9.688 -29.953 1 43.91 18 LYS B N 1
ATOM 2686 C CA . LYS B 1 18 ? 17.438 -8.484 -30.703 1 43.91 18 LYS B CA 1
ATOM 2687 C C . LYS B 1 18 ? 16.203 -7.805 -31.266 1 43.91 18 LYS B C 1
ATOM 2689 O O . LYS B 1 18 ? 15.961 -7.824 -32.469 1 43.91 18 LYS B O 1
ATOM 2694 N N . LYS B 1 19 ? 15.055 -7.809 -30.656 1 51.44 19 LYS B N 1
ATOM 2695 C CA . LYS B 1 19 ? 14.016 -7.09 -31.391 1 51.44 19 LYS B CA 1
ATOM 2696 C C . LYS B 1 19 ? 14.383 -5.617 -31.562 1 51.44 19 LYS B C 1
ATOM 2698 O O . LYS B 1 19 ? 14.852 -4.98 -30.609 1 51.44 19 LYS B O 1
ATOM 2703 N N . SER B 1 20 ? 14.336 -5.156 -32.656 1 67.81 20 SER B N 1
ATOM 2704 C CA . SER B 1 20 ? 14.68 -3.799 -33.062 1 67.81 20 SER B CA 1
ATOM 2705 C C . SER B 1 20 ? 13.82 -2.771 -32.344 1 67.81 20 SER B C 1
ATOM 2707 O O . SER B 1 20 ? 12.703 -3.076 -31.922 1 67.81 20 SER B O 1
ATOM 2709 N N . LYS B 1 21 ? 14.359 -1.889 -31.672 1 74.38 21 LYS B N 1
ATOM 2710 C CA . LYS B 1 21 ? 13.719 -0.703 -31.109 1 74.38 21 LYS B CA 1
ATOM 2711 C C . LYS B 1 21 ? 12.469 -0.33 -31.906 1 74.38 21 LYS B C 1
ATOM 2713 O O . LYS B 1 21 ? 11.445 0.055 -31.328 1 74.38 21 LYS B O 1
ATOM 2718 N N . ILE B 1 22 ? 12.539 -0.754 -33.094 1 77.81 22 ILE B N 1
ATOM 2719 C CA . ILE B 1 22 ? 11.438 -0.377 -33.969 1 77.81 22 ILE B CA 1
ATOM 2720 C C . ILE B 1 22 ? 10.25 -1.318 -33.75 1 77.81 22 ILE B C 1
ATOM 2722 O O . ILE B 1 22 ? 9.102 -0.878 -33.688 1 77.81 22 ILE B O 1
ATOM 2726 N N . ALA B 1 23 ? 10.523 -2.518 -33.562 1 75.94 23 ALA B N 1
ATOM 2727 C CA . ALA B 1 23 ? 9.461 -3.486 -33.344 1 75.94 23 ALA B CA 1
ATOM 2728 C C . ALA B 1 23 ? 8.734 -3.209 -32.031 1 75.94 23 ALA B C 1
ATOM 2730 O O . ALA B 1 23 ? 7.504 -3.242 -31.969 1 75.94 23 ALA B O 1
ATOM 2731 N N . THR B 1 24 ? 9.547 -2.92 -31.062 1 75.88 24 THR B N 1
ATOM 2732 C CA . THR B 1 24 ? 8.977 -2.584 -29.766 1 75.88 24 THR B CA 1
ATOM 2733 C C . THR B 1 24 ? 8.102 -1.333 -29.859 1 75.88 24 THR B C 1
ATOM 2735 O O . THR B 1 24 ? 7 -1.293 -29.312 1 75.88 24 THR B O 1
ATOM 2738 N N . PHE B 1 25 ? 8.578 -0.415 -30.578 1 79.56 25 PHE B N 1
ATOM 2739 C CA . PHE B 1 25 ? 7.863 0.843 -30.75 1 79.56 25 PHE B CA 1
ATOM 2740 C C . PHE B 1 25 ? 6.512 0.606 -31.406 1 79.56 25 PHE B C 1
ATOM 2742 O O . PHE B 1 25 ? 5.492 1.123 -30.953 1 79.56 25 PHE B O 1
ATOM 2749 N N . LEU B 1 26 ? 6.504 -0.227 -32.375 1 77.94 26 LEU B N 1
ATOM 2750 C CA . LEU B 1 26 ? 5.273 -0.487 -33.125 1 77.94 26 LEU B CA 1
ATOM 2751 C C . LEU B 1 26 ? 4.316 -1.35 -32.312 1 77.94 26 LEU B C 1
ATOM 2753 O O . LEU B 1 26 ? 3.1 -1.158 -32.375 1 77.94 26 LEU B O 1
ATOM 2757 N N . LEU B 1 27 ? 4.91 -2.188 -31.594 1 75.75 27 LEU B N 1
ATOM 2758 C CA . LEU B 1 27 ? 4.117 -3.094 -30.781 1 75.75 27 LEU B CA 1
ATOM 2759 C C . LEU B 1 27 ? 3.338 -2.324 -29.719 1 75.75 27 LEU B C 1
ATOM 2761 O O . LEU B 1 27 ? 2.236 -2.727 -29.328 1 75.75 27 LEU B O 1
ATOM 2765 N N . LEU B 1 28 ? 3.93 -1.205 -29.375 1 77.19 28 LEU B N 1
ATOM 2766 C CA . LEU B 1 28 ? 3.305 -0.452 -28.297 1 77.19 28 LEU B CA 1
ATOM 2767 C C . LEU B 1 28 ? 2.301 0.557 -28.844 1 77.19 28 LEU B C 1
ATOM 2769 O O . LEU B 1 28 ? 1.726 1.342 -28.078 1 77.19 28 LEU B O 1
ATOM 2773 N N . ARG B 1 29 ? 2.043 0.574 -30.156 1 80.81 29 ARG B N 1
ATOM 2774 C CA . ARG B 1 29 ? 1.044 1.415 -30.812 1 80.81 29 ARG B CA 1
ATOM 2775 C C . ARG B 1 29 ? 1.111 2.848 -30.281 1 80.81 29 ARG B C 1
ATOM 2777 O O . ARG B 1 29 ? 0.137 3.357 -29.734 1 80.81 29 ARG B O 1
ATOM 2784 N N . PRO B 1 30 ? 2.27 3.498 -30.609 1 85.94 30 PRO B N 1
ATOM 2785 C CA . PRO B 1 30 ? 2.494 4.844 -30.078 1 85.94 30 PRO B CA 1
ATOM 2786 C C . PRO B 1 30 ? 1.493 5.867 -30.609 1 85.94 30 PRO B C 1
ATOM 2788 O O . PRO B 1 30 ? 1.089 5.793 -31.766 1 85.94 30 PRO B O 1
ATOM 2791 N N . LYS B 1 31 ? 1.028 6.75 -29.75 1 88.62 31 LYS B N 1
ATOM 2792 C CA . LYS B 1 31 ? 0.197 7.906 -30.094 1 88.62 31 LYS B CA 1
ATOM 2793 C C . LYS B 1 31 ? 0.924 9.211 -29.781 1 88.62 31 LYS B C 1
ATOM 2795 O O . LYS B 1 31 ? 1.52 9.367 -28.719 1 88.62 31 LYS B O 1
ATOM 2800 N N . LEU B 1 32 ? 0.878 10.039 -30.703 1 90.75 32 LEU B N 1
ATOM 2801 C CA . LEU B 1 32 ? 1.48 11.352 -30.484 1 90.75 32 LEU B CA 1
ATOM 2802 C C . LEU B 1 32 ? 0.539 12.258 -29.703 1 90.75 32 LEU B C 1
ATOM 2804 O O . LEU B 1 32 ? -0.627 12.422 -30.078 1 90.75 32 LEU B O 1
ATOM 2808 N N . MET B 1 33 ? 1.065 12.711 -28.609 1 89.62 33 MET B N 1
ATOM 2809 C CA . MET B 1 33 ? 0.204 13.586 -27.812 1 89.62 33 MET B CA 1
ATOM 2810 C C . MET B 1 33 ? 1.033 14.5 -26.922 1 89.62 33 MET B C 1
ATOM 2812 O O . MET B 1 33 ? 2.242 14.305 -26.781 1 89.62 33 MET B O 1
ATOM 2816 N N . PHE B 1 34 ? 0.349 15.555 -26.484 1 88.75 34 PHE B N 1
ATOM 2817 C CA . PHE B 1 34 ? 0.979 16.438 -25.516 1 88.75 34 PHE B CA 1
ATOM 2818 C C . PHE B 1 34 ? 0.927 15.836 -24.109 1 88.75 34 PHE B C 1
ATOM 2820 O O . PHE B 1 34 ? -0.112 15.328 -23.688 1 88.75 34 PHE B O 1
ATOM 2827 N N . VAL B 1 35 ? 2.098 15.82 -23.547 1 85.31 35 VAL B N 1
ATOM 2828 C CA . VAL B 1 35 ? 2.244 15.312 -22.188 1 85.31 35 VAL B CA 1
ATOM 2829 C C . VAL B 1 35 ? 2.832 16.406 -21.297 1 85.31 35 VAL B C 1
ATOM 2831 O O . VAL B 1 35 ? 3.697 17.172 -21.719 1 85.31 35 VAL B O 1
ATOM 2834 N N . ASP B 1 36 ? 2.238 16.531 -20.141 1 77.06 36 ASP B N 1
ATOM 2835 C CA . ASP B 1 36 ? 2.793 17.516 -19.219 1 77.06 36 ASP B CA 1
ATOM 2836 C C . ASP B 1 36 ? 4.25 17.203 -18.891 1 77.06 36 ASP B C 1
ATOM 2838 O O . ASP B 1 36 ? 4.68 16.047 -19 1 77.06 36 ASP B O 1
ATOM 2842 N N . LYS B 1 37 ? 4.957 18.203 -18.438 1 74.94 37 LYS B N 1
ATOM 2843 C CA . LYS B 1 37 ? 6.398 18.109 -18.219 1 74.94 37 LYS B CA 1
ATOM 2844 C C . LYS B 1 37 ? 6.73 17 -17.219 1 74.94 37 LYS B C 1
ATOM 2846 O O . LYS B 1 37 ? 7.645 16.203 -17.453 1 74.94 37 LYS B O 1
ATOM 2851 N N . GLU B 1 38 ? 6.027 16.906 -16.188 1 71.19 38 GLU B N 1
ATOM 2852 C CA . GLU B 1 38 ? 6.332 15.938 -15.141 1 71.19 38 GLU B CA 1
ATOM 2853 C C . GLU B 1 38 ? 6.102 14.508 -15.625 1 71.19 38 GLU B C 1
ATOM 2855 O O . GLU B 1 38 ? 6.906 13.617 -15.359 1 71.19 38 GLU B O 1
ATOM 2860 N N . THR B 1 39 ? 5.059 14.32 -16.422 1 76.19 39 THR B N 1
ATOM 2861 C CA . THR B 1 39 ? 4.727 13.008 -16.953 1 76.19 39 THR B CA 1
ATOM 2862 C C . THR B 1 39 ? 5.676 12.625 -18.078 1 76.19 39 THR B C 1
ATOM 2864 O O . THR B 1 39 ? 5.945 11.445 -18.297 1 76.19 39 THR B O 1
ATOM 2867 N N . SER B 1 40 ? 6.152 13.656 -18.688 1 80.56 40 SER B N 1
ATOM 2868 C CA . SER B 1 40 ? 7.004 13.406 -19.844 1 80.56 40 SER B CA 1
ATOM 2869 C C . SER B 1 40 ? 8.258 12.625 -19.453 1 80.56 40 SER B C 1
ATOM 2871 O O . SER B 1 40 ? 8.703 11.75 -20.188 1 80.56 40 SER B O 1
ATOM 2873 N N . SER B 1 41 ? 8.852 12.922 -18.328 1 74.56 41 SER B N 1
ATOM 2874 C CA . SER B 1 41 ? 10.023 12.203 -17.859 1 74.56 41 SER B CA 1
ATOM 2875 C C . SER B 1 41 ? 9.719 10.727 -17.625 1 74.56 41 SER B C 1
ATOM 2877 O O . SER B 1 41 ? 10.539 9.859 -17.922 1 74.56 41 SER B O 1
ATOM 2879 N N . GLU B 1 42 ? 8.594 10.516 -17.125 1 76.38 42 GLU B N 1
ATOM 2880 C CA . GLU B 1 42 ? 8.18 9.133 -16.906 1 76.38 42 GLU B CA 1
ATOM 2881 C C . GLU B 1 42 ? 7.984 8.398 -18.234 1 76.38 42 GLU B C 1
ATOM 2883 O O . GLU B 1 42 ? 8.359 7.234 -18.359 1 76.38 42 GLU B O 1
ATOM 2888 N N . ILE B 1 43 ? 7.391 9.102 -19.141 1 79 43 ILE B N 1
ATOM 2889 C CA . ILE B 1 43 ? 7.16 8.492 -20.453 1 79 43 ILE B CA 1
ATOM 2890 C C . ILE B 1 43 ? 8.492 8.141 -21.094 1 79 43 ILE B C 1
ATOM 2892 O O . ILE B 1 43 ? 8.641 7.07 -21.688 1 79 43 ILE B O 1
ATOM 2896 N N . LYS B 1 44 ? 9.438 9.023 -20.984 1 76.69 44 LYS B N 1
ATOM 2897 C CA . LYS B 1 44 ? 10.773 8.75 -21.5 1 76.69 44 LYS B CA 1
ATOM 2898 C C . LYS B 1 44 ? 11.375 7.508 -20.859 1 76.69 44 LYS B C 1
ATOM 2900 O O . LYS B 1 44 ? 11.961 6.668 -21.547 1 76.69 44 LYS B O 1
ATOM 2905 N N . TRP B 1 45 ? 11.203 7.422 -19.656 1 72.62 45 TRP B N 1
ATOM 2906 C CA . TRP B 1 45 ? 11.688 6.254 -18.922 1 72.62 45 TRP B CA 1
ATOM 2907 C C . TRP B 1 45 ? 10.984 4.984 -19.391 1 72.62 45 TRP B C 1
ATOM 2909 O O . TRP B 1 45 ? 11.625 3.949 -19.594 1 72.62 45 TRP B O 1
ATOM 2919 N N . LEU B 1 46 ? 9.68 5.039 -19.547 1 74.62 46 LEU B N 1
ATOM 2920 C CA . LEU B 1 46 ? 8.898 3.893 -20 1 74.62 46 LEU B CA 1
ATOM 2921 C C . LEU B 1 46 ? 9.398 3.408 -21.359 1 74.62 46 LEU B C 1
ATOM 2923 O O . LEU B 1 46 ? 9.516 2.201 -21.594 1 74.62 46 LEU B O 1
ATOM 2927 N N . TRP B 1 47 ? 9.68 4.355 -22.156 1 75.25 47 TRP B N 1
ATOM 2928 C CA . TRP B 1 47 ? 10.188 3.988 -23.484 1 75.25 47 TRP B CA 1
ATOM 2929 C C . TRP B 1 47 ? 11.578 3.369 -23.375 1 75.25 47 TRP B C 1
ATOM 2931 O O . TRP B 1 47 ? 11.875 2.389 -24.062 1 75.25 47 TRP B O 1
ATOM 2941 N N . LYS B 1 48 ? 12.375 3.926 -22.578 1 73 48 LYS B N 1
ATOM 2942 C CA . LYS B 1 48 ? 13.703 3.359 -22.344 1 73 48 LYS B CA 1
ATOM 2943 C C . LYS B 1 48 ? 13.609 1.921 -21.844 1 73 48 LYS B C 1
ATOM 2945 O O . LYS B 1 48 ? 14.312 1.039 -22.344 1 73 48 LYS B O 1
ATOM 2950 N N . CYS B 1 49 ? 12.766 1.73 -20.938 1 67.88 49 CYS B N 1
ATOM 2951 C CA . CYS B 1 49 ? 12.562 0.394 -20.391 1 67.88 49 CYS B CA 1
ATOM 2952 C C . CYS B 1 49 ? 12.023 -0.558 -21.453 1 67.88 49 CYS B C 1
ATOM 2954 O O . CYS B 1 49 ? 12.453 -1.709 -21.531 1 67.88 49 CYS B O 1
ATOM 2956 N N . ALA B 1 50 ? 11.07 -0.065 -22.188 1 69.81 50 ALA B N 1
ATOM 2957 C CA . ALA B 1 50 ? 10.461 -0.886 -23.234 1 69.81 50 ALA B CA 1
ATOM 2958 C C . ALA B 1 50 ? 11.508 -1.345 -24.25 1 69.81 50 ALA B C 1
ATOM 2960 O O . ALA B 1 50 ? 11.469 -2.488 -24.703 1 69.81 50 ALA B O 1
ATOM 2961 N N . PHE B 1 51 ? 12.422 -0.465 -24.531 1 73.12 51 PHE B N 1
ATOM 2962 C CA . PHE B 1 51 ? 13.422 -0.769 -25.562 1 73.12 51 PHE B CA 1
ATOM 2963 C C . PHE B 1 51 ? 14.484 -1.716 -25.016 1 73.12 51 PHE B C 1
ATOM 2965 O O . PHE B 1 51 ? 15.117 -2.451 -25.766 1 73.12 51 PHE B O 1
ATOM 2972 N N . GLN B 1 52 ? 14.719 -1.633 -23.781 1 66.12 52 GLN B N 1
ATOM 2973 C CA . GLN B 1 52 ? 15.703 -2.518 -23.172 1 66.12 52 GLN B CA 1
ATOM 2974 C C . GLN B 1 52 ? 15.148 -3.93 -23.016 1 66.12 52 GLN B C 1
ATOM 2976 O O . GLN B 1 52 ? 15.914 -4.898 -22.953 1 66.12 52 GLN B O 1
ATOM 2981 N N . GLY B 1 53 ? 13.891 -4.129 -23.328 1 56.38 53 GLY B N 1
ATOM 2982 C CA . GLY B 1 53 ? 13.242 -5.426 -23.359 1 56.38 53 GLY B CA 1
ATOM 2983 C C . GLY B 1 53 ? 13.016 -6.02 -21.969 1 56.38 53 GLY B C 1
ATOM 2984 O O . GLY B 1 53 ? 13.531 -5.504 -20.984 1 56.38 53 GLY B O 1
ATOM 2985 N N . VAL B 1 54 ? 12.078 -7.055 -21.984 1 50.78 54 VAL B N 1
ATOM 2986 C CA . VAL B 1 54 ? 11.555 -7.75 -20.812 1 50.78 54 VAL B CA 1
ATOM 2987 C C . VAL B 1 54 ? 12.703 -8.43 -20.062 1 50.78 54 VAL B C 1
ATOM 2989 O O . VAL B 1 54 ? 12.641 -8.594 -18.844 1 50.78 54 VAL B O 1
ATOM 2992 N N . TYR B 1 55 ? 13.633 -8.867 -20.891 1 47.06 55 TYR B N 1
ATOM 2993 C CA . TYR B 1 55 ? 14.68 -9.664 -20.266 1 47.06 55 TYR B CA 1
ATOM 2994 C C . TYR B 1 55 ? 15.781 -8.773 -19.703 1 47.06 55 TYR B C 1
ATOM 2996 O O . TYR B 1 55 ? 16.688 -9.258 -19.016 1 47.06 55 TYR B O 1
ATOM 3004 N N . TYR B 1 56 ? 15.648 -7.48 -20.25 1 48.91 56 TYR B N 1
ATOM 3005 C CA . TYR B 1 56 ? 16.734 -6.629 -19.781 1 48.91 56 TYR B CA 1
ATOM 3006 C C . TYR B 1 56 ? 16.406 -6.051 -18.406 1 48.91 56 TYR B C 1
ATOM 3008 O O . TYR B 1 56 ? 15.5 -5.23 -18.266 1 48.91 56 TYR B O 1
ATOM 3016 N N . ARG B 1 57 ? 16.484 -6.801 -17.422 1 50.81 57 ARG B N 1
ATOM 3017 C CA . ARG B 1 57 ? 16.328 -6.383 -16.031 1 50.81 57 ARG B CA 1
ATOM 3018 C C . ARG B 1 57 ? 17.641 -5.879 -15.453 1 50.81 57 ARG B C 1
ATOM 3020 O O . ARG B 1 57 ? 18 -6.223 -14.32 1 50.81 57 ARG B O 1
ATOM 3027 N N . GLY B 1 58 ? 18.344 -5.129 -16.391 1 52.09 58 GLY B N 1
ATOM 3028 C CA . GLY B 1 58 ? 19.625 -4.617 -15.945 1 52.09 58 GLY B CA 1
ATOM 3029 C C . GLY B 1 58 ? 20.609 -5.711 -15.594 1 52.09 58 GLY B C 1
ATOM 3030 O O . GLY B 1 58 ? 21.547 -5.488 -14.828 1 52.09 58 GLY B O 1
ATOM 3031 N N . GLY B 1 59 ? 20.203 -6.965 -16.062 1 54.53 59 GLY B N 1
ATOM 3032 C CA . GLY B 1 59 ? 21.109 -8.055 -15.734 1 54.53 59 GLY B CA 1
ATOM 3033 C C . GLY B 1 59 ? 20.875 -8.625 -14.344 1 54.53 59 GLY B C 1
ATOM 3034 O O . GLY B 1 59 ? 21.719 -9.352 -13.82 1 54.53 59 GLY B O 1
ATOM 3035 N N . ASN B 1 60 ? 19.719 -8.203 -13.695 1 62.44 60 ASN B N 1
ATOM 3036 C CA . ASN B 1 60 ? 19.516 -8.664 -12.328 1 62.44 60 ASN B CA 1
ATOM 3037 C C . ASN B 1 60 ? 18.953 -10.078 -12.297 1 62.44 60 ASN B C 1
ATOM 3039 O O . ASN B 1 60 ? 17.734 -10.273 -12.422 1 62.44 60 ASN B O 1
ATOM 3043 N N . GLU B 1 61 ? 19.734 -11.031 -12.234 1 71.69 61 GLU B N 1
ATOM 3044 C CA . GLU B 1 61 ? 19.422 -12.453 -12.203 1 71.69 61 GLU B CA 1
ATOM 3045 C C . GLU B 1 61 ? 18.516 -12.797 -11.023 1 71.69 61 GLU B C 1
ATOM 3047 O O . GLU B 1 61 ? 17.734 -13.75 -11.086 1 71.69 61 GLU B O 1
ATOM 3052 N N . ASN B 1 62 ? 18.5 -11.93 -10.102 1 75.31 62 ASN B N 1
ATOM 3053 C CA . ASN B 1 62 ? 17.719 -12.203 -8.898 1 75.31 62 ASN B CA 1
ATOM 3054 C C . ASN B 1 62 ? 16.219 -12.055 -9.172 1 75.31 62 ASN B C 1
ATOM 3056 O O . ASN B 1 62 ? 15.422 -12.859 -8.695 1 75.31 62 ASN B O 1
ATOM 3060 N N . CYS B 1 63 ? 15.93 -11.109 -9.945 1 74 63 CYS B N 1
ATOM 3061 C CA . CYS B 1 63 ? 14.523 -10.891 -10.258 1 74 63 CYS B CA 1
ATOM 3062 C C . CYS B 1 63 ? 13.969 -12.031 -11.109 1 74 63 CYS B C 1
ATOM 3064 O O . CYS B 1 63 ? 12.852 -12.492 -10.891 1 74 63 CYS B O 1
ATOM 3066 N N . LEU B 1 64 ? 14.75 -12.469 -12 1 77.06 64 LEU B N 1
ATOM 3067 C CA . LEU B 1 64 ? 14.336 -13.578 -12.852 1 77.06 64 LEU B CA 1
ATOM 3068 C C . LEU B 1 64 ? 14.219 -14.867 -12.047 1 77.06 64 LEU B C 1
ATOM 3070 O O . LEU B 1 64 ? 13.305 -15.664 -12.273 1 77.06 64 LEU B O 1
ATOM 3074 N N . PHE B 1 65 ? 15.211 -14.977 -11.172 1 85.5 65 PHE B N 1
ATOM 3075 C CA . PHE B 1 65 ? 15.164 -16.141 -10.297 1 85.5 65 PHE B CA 1
ATOM 3076 C C . PHE B 1 65 ? 13.867 -16.172 -9.5 1 85.5 65 PHE B C 1
ATOM 3078 O O . PHE B 1 65 ? 13.164 -17.188 -9.492 1 85.5 65 PHE B O 1
ATOM 3085 N N . LEU B 1 66 ? 13.445 -15.078 -8.875 1 84.38 66 LEU B N 1
ATOM 3086 C CA . LEU B 1 66 ? 12.273 -15.016 -8.016 1 84.38 66 LEU B CA 1
ATOM 3087 C C . LEU B 1 66 ? 10.992 -15.227 -8.828 1 84.38 66 LEU B C 1
ATOM 3089 O O . LEU B 1 66 ? 10.086 -15.938 -8.391 1 84.38 66 LEU B O 1
ATOM 3093 N N . LYS B 1 67 ? 10.961 -14.641 -9.922 1 83.5 67 LYS B N 1
ATOM 3094 C CA . LYS B 1 67 ? 9.781 -14.781 -10.773 1 83.5 67 LYS B CA 1
ATOM 3095 C C . LYS B 1 67 ? 9.578 -16.234 -11.188 1 83.5 67 LYS B C 1
ATOM 3097 O O . LYS B 1 67 ? 8.469 -16.766 -11.086 1 83.5 67 LYS B O 1
ATOM 3102 N N . ASN B 1 68 ? 10.625 -16.859 -11.703 1 87.31 68 ASN B N 1
ATOM 3103 C CA . ASN B 1 68 ? 10.523 -18.25 -12.141 1 87.31 68 ASN B CA 1
ATOM 3104 C C . ASN B 1 68 ? 10.227 -19.188 -10.969 1 87.31 68 ASN B C 1
ATOM 3106 O O . ASN B 1 68 ? 9.438 -20.125 -11.109 1 87.31 68 ASN B O 1
ATOM 3110 N N . ALA B 1 69 ? 10.898 -18.906 -9.891 1 90.75 69 ALA B N 1
ATOM 3111 C CA . ALA B 1 69 ? 10.602 -19.688 -8.695 1 90.75 69 ALA B CA 1
ATOM 3112 C C . ALA B 1 69 ? 9.125 -19.562 -8.312 1 90.75 69 ALA B C 1
ATOM 3114 O O . ALA B 1 69 ? 8.492 -20.562 -7.957 1 90.75 69 ALA B O 1
ATOM 3115 N N . HIS B 1 70 ? 8.617 -18.359 -8.383 1 89.75 70 HIS B N 1
ATOM 3116 C CA . HIS B 1 70 ? 7.219 -18.109 -8.062 1 89.75 70 HIS B CA 1
ATOM 3117 C C . HIS B 1 70 ? 6.293 -18.906 -8.977 1 89.75 70 HIS B C 1
ATOM 3119 O O . HIS B 1 70 ? 5.324 -19.516 -8.516 1 89.75 70 HIS B O 1
ATOM 3125 N N . ILE B 1 71 ? 6.582 -18.906 -10.234 1 89.12 71 ILE B N 1
ATOM 3126 C CA . ILE B 1 71 ? 5.762 -19.609 -11.211 1 89.12 71 ILE B CA 1
ATOM 3127 C C . ILE B 1 71 ? 5.77 -21.109 -10.891 1 89.12 71 ILE B C 1
ATOM 3129 O O . ILE B 1 71 ? 4.719 -21.75 -10.867 1 89.12 71 ILE B O 1
ATOM 3133 N N . ALA B 1 72 ? 6.918 -21.641 -10.648 1 91.12 72 ALA B N 1
ATOM 3134 C CA . ALA B 1 72 ? 7.051 -23.047 -10.32 1 91.12 72 ALA B CA 1
ATOM 3135 C C . ALA B 1 72 ? 6.266 -23.391 -9.055 1 91.12 72 ALA B C 1
ATOM 3137 O O . ALA B 1 72 ? 5.551 -24.406 -9.016 1 91.12 72 ALA B O 1
ATOM 3138 N N . GLU B 1 73 ? 6.391 -22.578 -8.039 1 90.44 73 GLU B N 1
ATOM 3139 C CA . GLU B 1 73 ? 5.719 -22.812 -6.766 1 90.44 73 GLU B CA 1
ATOM 3140 C C . GLU B 1 73 ? 4.199 -22.781 -6.926 1 90.44 73 GLU B C 1
ATOM 3142 O O . GLU B 1 73 ? 3.488 -23.578 -6.324 1 90.44 73 GLU B O 1
ATOM 3147 N N . LYS B 1 74 ? 3.785 -21.828 -7.656 1 89.81 74 LYS B N 1
ATOM 3148 C CA . LYS B 1 74 ? 2.35 -21.719 -7.91 1 89.81 74 LYS B CA 1
ATOM 3149 C C . LYS B 1 74 ? 1.801 -23 -8.516 1 89.81 74 LYS B C 1
ATOM 3151 O O . LYS B 1 74 ? 0.732 -23.484 -8.125 1 89.81 74 LYS B O 1
ATOM 3156 N N . GLY B 1 75 ? 2.484 -23.562 -9.414 1 88.69 75 GLY B N 1
ATOM 3157 C CA . GLY B 1 75 ? 2.082 -24.812 -10.023 1 88.69 75 GLY B CA 1
ATOM 3158 C C . GLY B 1 75 ? 2.111 -25.984 -9.055 1 88.69 75 GLY B C 1
ATOM 3159 O O . GLY B 1 75 ? 1.195 -26.812 -9.031 1 88.69 75 GLY B O 1
ATOM 3160 N N . LEU B 1 76 ? 3.148 -26.031 -8.312 1 88.31 76 LEU B N 1
ATOM 3161 C CA . LEU B 1 76 ? 3.332 -27.125 -7.367 1 88.31 76 LEU B CA 1
ATOM 3162 C C . LEU B 1 76 ? 2.287 -27.078 -6.258 1 88.31 76 LEU B C 1
ATOM 3164 O O . LEU B 1 76 ? 1.893 -28.109 -5.719 1 88.31 76 LEU B O 1
ATOM 3168 N N . GLN B 1 77 ? 1.83 -25.875 -5.957 1 87.69 77 GLN B N 1
ATOM 3169 C CA . GLN B 1 77 ? 0.865 -25.672 -4.879 1 87.69 77 GLN B CA 1
ATOM 3170 C C . GLN B 1 77 ? -0.564 -25.859 -5.383 1 87.69 77 GLN B C 1
ATOM 3172 O O . GLN B 1 77 ? -1.505 -25.906 -4.586 1 87.69 77 GLN B O 1
ATOM 3177 N N . SER B 1 78 ? -0.661 -26.062 -6.645 1 89 78 SER B N 1
ATOM 3178 C CA . SER B 1 78 ? -1.996 -26.219 -7.215 1 89 78 SER B CA 1
ATOM 3179 C C . SER B 1 78 ? -2.598 -27.578 -6.863 1 89 78 SER B C 1
ATOM 3181 O O . SER B 1 78 ? -1.924 -28.594 -6.957 1 89 78 SER B O 1
ATOM 3183 N N . PHE B 1 79 ? -3.85 -27.469 -6.492 1 84.56 79 PHE B N 1
ATOM 3184 C CA . PHE B 1 79 ? -4.566 -28.703 -6.207 1 84.56 79 PHE B CA 1
ATOM 3185 C C . PHE B 1 79 ? -4.688 -29.562 -7.461 1 84.56 79 PHE B C 1
ATOM 3187 O O . PHE B 1 79 ? -4.785 -30.781 -7.371 1 84.56 79 PHE B O 1
ATOM 3194 N N . GLU B 1 80 ? -4.621 -28.969 -8.594 1 84.75 80 GLU B N 1
ATOM 3195 C CA . GLU B 1 80 ? -4.773 -29.656 -9.867 1 84.75 80 GLU B CA 1
ATOM 3196 C C . GLU B 1 80 ? -3.43 -29.844 -10.562 1 84.75 80 GLU B C 1
ATOM 3198 O O . GLU B 1 80 ? -3.367 -29.969 -11.789 1 84.75 80 GLU B O 1
ATOM 3203 N N . ARG B 1 81 ? -2.424 -29.875 -9.812 1 85.75 81 ARG B N 1
ATOM 3204 C CA . ARG B 1 81 ? -1.099 -30 -10.414 1 85.75 81 ARG B CA 1
ATOM 3205 C C . ARG B 1 81 ? -0.953 -31.312 -11.164 1 85.75 81 ARG B C 1
ATOM 3207 O O . ARG B 1 81 ? -1.481 -32.344 -10.734 1 85.75 81 ARG B O 1
ATOM 3214 N N . GLU B 1 82 ? -0.302 -31.188 -12.234 1 83.81 82 GLU B N 1
ATOM 3215 C CA . GLU B 1 82 ? -0.042 -32.344 -13.094 1 83.81 82 GLU B CA 1
ATOM 3216 C C . GLU B 1 82 ? 1.436 -32.438 -13.461 1 83.81 82 GLU B C 1
ATOM 3218 O O . GLU B 1 82 ? 2.098 -31.406 -13.656 1 83.81 82 GLU B O 1
ATOM 3223 N N . ALA B 1 83 ? 1.819 -33.656 -13.531 1 86.56 83 ALA B N 1
ATOM 3224 C CA . ALA B 1 83 ? 3.189 -33.875 -13.992 1 86.56 83 ALA B CA 1
ATOM 3225 C C . ALA B 1 83 ? 3.375 -33.375 -15.414 1 86.56 83 ALA B C 1
ATOM 3227 O O . ALA B 1 83 ? 2.441 -33.406 -16.219 1 86.56 83 ALA B O 1
ATOM 3228 N N . GLY B 1 84 ? 4.598 -32.875 -15.664 1 86.69 84 GLY B N 1
ATOM 3229 C CA . GLY B 1 84 ? 4.941 -32.5 -17.016 1 86.69 84 GLY B CA 1
ATOM 3230 C C . GLY B 1 84 ? 4.758 -31.016 -17.297 1 86.69 84 GLY B C 1
ATOM 3231 O O . GLY B 1 84 ? 5.223 -30.5 -18.312 1 86.69 84 GLY B O 1
ATOM 3232 N N . ARG B 1 85 ? 4.059 -30.375 -16.438 1 85.62 85 ARG B N 1
ATOM 3233 C CA . ARG B 1 85 ? 3.865 -28.953 -16.641 1 85.62 85 ARG B CA 1
ATOM 3234 C C . ARG B 1 85 ? 5.078 -28.156 -16.172 1 85.62 85 ARG B C 1
ATOM 3236 O O . ARG B 1 85 ? 5.871 -28.641 -15.367 1 85.62 85 ARG B O 1
ATOM 3243 N N . SER B 1 86 ? 5.324 -26.969 -16.719 1 88.69 86 SER B N 1
ATOM 3244 C CA . SER B 1 86 ? 6.348 -26 -16.328 1 88.69 86 SER B CA 1
ATOM 3245 C C . SER B 1 86 ? 7.75 -26.578 -16.5 1 88.69 86 SER B C 1
ATOM 3247 O O . SER B 1 86 ? 8.648 -26.266 -15.711 1 88.69 86 SER B O 1
ATOM 3249 N N . LYS B 1 87 ? 7.98 -27.391 -17.422 1 90.88 87 LYS B N 1
ATOM 3250 C CA . LYS B 1 87 ? 9.273 -28.047 -17.625 1 90.88 87 LYS B CA 1
ATOM 3251 C C . LYS B 1 87 ? 10.359 -27.016 -17.922 1 90.88 87 LYS B C 1
ATOM 3253 O O . LYS B 1 87 ? 11.477 -27.109 -17.406 1 90.88 87 LYS B O 1
ATOM 3258 N N . ALA B 1 88 ? 10.023 -26.078 -18.719 1 90.62 88 ALA B N 1
ATOM 3259 C CA . ALA B 1 88 ? 11.008 -25.062 -19.109 1 90.62 88 ALA B CA 1
ATOM 3260 C C . ALA B 1 88 ? 11.445 -24.234 -17.906 1 90.62 88 ALA B C 1
ATOM 3262 O O . ALA B 1 88 ? 12.625 -23.891 -17.781 1 90.62 88 ALA B O 1
ATOM 3263 N N . ILE B 1 89 ? 10.539 -23.938 -17.109 1 92 89 ILE B N 1
ATOM 3264 C CA . ILE B 1 89 ? 10.805 -23.141 -15.906 1 92 89 ILE B CA 1
ATOM 3265 C C . ILE B 1 89 ? 11.711 -23.922 -14.961 1 92 89 ILE B C 1
ATOM 3267 O O . ILE B 1 89 ? 12.68 -23.375 -14.422 1 92 89 ILE B O 1
ATOM 3271 N N . ILE B 1 90 ? 11.438 -25.141 -14.836 1 92.19 90 ILE B N 1
ATOM 3272 C CA . ILE B 1 90 ? 12.219 -26 -13.938 1 92.19 90 ILE B CA 1
ATOM 3273 C C . ILE B 1 90 ? 13.625 -26.188 -14.5 1 92.19 90 ILE B C 1
ATOM 3275 O O . ILE B 1 90 ? 14.602 -26.188 -13.758 1 92.19 90 ILE B O 1
ATOM 3279 N N . SER B 1 91 ? 13.695 -26.344 -15.742 1 92.06 91 SER B N 1
ATOM 3280 C CA . SER B 1 91 ? 15 -26.453 -16.391 1 92.06 91 SER B CA 1
ATOM 3281 C C . SER B 1 91 ? 15.836 -25.203 -16.141 1 92.06 91 SER B C 1
ATOM 3283 O O . SER B 1 91 ? 17.031 -25.297 -15.828 1 92.06 91 SER B O 1
ATOM 3285 N N . TYR B 1 92 ? 15.234 -24.094 -16.281 1 89.56 92 TYR B N 1
ATOM 3286 C CA . TYR B 1 92 ? 15.914 -22.844 -15.984 1 89.56 92 TYR B CA 1
ATOM 3287 C C . TYR B 1 92 ? 16.391 -22.797 -14.539 1 89.56 92 TYR B C 1
ATOM 3289 O O . TYR B 1 92 ? 17.547 -22.484 -14.273 1 89.56 92 TYR B O 1
ATOM 3297 N N . LEU B 1 93 ? 15.516 -23.125 -13.617 1 90.75 93 LEU B N 1
ATOM 3298 C CA . LEU B 1 93 ? 15.844 -23.078 -12.195 1 90.75 93 LEU B CA 1
ATOM 3299 C C . LEU B 1 93 ? 16.969 -24.047 -11.859 1 90.75 93 LEU B C 1
ATOM 3301 O O . LEU B 1 93 ? 17.844 -23.719 -11.055 1 90.75 93 LEU B O 1
ATOM 3305 N N . SER B 1 94 ? 16.953 -25.125 -12.5 1 91 94 SER B N 1
ATOM 3306 C CA . SER B 1 94 ? 17.938 -26.156 -12.219 1 91 94 SER B CA 1
ATOM 3307 C C . SER B 1 94 ? 19.328 -25.703 -12.664 1 91 94 SER B C 1
ATOM 3309 O O . SER B 1 94 ? 20.344 -26.188 -12.133 1 91 94 SER B O 1
ATOM 3311 N N . LYS B 1 95 ? 19.406 -24.766 -13.516 1 88 95 LYS B N 1
ATOM 3312 C CA . LYS B 1 95 ? 20.688 -24.375 -14.109 1 88 95 LYS B CA 1
ATOM 3313 C C . LYS B 1 95 ? 21.219 -23.094 -13.469 1 88 95 LYS B C 1
ATOM 3315 O O . LYS B 1 95 ? 22.391 -22.75 -13.648 1 88 95 LYS B O 1
ATOM 3320 N N . ILE B 1 96 ? 20.312 -22.562 -12.75 1 82.44 96 ILE B N 1
ATOM 3321 C CA . ILE B 1 96 ? 20.75 -21.297 -12.18 1 82.44 96 ILE B CA 1
ATOM 3322 C C . ILE B 1 96 ? 21.703 -21.547 -11.023 1 82.44 96 ILE B C 1
ATOM 3324 O O . ILE B 1 96 ? 21.516 -22.484 -10.25 1 82.44 96 ILE B O 1
ATOM 3328 N N . GLY B 1 97 ? 22.891 -20.969 -10.789 1 72.56 97 GLY B N 1
ATOM 3329 C CA . GLY B 1 97 ? 23.844 -21.156 -9.703 1 72.56 97 GLY B CA 1
ATOM 3330 C C . GLY B 1 97 ? 25 -20.172 -9.75 1 72.56 97 GLY B C 1
ATOM 3331 O O . GLY B 1 97 ? 26.062 -20.438 -9.164 1 72.56 97 GLY B O 1
ATOM 3332 N N . GLY B 1 98 ? 24.812 -19.047 -10.297 1 66.62 98 GLY B N 1
ATOM 3333 C CA . GLY B 1 98 ? 25.922 -18.125 -10.445 1 66.62 98 GLY B CA 1
ATOM 3334 C C . GLY B 1 98 ? 26.156 -17.281 -9.219 1 66.62 98 GLY B C 1
ATOM 3335 O O . GLY B 1 98 ? 25.516 -17.469 -8.188 1 66.62 98 GLY B O 1
ATOM 3336 N N . ALA B 1 99 ? 27.172 -16.484 -9.203 1 64.31 99 ALA B N 1
ATOM 3337 C CA . ALA B 1 99 ? 27.688 -15.633 -8.125 1 64.31 99 ALA B CA 1
ATOM 3338 C C . ALA B 1 99 ? 26.609 -14.672 -7.629 1 64.31 99 ALA B C 1
ATOM 3340 O O . ALA B 1 99 ? 26.656 -14.203 -6.492 1 64.31 99 ALA B O 1
ATOM 3341 N N . SER B 1 100 ? 25.562 -14.562 -8.352 1 73.25 100 SER B N 1
ATOM 3342 C CA . SER B 1 100 ? 24.578 -13.547 -7.98 1 73.25 100 SER B CA 1
ATOM 3343 C C . SER B 1 100 ? 23.438 -14.148 -7.168 1 73.25 100 SER B C 1
ATOM 3345 O O . SER B 1 100 ? 22.562 -13.43 -6.672 1 73.25 100 SER B O 1
ATOM 3347 N N . ILE B 1 101 ? 23.547 -15.398 -6.949 1 78.44 101 ILE B N 1
ATOM 3348 C CA . ILE B 1 101 ? 22.484 -16.062 -6.203 1 78.44 101 ILE B CA 1
ATOM 3349 C C . ILE B 1 101 ? 23.016 -16.5 -4.836 1 78.44 101 ILE B C 1
ATOM 3351 O O . ILE B 1 101 ? 24.062 -17.125 -4.734 1 78.44 101 ILE B O 1
ATOM 3355 N N . SER B 1 102 ? 22.266 -16.141 -3.826 1 83.5 102 SER B N 1
ATOM 3356 C CA . SER B 1 102 ? 22.703 -16.438 -2.463 1 83.5 102 SER B CA 1
ATOM 3357 C C . SER B 1 102 ? 22.547 -17.922 -2.146 1 83.5 102 SER B C 1
ATOM 3359 O O . SER B 1 102 ? 21.875 -18.656 -2.877 1 83.5 102 SER B O 1
ATOM 3361 N N . ARG B 1 103 ? 23.25 -18.359 -1.061 1 86.69 103 ARG B N 1
ATOM 3362 C CA . ARG B 1 103 ? 23.125 -19.734 -0.606 1 86.69 103 ARG B CA 1
ATOM 3363 C C . ARG B 1 103 ? 21.688 -20.078 -0.241 1 86.69 103 ARG B C 1
ATOM 3365 O O . ARG B 1 103 ? 21.219 -21.172 -0.517 1 86.69 103 ARG B O 1
ATOM 3372 N N . GLU B 1 104 ? 21.047 -19.094 0.36 1 88.25 104 GLU B N 1
ATOM 3373 C CA . GLU B 1 104 ? 19.656 -19.297 0.754 1 88.25 104 GLU B CA 1
ATOM 3374 C C . GLU B 1 104 ? 18.766 -19.469 -0.467 1 88.25 104 GLU B C 1
ATOM 3376 O O . GLU B 1 104 ? 17.828 -20.281 -0.448 1 88.25 104 GLU B O 1
ATOM 3381 N N . GLN B 1 105 ? 19.016 -18.812 -1.461 1 88.44 105 GLN B N 1
ATOM 3382 C CA . GLN B 1 105 ? 18.25 -18.922 -2.701 1 88.44 105 GLN B CA 1
ATOM 3383 C C . GLN B 1 105 ? 18.469 -20.281 -3.361 1 88.44 105 GLN B C 1
ATOM 3385 O O . GLN B 1 105 ? 17.547 -20.859 -3.914 1 88.44 105 GLN B O 1
ATOM 3390 N N . LEU B 1 106 ? 19.672 -20.703 -3.256 1 89.25 106 LEU B N 1
ATOM 3391 C CA . LEU B 1 106 ? 19.984 -22 -3.838 1 89.25 106 LEU B CA 1
ATOM 3392 C C . LEU B 1 106 ? 19.25 -23.109 -3.109 1 89.25 106 LEU B C 1
ATOM 3394 O O . LEU B 1 106 ? 18.75 -24.047 -3.74 1 89.25 106 LEU B O 1
ATOM 3398 N N . VAL B 1 107 ? 19.25 -22.984 -1.833 1 90.38 107 VAL B N 1
ATOM 3399 C CA . VAL B 1 107 ? 18.531 -23.969 -1.036 1 90.38 107 VAL B CA 1
ATOM 3400 C C . VAL B 1 107 ? 17.047 -23.953 -1.411 1 90.38 107 VAL B C 1
ATOM 3402 O O . VAL B 1 107 ? 16.438 -25.016 -1.563 1 90.38 107 VAL B O 1
ATOM 3405 N N . TYR B 1 108 ? 16.531 -22.812 -1.57 1 91.12 108 TYR B N 1
ATOM 3406 C CA . TYR B 1 108 ? 15.141 -22.641 -1.957 1 91.12 108 TYR B CA 1
ATOM 3407 C C . TYR B 1 108 ? 14.883 -23.25 -3.332 1 91.12 108 TYR B C 1
ATOM 3409 O O . TYR B 1 108 ? 13.906 -23.984 -3.521 1 91.12 108 TYR B O 1
ATOM 3417 N N . ARG B 1 109 ? 15.695 -22.938 -4.18 1 89.38 109 ARG B N 1
ATOM 3418 C CA . ARG B 1 109 ? 15.625 -23.484 -5.531 1 89.38 109 ARG B CA 1
ATOM 3419 C C . ARG B 1 109 ? 15.625 -25.016 -5.504 1 89.38 109 ARG B C 1
ATOM 3421 O O . ARG B 1 109 ? 14.812 -25.641 -6.172 1 89.38 109 ARG B O 1
ATOM 3428 N N . ASP B 1 110 ? 16.516 -25.578 -4.797 1 92.06 110 ASP B N 1
ATOM 3429 C CA . ASP B 1 110 ? 16.656 -27.031 -4.73 1 92.06 110 ASP B CA 1
ATOM 3430 C C . ASP B 1 110 ? 15.391 -27.672 -4.168 1 92.06 110 ASP B C 1
ATOM 3432 O O . ASP B 1 110 ? 15.008 -28.766 -4.582 1 92.06 110 ASP B O 1
ATOM 3436 N N . LYS B 1 111 ? 14.828 -27 -3.236 1 90.56 111 LYS B N 1
ATOM 3437 C CA . LYS B 1 111 ? 13.578 -27.5 -2.682 1 90.56 111 LYS B CA 1
ATOM 3438 C C . LYS B 1 111 ? 12.484 -27.547 -3.746 1 90.56 111 LYS B C 1
ATOM 3440 O O . LYS B 1 111 ? 11.734 -28.531 -3.824 1 90.56 111 LYS B O 1
ATOM 3445 N N . ILE B 1 112 ? 12.383 -26.562 -4.539 1 91.25 112 ILE B N 1
ATOM 3446 C CA . ILE B 1 112 ? 11.391 -26.5 -5.602 1 91.25 112 ILE B CA 1
ATOM 3447 C C . ILE B 1 112 ? 11.641 -27.594 -6.625 1 91.25 112 ILE B C 1
ATOM 3449 O O . ILE B 1 112 ? 10.719 -28.328 -6.992 1 91.25 112 ILE B O 1
ATOM 3453 N N . VAL B 1 113 ? 12.867 -27.703 -7.012 1 91 113 VAL B N 1
ATOM 3454 C CA . VAL B 1 113 ? 13.242 -28.672 -8.031 1 91 113 VAL B CA 1
ATOM 3455 C C . VAL B 1 113 ? 12.992 -30.094 -7.516 1 91 113 VAL B C 1
ATOM 3457 O O . VAL B 1 113 ? 12.477 -30.938 -8.242 1 91 113 VAL B O 1
ATOM 3460 N N . ARG B 1 114 ? 13.359 -30.312 -6.316 1 90.25 114 ARG B N 1
ATOM 3461 C CA . ARG B 1 114 ? 13.125 -31.625 -5.715 1 90.25 114 ARG B CA 1
ATOM 3462 C C . ARG B 1 114 ? 11.641 -31.953 -5.684 1 90.25 114 ARG B C 1
ATOM 3464 O O . ARG B 1 114 ? 11.242 -33.062 -6.027 1 90.25 114 ARG B O 1
ATOM 3471 N N . SER B 1 115 ? 10.859 -31.016 -5.25 1 88.38 115 SER B N 1
ATOM 3472 C CA . SER B 1 115 ? 9.414 -31.203 -5.191 1 88.38 115 SER B CA 1
ATOM 3473 C C . SER B 1 115 ? 8.836 -31.484 -6.578 1 88.38 115 SER B C 1
ATOM 3475 O O . SER B 1 115 ? 7.953 -32.344 -6.734 1 88.38 115 SER B O 1
ATOM 3477 N N . TYR B 1 116 ? 9.312 -30.797 -7.551 1 90.31 116 TYR B N 1
ATOM 3478 C CA . TYR B 1 116 ? 8.875 -31 -8.93 1 90.31 116 TYR B CA 1
ATOM 3479 C C . TYR B 1 116 ? 9.227 -32.406 -9.406 1 90.31 116 TYR B C 1
ATOM 3481 O O . TYR B 1 116 ? 8.391 -33.094 -9.992 1 90.31 116 TYR B O 1
ATOM 3489 N N . ASN B 1 117 ? 10.414 -32.844 -9.109 1 89.19 117 ASN B N 1
ATOM 3490 C CA . ASN B 1 117 ? 10.875 -34.156 -9.531 1 89.19 117 ASN B CA 1
ATOM 3491 C C . ASN B 1 117 ? 10.07 -35.281 -8.875 1 89.19 117 ASN B C 1
ATOM 3493 O O . ASN B 1 117 ? 9.797 -36.281 -9.5 1 89.19 117 ASN B O 1
ATOM 3497 N N . LEU B 1 118 ? 9.82 -35.062 -7.68 1 87.38 118 LEU B N 1
ATOM 3498 C CA . LEU B 1 118 ? 9 -36.031 -6.973 1 87.38 118 LEU B CA 1
ATOM 3499 C C . LEU B 1 118 ? 7.629 -36.156 -7.621 1 87.38 118 LEU B C 1
ATOM 3501 O O . LEU B 1 118 ? 7.082 -37.25 -7.719 1 87.38 118 LEU B O 1
ATOM 3505 N N . LEU B 1 119 ? 7.09 -35.031 -8.016 1 86.31 119 LEU B N 1
ATOM 3506 C CA . LEU B 1 119 ? 5.801 -35.031 -8.703 1 86.31 119 LEU B CA 1
ATOM 3507 C C . LEU B 1 119 ? 5.879 -35.812 -10.008 1 86.31 119 LEU B C 1
ATOM 3509 O O . LEU B 1 119 ? 4.914 -36.5 -10.398 1 86.31 119 LEU B O 1
ATOM 3513 N N . GLN B 1 120 ? 7.027 -35.75 -10.633 1 86.88 120 GLN B N 1
ATOM 3514 C CA . GLN B 1 120 ? 7.191 -36.438 -11.906 1 86.88 120 GLN B CA 1
ATOM 3515 C C . GLN B 1 120 ? 7.234 -37.969 -11.711 1 86.88 120 GLN B C 1
ATOM 3517 O O . GLN B 1 120 ? 6.84 -38.719 -12.594 1 86.88 120 GLN B O 1
ATOM 3522 N N . LYS B 1 121 ? 7.852 -38.438 -10.688 1 82.62 121 LYS B N 1
ATOM 3523 C CA . LYS B 1 121 ? 8.023 -39.875 -10.422 1 82.62 121 LYS B CA 1
ATOM 3524 C C . LYS B 1 121 ? 6.719 -40.5 -9.938 1 82.62 121 LYS B C 1
ATOM 3526 O O . LYS B 1 121 ? 6.492 -41.688 -10.133 1 82.62 121 LYS B O 1
ATOM 3531 N N . LYS B 1 122 ? 6.129 -39.875 -9.07 1 68.5 122 LYS B N 1
ATOM 3532 C CA . LYS B 1 122 ? 4.906 -40.438 -8.516 1 68.5 122 LYS B CA 1
ATOM 3533 C C . LYS B 1 122 ? 3.84 -40.594 -9.594 1 68.5 122 LYS B C 1
ATOM 3535 O O . LYS B 1 122 ? 3.479 -39.656 -10.281 1 68.5 122 LYS B O 1
ATOM 3540 N N . GLU B 1 123 ? 4.039 -41.688 -10.453 1 54.12 123 GLU B N 1
ATOM 3541 C CA . GLU B 1 123 ? 3.113 -42.031 -11.523 1 54.12 123 GLU B CA 1
ATOM 3542 C C . GLU B 1 123 ? 1.725 -41.469 -11.266 1 54.12 123 GLU B C 1
ATOM 3544 O O . GLU B 1 123 ? 1.016 -41.094 -12.203 1 54.12 123 GLU B O 1
ATOM 3549 N N . GLY B 1 124 ? 1.217 -41.625 -9.969 1 45.97 124 GLY B N 1
ATOM 3550 C CA . GLY B 1 124 ? -0.187 -41.344 -9.742 1 45.97 124 GLY B CA 1
ATOM 3551 C C . GLY B 1 124 ? -0.402 -40.031 -9.016 1 45.97 124 GLY B C 1
ATOM 3552 O O . GLY B 1 124 ? -1.495 -39.75 -8.516 1 45.97 124 GLY B O 1
ATOM 3553 N N . GLY B 1 125 ? 0.21 -38.906 -9.281 1 47.19 125 GLY B N 1
ATOM 3554 C CA . GLY B 1 125 ? 0.003 -37.5 -9.016 1 47.19 125 GLY B CA 1
ATOM 3555 C C . GLY B 1 125 ? -0.323 -37.188 -7.562 1 47.19 125 GLY B C 1
ATOM 3556 O O . GLY B 1 125 ? -0.991 -36.188 -7.262 1 47.19 125 GLY B O 1
ATOM 3557 N N . GLY B 1 126 ? -0.248 -38.125 -6.695 1 44.72 126 GLY B N 1
ATOM 3558 C CA . GLY B 1 126 ? -0.879 -37.938 -5.398 1 44.72 126 GLY B CA 1
ATOM 3559 C C . GLY B 1 126 ? -0.293 -36.781 -4.617 1 44.72 126 GLY B C 1
ATOM 3560 O O . GLY B 1 126 ? 0.837 -36.344 -4.875 1 44.72 126 GLY B O 1
ATOM 3561 N N . LEU B 1 127 ? -1.126 -35.875 -3.996 1 49.94 127 LEU B N 1
ATOM 3562 C CA . LEU B 1 127 ? -1.13 -34.719 -3.121 1 49.94 127 LEU B CA 1
ATOM 3563 C C . LEU B 1 127 ? -0.065 -34.844 -2.037 1 49.94 127 LEU B C 1
ATOM 3565 O O . LEU B 1 127 ? 0.087 -33.969 -1.2 1 49.94 127 LEU B O 1
ATOM 3569 N N . GLN B 1 128 ? 0.634 -35.969 -1.91 1 47.81 128 GLN B N 1
ATOM 3570 C CA . GLN B 1 128 ? 1.312 -36.25 -0.651 1 47.81 128 GLN B CA 1
ATOM 3571 C C . GLN B 1 128 ? 2.457 -35.281 -0.402 1 47.81 128 GLN B C 1
ATOM 3573 O O . GLN B 1 128 ? 2.732 -34.938 0.744 1 47.81 128 GLN B O 1
ATOM 3578 N N . ASP B 1 129 ? 3.156 -34.875 -1.468 1 54.28 129 ASP B N 1
ATOM 3579 C CA . ASP B 1 129 ? 4.398 -34.219 -1.068 1 54.28 129 ASP B CA 1
ATOM 3580 C C . ASP B 1 129 ? 4.16 -32.75 -0.741 1 54.28 129 ASP B C 1
ATOM 3582 O O . ASP B 1 129 ? 4.949 -32.125 -0.022 1 54.28 129 ASP B O 1
ATOM 3586 N N . TYR B 1 130 ? 3.365 -32.125 -1.452 1 58.44 130 TYR B N 1
ATOM 3587 C CA . TYR B 1 130 ? 3.002 -30.812 -0.933 1 58.44 130 TYR B CA 1
ATOM 3588 C C . TYR B 1 130 ? 1.959 -30.938 0.172 1 58.44 130 TYR B C 1
ATOM 3590 O O . TYR B 1 130 ? 1.043 -31.75 0.084 1 58.44 130 TYR B O 1
ATOM 3598 N N . SER B 1 131 ? 2.434 -30.781 1.417 1 61 131 SER B N 1
ATOM 3599 C CA . SER B 1 131 ? 1.616 -30.922 2.617 1 61 131 SER B CA 1
ATOM 3600 C C . SER B 1 131 ? 0.336 -30.094 2.512 1 61 131 SER B C 1
ATOM 3602 O O . SER B 1 131 ? 0.294 -28.953 2.951 1 61 131 SER B O 1
ATOM 3604 N N . PHE B 1 132 ? -0.579 -30.594 1.723 1 69 132 PHE B N 1
ATOM 3605 C CA . PHE B 1 132 ? -1.903 -30 1.642 1 69 132 PHE B CA 1
ATOM 3606 C C . PHE B 1 132 ? -2.652 -30.156 2.959 1 69 132 PHE B C 1
ATOM 3608 O O . PHE B 1 132 ? -3.846 -29.859 3.041 1 69 132 PHE B O 1
ATOM 3615 N N . ASN B 1 133 ? -1.884 -30.516 3.877 1 70.25 133 ASN B N 1
ATOM 3616 C CA . ASN B 1 133 ? -2.553 -30.75 5.148 1 70.25 133 ASN B CA 1
ATOM 3617 C C . ASN B 1 133 ? -2.182 -29.703 6.191 1 70.25 133 ASN B C 1
ATOM 3619 O O . ASN B 1 133 ? -2.576 -29.812 7.352 1 70.25 133 ASN B O 1
ATOM 3623 N N . LYS B 1 134 ? -1.513 -28.844 5.684 1 81.88 134 LYS B N 1
ATOM 3624 C CA . LYS B 1 134 ? -1.142 -27.812 6.641 1 81.88 134 LYS B CA 1
ATOM 3625 C C . LYS B 1 134 ? -2.277 -26.812 6.832 1 81.88 134 LYS B C 1
ATOM 3627 O O . LYS B 1 134 ? -2.854 -26.328 5.859 1 81.88 134 LYS B O 1
ATOM 3632 N N . ALA B 1 135 ? -2.578 -26.625 8.133 1 86.69 135 ALA B N 1
ATOM 3633 C CA . ALA B 1 135 ? -3.656 -25.688 8.445 1 86.69 135 ALA B CA 1
ATOM 3634 C C . ALA B 1 135 ? -3.143 -24.25 8.492 1 86.69 135 ALA B C 1
ATOM 3636 O O . ALA B 1 135 ? -2.008 -24 8.906 1 86.69 135 ALA B O 1
ATOM 3637 N N . VAL B 1 136 ? -4 -23.359 8.07 1 91.19 136 VAL B N 1
ATOM 3638 C CA . VAL B 1 136 ? -3.699 -21.938 8.195 1 91.19 136 VAL B CA 1
ATOM 3639 C C . VAL B 1 136 ? -3.732 -21.531 9.672 1 91.19 136 VAL B C 1
ATOM 3641 O O . VAL B 1 136 ? -4.605 -21.969 10.422 1 91.19 136 VAL B O 1
ATOM 3644 N N . PRO B 1 137 ? -2.795 -20.688 10.078 1 93.19 137 PRO B N 1
ATOM 3645 C CA . PRO B 1 137 ? -2.807 -20.219 11.469 1 93.19 137 PRO B CA 1
ATOM 3646 C C . PRO B 1 137 ? -4.125 -19.562 11.859 1 93.19 137 PRO B C 1
ATOM 3648 O O . PRO B 1 137 ? -4.723 -18.844 11.055 1 93.19 137 PRO B O 1
ATOM 3651 N N . VAL B 1 138 ? -4.527 -19.812 13.094 1 95.12 138 VAL B N 1
ATOM 3652 C CA . VAL B 1 138 ? -5.754 -19.234 13.633 1 95.12 138 VAL B CA 1
ATOM 3653 C C . VAL B 1 138 ? -5.414 -18.219 14.711 1 95.12 138 VAL B C 1
ATOM 3655 O O . VAL B 1 138 ? -4.402 -18.344 15.406 1 95.12 138 VAL B O 1
ATOM 3658 N N . PHE B 1 139 ? -6.246 -17.219 14.82 1 98.19 139 PHE B N 1
ATOM 3659 C CA . PHE B 1 139 ? -6.074 -16.188 15.844 1 98.19 139 PHE B CA 1
ATOM 3660 C C . PHE B 1 139 ? -7.2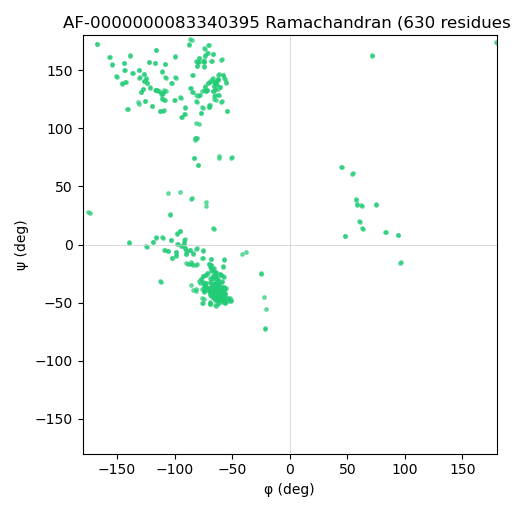15 -16.234 16.859 1 98.19 139 PHE B C 1
ATOM 3662 O O . PHE B 1 139 ? -8.383 -16.25 16.469 1 98.19 139 PHE B O 1
ATOM 3669 N N . ALA B 1 140 ? -6.812 -16.203 18.109 1 97.94 140 ALA B N 1
ATOM 3670 C CA . ALA B 1 140 ? -7.793 -16.172 19.188 1 97.94 140 ALA B CA 1
ATOM 3671 C C . ALA B 1 140 ? -8.438 -14.797 19.312 1 97.94 140 ALA B C 1
ATOM 3673 O O . ALA B 1 140 ? -7.941 -13.828 18.734 1 97.94 140 ALA B O 1
ATOM 3674 N N . ASN B 1 141 ? -9.469 -14.766 20.094 1 97.5 141 ASN B N 1
ATOM 3675 C CA . ASN B 1 141 ? -10.203 -13.516 20.234 1 97.5 141 ASN B CA 1
ATOM 3676 C C . ASN B 1 141 ? -9.32 -12.406 20.781 1 97.5 141 ASN B C 1
ATOM 3678 O O . ASN B 1 141 ? -9.367 -11.273 20.297 1 97.5 141 ASN B O 1
ATOM 3682 N N . ASN B 1 142 ? -8.547 -12.727 21.75 1 97.81 142 ASN B N 1
ATOM 3683 C CA . ASN B 1 142 ? -7.652 -11.727 22.328 1 97.81 142 ASN B CA 1
ATOM 3684 C C . ASN B 1 142 ? -6.605 -11.266 21.328 1 97.81 142 ASN B C 1
ATOM 3686 O O . ASN B 1 142 ? -6.168 -10.117 21.359 1 97.81 142 ASN B O 1
ATOM 3690 N N . GLU B 1 143 ? -6.156 -12.141 20.469 1 98.5 143 GLU B N 1
ATOM 3691 C CA . GLU B 1 143 ? -5.215 -11.781 19.422 1 98.5 143 GLU B CA 1
ATOM 3692 C C . GLU B 1 143 ? -5.863 -10.852 18.391 1 98.5 143 GLU B C 1
ATOM 3694 O O . GLU B 1 143 ? -5.246 -9.883 17.953 1 98.5 143 GLU B O 1
ATOM 3699 N N . ILE B 1 144 ? -7.094 -11.156 18.078 1 98.5 144 ILE B N 1
ATOM 3700 C CA . ILE B 1 144 ? -7.824 -10.32 17.141 1 98.5 144 ILE B CA 1
ATOM 3701 C C . ILE B 1 144 ? -8.008 -8.922 17.734 1 98.5 144 ILE B C 1
ATOM 3703 O O . ILE B 1 144 ? -7.887 -7.922 17.031 1 98.5 144 ILE B O 1
ATOM 3707 N N . GLU B 1 145 ? -8.281 -8.844 18.969 1 98.25 145 GLU B N 1
ATOM 3708 C CA . GLU B 1 145 ? -8.398 -7.555 19.641 1 98.25 145 GLU B CA 1
ATOM 3709 C C . GLU B 1 145 ? -7.086 -6.777 19.578 1 98.25 145 GLU B C 1
ATOM 3711 O O . GLU B 1 145 ? -7.094 -5.555 19.406 1 98.25 145 GLU B O 1
ATOM 3716 N N . THR B 1 146 ? -5.98 -7.5 19.719 1 98.69 146 THR B N 1
ATOM 3717 C CA . THR B 1 146 ? -4.664 -6.879 19.609 1 98.69 146 THR B CA 1
ATOM 3718 C C . THR B 1 146 ? -4.461 -6.305 18.203 1 98.69 146 THR B C 1
ATOM 3720 O O . THR B 1 146 ? -3.945 -5.195 18.062 1 98.69 146 THR B O 1
ATOM 3723 N N . ILE B 1 147 ? -4.879 -7.035 17.234 1 98.81 147 ILE B N 1
ATOM 3724 C CA . ILE B 1 147 ? -4.73 -6.617 15.844 1 98.81 147 ILE B CA 1
ATOM 3725 C C . ILE B 1 147 ? -5.617 -5.402 15.57 1 98.81 147 ILE B C 1
ATOM 3727 O O . ILE B 1 147 ? -5.188 -4.449 14.922 1 98.81 147 ILE B O 1
ATOM 3731 N N . ASP B 1 148 ? -6.82 -5.402 16.078 1 98.69 148 ASP B N 1
ATOM 3732 C CA . ASP B 1 148 ? -7.688 -4.234 15.961 1 98.69 148 ASP B CA 1
ATOM 3733 C C . ASP B 1 148 ? -7.078 -3.025 16.672 1 98.69 148 ASP B C 1
ATOM 3735 O O . ASP B 1 148 ? -7.066 -1.922 16.109 1 98.69 148 ASP B O 1
ATOM 3739 N N . LYS B 1 149 ? -6.578 -3.248 17.859 1 98.62 149 LYS B N 1
ATOM 3740 C CA . LYS B 1 149 ? -5.895 -2.182 18.578 1 98.62 149 LYS B CA 1
ATOM 3741 C C . LYS B 1 149 ? -4.777 -1.572 17.734 1 98.62 149 LYS B C 1
ATOM 3743 O O . LYS B 1 149 ? -4.664 -0.349 17.641 1 98.62 149 LYS B O 1
ATOM 3748 N N . LEU B 1 150 ? -4 -2.402 17.141 1 98.81 150 LEU B N 1
ATOM 3749 C CA . LEU B 1 150 ? -2.885 -1.979 16.297 1 98.81 150 LEU B CA 1
ATOM 3750 C C . LEU B 1 150 ? -3.363 -1.06 15.188 1 98.81 150 LEU B C 1
ATOM 3752 O O . LEU B 1 150 ? -2.838 0.043 15.016 1 98.81 150 LEU B O 1
ATOM 3756 N N . ILE B 1 151 ? -4.402 -1.477 14.453 1 98.81 151 ILE B N 1
ATOM 3757 C CA . ILE B 1 151 ? -4.867 -0.781 13.258 1 98.81 151 ILE B CA 1
ATOM 3758 C C . ILE B 1 151 ? -5.613 0.489 13.664 1 98.81 151 ILE B C 1
ATOM 3760 O O . ILE B 1 151 ? -5.395 1.556 13.086 1 98.81 151 ILE B O 1
ATOM 3764 N N . TYR B 1 152 ? -6.387 0.468 14.656 1 98.38 152 TYR B N 1
ATOM 3765 C CA . TYR B 1 152 ? -7.301 1.561 14.977 1 98.38 152 TYR B CA 1
ATOM 3766 C C . TYR B 1 152 ? -6.598 2.643 15.781 1 98.38 152 TYR B C 1
ATOM 3768 O O . TYR B 1 152 ? -7.09 3.768 15.891 1 98.38 152 TYR B O 1
ATOM 3776 N N . THR B 1 153 ? -5.457 2.344 16.375 1 98 153 THR B N 1
ATOM 3777 C CA . THR B 1 153 ? -4.82 3.346 17.219 1 98 153 THR B CA 1
ATOM 3778 C C . THR B 1 153 ? -3.604 3.951 16.531 1 98 153 THR B C 1
ATOM 3780 O O . THR B 1 153 ? -2.99 4.887 17.047 1 98 153 THR B O 1
ATOM 3783 N N . ARG B 1 154 ? -3.256 3.436 15.398 1 98 154 ARG B N 1
ATOM 3784 C CA . ARG B 1 154 ? -2.16 4.043 14.648 1 98 154 ARG B CA 1
ATOM 3785 C C . ARG B 1 154 ? -2.541 5.438 14.164 1 98 154 ARG B C 1
ATOM 3787 O O . ARG B 1 154 ? -3.629 5.633 13.609 1 98 154 ARG B O 1
ATOM 3794 N N . ARG B 1 155 ? -1.681 6.398 14.375 1 96.88 155 ARG B N 1
ATOM 3795 C CA . ARG B 1 155 ? -1.873 7.781 13.945 1 96.88 155 ARG B CA 1
ATOM 3796 C C . ARG B 1 155 ? -0.645 8.305 13.211 1 96.88 155 ARG B C 1
ATOM 3798 O O . ARG B 1 155 ? 0.473 7.844 13.453 1 96.88 155 ARG B O 1
ATOM 3805 N N . SER B 1 156 ? -0.922 9.227 12.281 1 96.81 156 SER B N 1
ATOM 3806 C CA . SER B 1 156 ? 0.199 10.016 11.781 1 96.81 156 SER B CA 1
ATOM 3807 C C . SER B 1 156 ? 0.625 11.078 12.797 1 96.81 156 SER B C 1
ATOM 3809 O O . SER B 1 156 ? -0.16 11.953 13.148 1 96.81 156 SER B O 1
ATOM 3811 N N . ILE B 1 157 ? 1.839 10.961 13.25 1 96.38 157 ILE B N 1
ATOM 3812 C CA . ILE B 1 157 ? 2.387 11.859 14.258 1 96.38 157 ILE B CA 1
ATOM 3813 C C . ILE B 1 157 ? 3.408 12.797 13.617 1 96.38 157 ILE B C 1
ATOM 3815 O O . ILE B 1 157 ? 4.203 12.375 12.773 1 96.38 157 ILE B O 1
ATOM 3819 N N . ARG B 1 158 ? 3.404 14.047 14.125 1 96 158 ARG B N 1
ATOM 3820 C CA . ARG B 1 158 ? 4.266 15.047 13.5 1 96 158 ARG B CA 1
ATOM 3821 C C . ARG B 1 158 ? 5.211 15.672 14.516 1 96 158 ARG B C 1
ATOM 3823 O O . ARG B 1 158 ? 6.035 16.531 14.164 1 96 158 ARG B O 1
ATOM 3830 N N . TRP B 1 159 ? 5.086 15.281 15.711 1 95.62 159 TRP B N 1
ATOM 3831 C CA . TRP B 1 159 ? 5.977 15.766 16.766 1 95.62 159 TRP B CA 1
ATOM 3832 C C . TRP B 1 159 ? 6.625 14.594 17.5 1 95.62 159 TRP B C 1
ATOM 3834 O O . TRP B 1 159 ? 5.934 13.797 18.141 1 95.62 159 TRP B O 1
ATOM 3844 N N . PHE B 1 160 ? 7.926 14.625 17.5 1 96.94 160 PHE B N 1
ATOM 3845 C CA . PHE B 1 160 ? 8.688 13.469 17.953 1 96.94 160 PHE B CA 1
ATOM 3846 C C . PHE B 1 160 ? 9.688 13.867 19.031 1 96.94 160 PHE B C 1
ATOM 3848 O O . PHE B 1 160 ? 10.234 14.969 19 1 96.94 160 PHE B O 1
ATOM 3855 N N . SER B 1 161 ? 9.859 12.883 19.922 1 95.5 161 SER B N 1
ATOM 3856 C CA . SER B 1 161 ? 11.055 12.984 20.75 1 95.5 161 SER B CA 1
ATOM 3857 C C . SER B 1 161 ? 12.32 12.805 19.922 1 95.5 161 SER B C 1
ATOM 3859 O O . SER B 1 161 ? 12.258 12.297 18.797 1 95.5 161 SER B O 1
ATOM 3861 N N . GLN B 1 162 ? 13.406 13.188 20.469 1 96 162 GLN B N 1
ATOM 3862 C CA . GLN B 1 162 ? 14.633 13.125 19.688 1 96 162 GLN B CA 1
ATOM 3863 C C . GLN B 1 162 ? 15.422 11.859 20 1 96 162 GLN B C 1
ATOM 3865 O O . GLN B 1 162 ? 16.531 11.672 19.5 1 96 162 GLN B O 1
ATOM 3870 N N . ASN B 1 163 ? 14.789 11 20.734 1 94.25 163 ASN B N 1
ATOM 3871 C CA . ASN B 1 163 ? 15.414 9.703 20.969 1 94.25 163 ASN B CA 1
ATOM 3872 C C . ASN B 1 163 ? 15.539 8.891 19.672 1 94.25 163 ASN B C 1
ATOM 3874 O O . ASN B 1 163 ? 14.555 8.703 18.953 1 94.25 163 ASN B O 1
ATOM 3878 N N . VAL B 1 164 ? 16.766 8.438 19.469 1 95 164 VAL B N 1
ATOM 3879 C CA . VAL B 1 164 ? 17.047 7.715 18.234 1 95 164 VAL B CA 1
ATOM 3880 C C . VAL B 1 164 ? 16.922 6.211 18.484 1 95 164 VAL B C 1
ATOM 3882 O O . VAL B 1 164 ? 17.547 5.672 19.406 1 95 164 VAL B O 1
ATOM 3885 N N . PRO B 1 165 ? 16.109 5.512 17.672 1 97.06 165 PRO B N 1
ATOM 3886 C CA . PRO B 1 165 ? 16.047 4.055 17.812 1 97.06 165 PRO B CA 1
ATOM 3887 C C . PRO B 1 165 ? 17.344 3.367 17.375 1 97.06 165 PRO B C 1
ATOM 3889 O O . PRO B 1 165 ? 18.125 3.949 16.625 1 97.06 165 PRO B O 1
ATOM 3892 N N . SER B 1 166 ? 17.547 2.174 17.859 1 97.25 166 SER B N 1
ATOM 3893 C CA . SER B 1 166 ? 18.688 1.399 17.391 1 97.25 166 SER B CA 1
ATOM 3894 C C . SER B 1 166 ? 18.453 0.854 15.992 1 97.25 166 SER B C 1
ATOM 3896 O O . SER B 1 166 ? 17.312 0.582 15.609 1 97.25 166 SER B O 1
ATOM 3898 N N . ALA B 1 167 ? 19.547 0.666 15.328 1 97 167 ALA B N 1
ATOM 3899 C CA . ALA B 1 167 ? 19.453 0.073 14 1 97 167 ALA B CA 1
ATOM 3900 C C . ALA B 1 167 ? 18.891 -1.343 14.062 1 97 167 ALA B C 1
ATOM 3902 O O . ALA B 1 167 ? 18.188 -1.779 13.156 1 97 167 ALA B O 1
ATOM 3903 N N . THR B 1 168 ? 19.172 -1.993 15.102 1 97.81 168 THR B N 1
ATOM 3904 C CA . THR B 1 168 ? 18.703 -3.363 15.281 1 97.81 168 THR B CA 1
ATOM 3905 C C . THR B 1 168 ? 17.188 -3.414 15.336 1 97.81 168 THR B C 1
ATOM 3907 O O . THR B 1 168 ? 16.562 -4.238 14.656 1 97.81 168 THR B O 1
ATOM 3910 N N . VAL B 1 169 ? 16.578 -2.531 16.062 1 97.88 169 VAL B N 1
ATOM 3911 C CA . VAL B 1 169 ? 15.133 -2.486 16.188 1 97.88 169 VAL B CA 1
ATOM 3912 C C . VAL B 1 169 ? 14.516 -2.076 14.852 1 97.88 169 VAL B C 1
ATOM 3914 O O . VAL B 1 169 ? 13.508 -2.645 14.422 1 97.88 169 VAL B O 1
ATOM 3917 N N . LEU B 1 170 ? 15.156 -1.158 14.203 1 98.69 170 LEU B N 1
ATOM 3918 C CA . LEU B 1 170 ? 14.648 -0.717 12.906 1 98.69 170 LEU B CA 1
ATOM 3919 C C . LEU B 1 170 ? 14.719 -1.846 11.883 1 98.69 170 LEU B C 1
ATOM 3921 O O . LEU B 1 170 ? 13.797 -2.021 11.078 1 98.69 170 LEU B O 1
ATOM 3925 N N . ASN B 1 171 ? 15.773 -2.58 11.93 1 98.62 171 ASN B N 1
ATOM 3926 C CA . ASN B 1 171 ? 15.898 -3.705 11.008 1 98.62 171 ASN B CA 1
ATOM 3927 C C . ASN B 1 171 ? 14.789 -4.734 11.219 1 98.62 171 ASN B C 1
ATOM 3929 O O . ASN B 1 171 ? 14.273 -5.297 10.258 1 98.62 171 ASN B O 1
ATOM 3933 N N . LYS B 1 172 ? 14.492 -4.988 12.445 1 98.38 172 LYS B N 1
ATOM 3934 C CA . LYS B 1 172 ? 13.383 -5.895 12.734 1 98.38 172 LYS B CA 1
ATOM 3935 C C . LYS B 1 172 ? 12.07 -5.367 12.156 1 98.38 172 LYS B C 1
ATOM 3937 O O . LYS B 1 172 ? 11.281 -6.129 11.594 1 98.38 172 LYS B O 1
ATOM 3942 N N . ILE B 1 173 ? 11.867 -4.109 12.305 1 98.81 173 ILE B N 1
ATOM 3943 C CA . ILE B 1 173 ? 10.672 -3.465 11.781 1 98.81 173 ILE B CA 1
ATOM 3944 C C . ILE B 1 173 ? 10.672 -3.545 10.25 1 98.81 173 ILE B C 1
ATOM 3946 O O . ILE B 1 173 ? 9.688 -3.977 9.648 1 98.81 173 ILE B O 1
ATOM 3950 N N . PHE B 1 174 ? 11.797 -3.236 9.633 1 98.94 174 PHE B N 1
ATOM 3951 C CA . PHE B 1 174 ? 11.891 -3.16 8.18 1 98.94 174 PHE B CA 1
ATOM 3952 C C . PHE B 1 174 ? 11.758 -4.543 7.555 1 98.94 174 PHE B C 1
ATOM 3954 O O . PHE B 1 174 ? 11.234 -4.68 6.445 1 98.94 174 PHE B O 1
ATOM 3961 N N . GLN B 1 175 ? 12.148 -5.566 8.234 1 98.75 175 GLN B N 1
ATOM 3962 C CA . GLN B 1 175 ? 12.07 -6.926 7.711 1 98.75 175 GLN B CA 1
ATOM 3963 C C . GLN B 1 175 ? 10.625 -7.301 7.371 1 98.75 175 GLN B C 1
ATOM 3965 O O . GLN B 1 175 ? 10.391 -8.109 6.473 1 98.75 175 GLN B O 1
ATOM 3970 N N . THR B 1 176 ? 9.672 -6.695 8.008 1 98.88 176 THR B N 1
ATOM 3971 C CA . THR B 1 176 ? 8.273 -7.035 7.785 1 98.88 176 THR B CA 1
ATOM 3972 C C . THR B 1 176 ? 7.828 -6.609 6.391 1 98.88 176 THR B C 1
ATOM 3974 O O . THR B 1 176 ? 6.828 -7.113 5.871 1 98.88 176 THR B O 1
ATOM 3977 N N . ALA B 1 177 ? 8.562 -5.738 5.75 1 98.88 177 ALA B N 1
ATOM 3978 C CA . ALA B 1 177 ? 8.18 -5.172 4.461 1 98.88 177 ALA B CA 1
ATOM 3979 C C . ALA B 1 177 ? 8.031 -6.266 3.404 1 98.88 177 ALA B C 1
ATOM 3981 O O . ALA B 1 177 ? 7.027 -6.32 2.693 1 98.88 177 ALA B O 1
ATOM 3982 N N . VAL B 1 178 ? 8.914 -7.211 3.357 1 97.5 178 VAL B N 1
ATOM 3983 C CA . VAL B 1 178 ? 8.977 -8.156 2.248 1 97.5 178 VAL B CA 1
ATOM 3984 C C . VAL B 1 178 ? 7.93 -9.258 2.447 1 97.5 178 VAL B C 1
ATOM 3986 O O . VAL B 1 178 ? 7.723 -10.094 1.563 1 97.5 178 VAL B O 1
ATOM 3989 N N . TRP B 1 179 ? 7.242 -9.203 3.553 1 98.44 179 TRP B N 1
ATOM 3990 C CA . TRP B 1 179 ? 6.234 -10.227 3.822 1 98.44 179 TRP B CA 1
ATOM 3991 C C . TRP B 1 179 ? 4.855 -9.758 3.367 1 98.44 179 TRP B C 1
ATOM 3993 O O . TRP B 1 179 ? 3.875 -10.5 3.475 1 98.44 179 TRP B O 1
ATOM 4003 N N . ALA B 1 180 ? 4.766 -8.531 2.84 1 98.62 180 ALA B N 1
ATOM 4004 C CA . ALA B 1 180 ? 3.555 -8.086 2.152 1 98.62 180 ALA B CA 1
ATOM 4005 C C . ALA B 1 180 ? 3.441 -8.727 0.773 1 98.62 180 ALA B C 1
ATOM 4007 O O . ALA B 1 180 ? 4.438 -9.195 0.214 1 98.62 180 ALA B O 1
ATOM 4008 N N . PRO B 1 181 ? 2.195 -8.805 0.231 1 97.94 181 PRO B N 1
ATOM 4009 C CA . PRO B 1 181 ? 2.084 -9.242 -1.16 1 97.94 181 PRO B CA 1
ATOM 4010 C C . PRO B 1 181 ? 2.92 -8.398 -2.119 1 97.94 181 PRO B C 1
ATOM 4012 O O . PRO B 1 181 ? 3.053 -7.188 -1.923 1 97.94 181 PRO B O 1
ATOM 4015 N N . ASN B 1 182 ? 3.525 -9.031 -3.027 1 94.75 182 ASN B N 1
ATOM 4016 C CA . ASN B 1 182 ? 4.312 -8.398 -4.082 1 94.75 182 ASN B CA 1
ATOM 4017 C C . ASN B 1 182 ? 4.156 -9.125 -5.414 1 94.75 182 ASN B C 1
ATOM 4019 O O . ASN B 1 182 ? 4.066 -10.352 -5.445 1 94.75 182 ASN B O 1
ATOM 4023 N N . SER B 1 183 ? 4.074 -8.352 -6.477 1 92.31 183 SER B N 1
ATOM 4024 C CA . SER B 1 183 ? 3.861 -8.93 -7.797 1 92.31 183 SER B CA 1
ATOM 4025 C C . SER B 1 183 ? 4.918 -9.992 -8.117 1 92.31 183 SER B C 1
ATOM 4027 O O . SER B 1 183 ? 6.113 -9.688 -8.148 1 92.31 183 SER B O 1
ATOM 4029 N N . CYS B 1 184 ? 4.434 -11.219 -8.25 1 88.5 184 CYS B N 1
ATOM 4030 C CA . CYS B 1 184 ? 5.266 -12.352 -8.648 1 88.5 184 CYS B CA 1
ATOM 4031 C C . CYS B 1 184 ? 6.387 -12.578 -7.637 1 88.5 184 CYS B C 1
ATOM 4033 O O . CYS B 1 184 ? 7.453 -13.086 -7.992 1 88.5 184 CYS B O 1
ATOM 4035 N N . ASN B 1 185 ? 6.23 -12.062 -6.465 1 91 185 ASN B N 1
ATOM 4036 C CA . ASN B 1 185 ? 7.219 -12.172 -5.398 1 91 185 ASN B CA 1
ATOM 4037 C C . ASN B 1 185 ? 8.562 -11.578 -5.816 1 91 185 ASN B C 1
ATOM 4039 O O . ASN B 1 185 ? 9.617 -12.07 -5.418 1 91 185 ASN B O 1
ATOM 4043 N N . ARG B 1 186 ? 8.508 -10.57 -6.566 1 88.5 186 ARG B N 1
ATOM 4044 C CA . ARG B 1 186 ? 9.734 -9.938 -7.047 1 88.5 186 ARG B CA 1
ATOM 4045 C C . ARG B 1 186 ? 10.438 -9.188 -5.926 1 88.5 186 ARG B C 1
ATOM 4047 O O . ARG B 1 186 ? 11.648 -8.969 -5.988 1 88.5 186 ARG B O 1
ATOM 4054 N N . GLN B 1 187 ? 9.703 -8.789 -4.926 1 92.19 187 GLN B N 1
ATOM 4055 C CA . GLN B 1 187 ? 10.25 -8.141 -3.744 1 92.19 187 GLN B CA 1
ATOM 4056 C C . GLN B 1 187 ? 11.086 -6.918 -4.129 1 92.19 187 GLN B C 1
ATOM 4058 O O . GLN B 1 187 ? 12.25 -6.805 -3.727 1 92.19 187 GLN B O 1
ATOM 4063 N N . THR B 1 188 ? 10.461 -5.941 -4.766 1 92.38 188 THR B N 1
ATOM 4064 C CA . THR B 1 188 ? 11.156 -4.824 -5.395 1 92.38 188 THR B CA 1
ATOM 4065 C C . THR B 1 188 ? 11.328 -3.67 -4.406 1 92.38 188 THR B C 1
ATOM 4067 O O . THR B 1 188 ? 12.031 -2.703 -4.691 1 92.38 188 THR B O 1
ATOM 4070 N N . VAL B 1 189 ? 10.766 -3.764 -3.232 1 97.25 189 VAL B N 1
ATOM 4071 C CA . VAL B 1 189 ? 10.875 -2.689 -2.25 1 97.25 189 VAL B CA 1
ATOM 4072 C C . VAL B 1 189 ? 12.328 -2.533 -1.818 1 97.25 189 VAL B C 1
ATOM 4074 O O . VAL B 1 189 ? 13.039 -3.525 -1.62 1 97.25 189 VAL B O 1
ATOM 4077 N N . ARG B 1 190 ? 12.773 -1.326 -1.8 1 97.75 190 ARG B N 1
ATOM 4078 C CA . ARG B 1 190 ? 14.023 -0.908 -1.169 1 97.75 190 ARG B CA 1
ATOM 4079 C C . ARG B 1 190 ? 13.773 0.19 -0.14 1 97.75 190 ARG B C 1
ATOM 4081 O O . ARG B 1 190 ? 12.977 1.099 -0.375 1 97.75 190 ARG B O 1
ATOM 4088 N N . ILE B 1 191 ? 14.477 0.045 0.97 1 98.94 191 ILE B N 1
ATOM 4089 C CA . ILE B 1 191 ? 14.328 1.025 2.041 1 98.94 191 ILE B CA 1
ATOM 4090 C C . ILE B 1 191 ? 15.68 1.695 2.314 1 98.94 191 ILE B C 1
ATOM 4092 O O . ILE B 1 191 ? 16.656 1.021 2.613 1 98.94 191 ILE B O 1
ATOM 4096 N N . PHE B 1 192 ? 15.695 2.961 2.123 1 98.94 192 PHE B N 1
ATOM 4097 C CA . PHE B 1 192 ? 16.828 3.787 2.506 1 98.94 192 PHE B CA 1
ATOM 4098 C C . PHE B 1 192 ? 16.484 4.676 3.691 1 98.94 192 PHE B C 1
ATOM 4100 O O . PHE B 1 192 ? 15.438 5.336 3.693 1 98.94 192 PHE B O 1
ATOM 4107 N N . TYR B 1 193 ? 17.312 4.688 4.715 1 98.88 193 TYR B N 1
ATOM 4108 C CA . TYR B 1 193 ? 16.984 5.523 5.863 1 98.88 193 TYR B CA 1
ATOM 4109 C C . TYR B 1 193 ? 18.234 6.141 6.477 1 98.88 193 TYR B C 1
ATOM 4111 O O . TYR B 1 193 ? 19.344 5.66 6.25 1 98.88 193 TYR B O 1
ATOM 4119 N N . THR B 1 194 ? 18.047 7.246 7.156 1 98.81 194 THR B N 1
ATOM 4120 C CA . THR B 1 194 ? 19.141 7.895 7.891 1 98.81 194 THR B CA 1
ATOM 4121 C C . THR B 1 194 ? 18.656 8.344 9.266 1 98.81 194 THR B C 1
ATOM 4123 O O . THR B 1 194 ? 17.484 8.656 9.453 1 98.81 194 THR B O 1
ATOM 4126 N N . MET B 1 195 ? 19.547 8.32 10.219 1 98.44 195 MET B N 1
ATOM 4127 C CA . MET B 1 195 ? 19.312 8.797 11.578 1 98.44 195 MET B CA 1
ATOM 4128 C C . MET B 1 195 ? 20.25 9.953 11.922 1 98.44 195 MET B C 1
ATOM 4130 O O . MET B 1 195 ? 20.297 10.398 13.07 1 98.44 195 MET B O 1
ATOM 4134 N N . ASN B 1 196 ? 21.062 10.32 10.906 1 98 196 ASN B N 1
ATOM 4135 C CA . ASN B 1 196 ? 21.891 11.508 11.062 1 98 196 ASN B CA 1
ATOM 4136 C C . ASN B 1 196 ? 21.062 12.789 11.062 1 98 196 ASN B C 1
ATOM 4138 O O . ASN B 1 196 ? 20.391 13.094 10.086 1 98 196 ASN B O 1
ATOM 4142 N N . PRO B 1 197 ? 21.172 13.516 12.188 1 97.56 197 PRO B N 1
ATOM 4143 C CA . PRO B 1 197 ? 20.266 14.664 12.312 1 97.56 197 PRO B CA 1
ATOM 4144 C C . PRO B 1 197 ? 20.391 15.648 11.156 1 97.56 197 PRO B C 1
ATOM 4146 O O . PRO B 1 197 ? 19.391 16.219 10.703 1 97.56 197 PRO B O 1
ATOM 4149 N N . GLU B 1 198 ? 21.547 15.883 10.672 1 97.94 198 GLU B N 1
ATOM 4150 C CA . GLU B 1 198 ? 21.766 16.812 9.562 1 97.94 198 GLU B CA 1
ATOM 4151 C C . GLU B 1 198 ? 21.141 16.297 8.273 1 97.94 198 GLU B C 1
ATOM 4153 O O . GLU B 1 198 ? 20.484 17.047 7.539 1 97.94 198 GLU B O 1
ATOM 4158 N N . LYS B 1 199 ? 21.312 15.016 7.988 1 98.44 199 LYS B N 1
ATOM 4159 C CA . LYS B 1 199 ? 20.734 14.422 6.785 1 98.44 199 LYS B CA 1
ATOM 4160 C C . LYS B 1 199 ? 19.219 14.336 6.887 1 98.44 199 LYS B C 1
ATOM 4162 O O . LYS B 1 199 ? 18.516 14.555 5.902 1 98.44 199 LYS B O 1
ATOM 4167 N N . VAL B 1 200 ? 18.75 14.008 8.109 1 98.44 200 VAL B N 1
ATOM 4168 C CA . VAL B 1 200 ? 17.312 13.969 8.305 1 98.44 200 VAL B CA 1
ATOM 4169 C C . VAL B 1 200 ? 16.703 15.336 7.977 1 98.44 200 VAL B C 1
ATOM 4171 O O . VAL B 1 200 ? 15.727 15.422 7.227 1 98.44 200 VAL B O 1
ATOM 4174 N N . GLN B 1 201 ? 17.312 16.359 8.508 1 97.81 201 GLN B N 1
ATOM 4175 C CA . GLN B 1 201 ? 16.828 17.703 8.266 1 97.81 201 GLN B CA 1
ATOM 4176 C C . GLN B 1 201 ? 16.859 18.047 6.777 1 97.81 201 GLN B C 1
ATOM 4178 O O . GLN B 1 201 ? 15.922 18.625 6.242 1 97.81 201 GLN B O 1
ATOM 4183 N N . ALA B 1 202 ? 17.938 17.734 6.129 1 98 202 ALA B N 1
ATOM 4184 C CA . ALA B 1 202 ? 18.078 17.984 4.699 1 98 202 ALA B CA 1
ATOM 4185 C C . ALA B 1 202 ? 17 17.266 3.9 1 98 202 ALA B C 1
ATOM 4187 O O . ALA B 1 202 ? 16.375 17.844 3.014 1 98 202 ALA B O 1
ATOM 4188 N N . CYS B 1 203 ? 16.781 15.984 4.203 1 98.38 203 CYS B N 1
ATOM 4189 C CA . CYS B 1 203 ? 15.781 15.172 3.51 1 98.38 203 CYS B CA 1
ATOM 4190 C C . CYS B 1 203 ? 14.383 15.727 3.742 1 98.38 203 CYS B C 1
ATOM 4192 O O . CYS B 1 203 ? 13.602 15.875 2.797 1 98.38 203 CYS B O 1
ATOM 4194 N N . MET B 1 204 ? 14.094 16.078 4.992 1 97.81 204 MET B N 1
ATOM 4195 C CA . MET B 1 204 ? 12.773 16.594 5.324 1 97.81 204 MET B CA 1
ATOM 4196 C C . MET B 1 204 ? 12.523 17.938 4.637 1 97.81 204 MET B C 1
ATOM 4198 O O . MET B 1 204 ? 11.406 18.234 4.215 1 97.81 204 MET B O 1
ATOM 4202 N N . SER B 1 205 ? 13.523 18.719 4.473 1 96.94 205 SER B N 1
ATOM 4203 C CA . SER B 1 205 ? 13.391 20.047 3.852 1 96.94 205 SER B CA 1
ATOM 4204 C C . SER B 1 205 ? 13.039 19.922 2.373 1 96.94 205 SER B C 1
ATOM 4206 O O . SER B 1 205 ? 12.484 20.844 1.784 1 96.94 205 SER B O 1
ATOM 4208 N N . LEU B 1 206 ? 13.359 18.797 1.79 1 96.69 206 LEU B N 1
ATOM 4209 C CA . LEU B 1 206 ? 13.055 18.562 0.383 1 96.69 206 LEU B CA 1
ATOM 4210 C C . LEU B 1 206 ? 11.602 18.141 0.207 1 96.69 206 LEU B C 1
ATOM 4212 O O . LEU B 1 206 ? 11.078 18.141 -0.912 1 96.69 206 LEU B O 1
ATOM 4216 N N . ASN B 1 207 ? 10.945 17.719 1.296 1 94.94 207 ASN B N 1
ATOM 4217 C CA . ASN B 1 207 ? 9.555 17.266 1.252 1 94.94 207 ASN B CA 1
ATOM 4218 C C . ASN B 1 207 ? 8.586 18.391 1.593 1 94.94 207 ASN B C 1
ATOM 4220 O O . ASN B 1 207 ? 8.391 18.719 2.766 1 94.94 207 ASN B O 1
ATOM 4224 N N . SER B 1 208 ? 7.879 18.828 0.65 1 86.12 208 SER B N 1
ATOM 4225 C CA . SER B 1 208 ? 7.012 20 0.833 1 86.12 208 SER B CA 1
ATOM 4226 C C . SER B 1 208 ? 5.895 19.703 1.831 1 86.12 208 SER B C 1
ATOM 4228 O O . SER B 1 208 ? 5.383 20.609 2.486 1 86.12 208 SER B O 1
ATOM 4230 N N . GLY B 1 209 ? 5.578 18.484 1.996 1 82.06 209 GLY B N 1
ATOM 4231 C CA . GLY B 1 209 ? 4.508 18.109 2.91 1 82.06 209 GLY B CA 1
ATOM 4232 C C . GLY B 1 209 ? 4.969 18 4.352 1 82.06 209 GLY B C 1
ATOM 4233 O O . GLY B 1 209 ? 4.152 17.828 5.258 1 82.06 209 GLY B O 1
ATOM 4234 N N . ALA B 1 210 ? 6.258 18.078 4.562 1 89.19 210 ALA B N 1
ATOM 4235 C CA . ALA B 1 210 ? 6.785 18 5.922 1 89.19 210 ALA B CA 1
ATOM 4236 C C . ALA B 1 210 ? 6.633 19.344 6.641 1 89.19 210 ALA B C 1
ATOM 4238 O O . ALA B 1 210 ? 7.625 19.984 6.984 1 89.19 210 ALA B O 1
ATOM 4239 N N . THR B 1 211 ? 5.375 19.688 6.918 1 84.06 211 THR B N 1
ATOM 4240 C CA . THR B 1 211 ? 5.027 20.953 7.57 1 84.06 211 THR B CA 1
ATOM 4241 C C . THR B 1 211 ? 4.367 20.688 8.922 1 84.06 211 THR B C 1
ATOM 4243 O O . THR B 1 211 ? 3.896 19.594 9.188 1 84.06 211 THR B O 1
ATOM 4246 N N . ALA B 1 212 ? 4.473 21.734 9.797 1 88.31 212 ALA B N 1
ATOM 4247 C CA . ALA B 1 212 ? 3.869 21.656 11.125 1 88.31 212 ALA B CA 1
ATOM 4248 C C . ALA B 1 212 ? 4.414 20.453 11.898 1 88.31 212 ALA B C 1
ATOM 4250 O O . ALA B 1 212 ? 3.652 19.719 12.531 1 88.31 212 ALA B O 1
ATOM 4251 N N . MET B 1 213 ? 5.633 20.234 11.734 1 94 213 MET B N 1
ATOM 4252 C CA . MET B 1 213 ? 6.289 19.109 12.383 1 94 213 MET B CA 1
ATOM 4253 C C . MET B 1 213 ? 7.711 19.469 12.805 1 94 213 MET B C 1
ATOM 4255 O O . MET B 1 213 ? 8.336 20.344 12.203 1 94 213 MET B O 1
ATOM 4259 N N . ASN B 1 214 ? 8.172 18.859 13.852 1 95.81 214 ASN B N 1
ATOM 4260 C CA . ASN B 1 214 ? 9.586 18.984 14.18 1 95.81 214 ASN B CA 1
ATOM 4261 C C . ASN B 1 214 ? 10.422 17.922 13.469 1 95.81 214 ASN B C 1
ATOM 4263 O O . ASN B 1 214 ? 9.883 17.078 12.766 1 95.81 214 ASN B O 1
ATOM 4267 N N . ARG B 1 215 ? 11.711 18.078 13.594 1 96.62 215 ARG B N 1
ATOM 4268 C CA . ARG B 1 215 ? 12.586 17.078 12.984 1 96.62 215 ARG B CA 1
ATOM 4269 C C . ARG B 1 215 ? 12.414 15.727 13.656 1 96.62 215 ARG B C 1
ATOM 4271 O O . ARG B 1 215 ? 12.57 15.594 14.867 1 96.62 215 ARG B O 1
ATOM 4278 N N . ALA B 1 216 ? 12.125 14.711 12.906 1 98 216 ALA B N 1
ATOM 4279 C CA . ALA B 1 216 ? 12.055 13.344 13.422 1 98 216 ALA B CA 1
ATOM 4280 C C . ALA B 1 216 ? 13.453 12.742 13.57 1 98 216 ALA B C 1
ATOM 4282 O O . ALA B 1 216 ? 14.406 13.211 12.945 1 98 216 ALA B O 1
ATOM 4283 N N . PRO B 1 217 ? 13.602 11.805 14.359 1 98.56 217 PRO B N 1
ATOM 4284 C CA . PRO B 1 217 ? 14.914 11.18 14.523 1 98.56 217 PRO B CA 1
ATOM 4285 C C . PRO B 1 217 ? 15.305 10.305 13.336 1 98.56 217 PRO B C 1
ATOM 4287 O O . PRO B 1 217 ? 16.484 10.039 13.117 1 98.56 217 PRO B O 1
ATOM 4290 N N . VAL B 1 218 ? 14.336 9.758 12.578 1 98.81 218 VAL B N 1
ATOM 4291 C CA . VAL B 1 218 ? 14.633 8.875 11.453 1 98.81 218 VAL B CA 1
ATOM 4292 C C . VAL B 1 218 ? 13.883 9.359 10.211 1 98.81 218 VAL B C 1
ATOM 4294 O O . VAL B 1 218 ? 12.695 9.688 10.289 1 98.81 218 VAL B O 1
ATOM 4297 N N . PHE B 1 219 ? 14.578 9.477 9.07 1 98.75 219 PHE B N 1
ATOM 4298 C CA . PHE B 1 219 ? 13.984 9.68 7.758 1 98.75 219 PHE B CA 1
ATOM 4299 C C . PHE B 1 219 ? 14.117 8.43 6.902 1 98.75 219 PHE B C 1
ATOM 4301 O O . PHE B 1 219 ? 15.188 7.828 6.832 1 98.75 219 PHE B O 1
ATOM 4308 N N . ILE B 1 220 ? 13.047 8.008 6.262 1 98.94 220 ILE B N 1
ATOM 4309 C CA . ILE B 1 220 ? 12.992 6.777 5.477 1 98.94 220 ILE B CA 1
ATOM 4310 C C . ILE B 1 220 ? 12.469 7.082 4.074 1 98.94 220 ILE B C 1
ATOM 4312 O O . ILE B 1 220 ? 11.484 7.809 3.918 1 98.94 220 ILE B O 1
ATOM 4316 N N . SER B 1 221 ? 13.094 6.566 3.057 1 98.94 221 SER B N 1
ATOM 4317 C CA . SER B 1 221 ? 12.555 6.551 1.703 1 98.94 221 SER B CA 1
ATOM 4318 C C . SER B 1 221 ? 12.148 5.141 1.286 1 98.94 221 SER B C 1
ATOM 4320 O O . SER B 1 221 ? 12.953 4.207 1.379 1 98.94 221 SER B O 1
ATOM 4322 N N . PHE B 1 222 ? 10.914 4.992 0.889 1 98.94 222 PHE B N 1
ATOM 4323 C CA . PHE B 1 222 ? 10.445 3.764 0.267 1 98.94 222 PHE B CA 1
ATOM 4324 C C . PHE B 1 222 ? 10.594 3.828 -1.248 1 98.94 222 PHE B C 1
ATOM 4326 O O . PHE B 1 222 ? 9.969 4.66 -1.905 1 98.94 222 PHE B O 1
ATOM 4333 N N . VAL B 1 223 ? 11.406 2.92 -1.753 1 98.06 223 VAL B N 1
ATOM 4334 C CA . VAL B 1 223 ? 11.898 2.982 -3.125 1 98.06 223 VAL B CA 1
ATOM 4335 C C . VAL B 1 223 ? 11.562 1.685 -3.854 1 98.06 223 VAL B C 1
ATOM 4337 O O . VAL B 1 223 ? 11.547 0.609 -3.25 1 98.06 223 VAL B O 1
ATOM 4340 N N . ALA B 1 224 ? 11.227 1.803 -5.102 1 95 224 ALA B N 1
ATOM 4341 C CA . ALA B 1 224 ? 11.055 0.62 -5.938 1 95 224 ALA B CA 1
ATOM 4342 C C . ALA B 1 224 ? 12.281 0.371 -6.805 1 95 224 ALA B C 1
ATOM 4344 O O . ALA B 1 224 ? 12.727 1.262 -7.531 1 95 224 ALA B O 1
ATOM 4345 N N . ASP B 1 225 ? 12.797 -0.793 -6.68 1 90.81 225 ASP B N 1
ATOM 4346 C CA . ASP B 1 225 ? 13.773 -1.255 -7.66 1 90.81 225 ASP B CA 1
ATOM 4347 C C . ASP B 1 225 ? 13.117 -1.529 -9.008 1 90.81 225 ASP B C 1
ATOM 4349 O O . ASP B 1 225 ? 12.281 -2.428 -9.125 1 90.81 225 ASP B O 1
ATOM 4353 N N . MET B 1 226 ? 13.492 -0.878 -9.969 1 84.12 226 MET B N 1
ATOM 4354 C CA . MET B 1 226 ? 12.758 -0.851 -11.227 1 84.12 226 MET B CA 1
ATOM 4355 C C . MET B 1 226 ? 13.258 -1.931 -12.18 1 84.12 226 MET B C 1
ATOM 4357 O O . MET B 1 226 ? 12.695 -2.127 -13.258 1 84.12 226 MET B O 1
ATOM 4361 N N . ASP B 1 227 ? 14.164 -2.691 -11.789 1 77.19 227 ASP B N 1
ATOM 4362 C CA . ASP B 1 227 ? 14.828 -3.645 -12.68 1 77.19 227 ASP B CA 1
ATOM 4363 C C . ASP B 1 227 ? 13.852 -4.727 -13.141 1 77.19 227 ASP B C 1
ATOM 4365 O O . ASP B 1 227 ? 14.023 -5.305 -14.219 1 77.19 227 ASP B O 1
ATOM 4369 N N . SER B 1 228 ? 12.836 -4.855 -12.367 1 77.06 228 SER B N 1
ATOM 4370 C CA . SER B 1 228 ? 11.992 -6.004 -12.688 1 77.06 228 SER B CA 1
ATOM 4371 C C . SER B 1 228 ? 10.672 -5.566 -13.305 1 77.06 228 SER B C 1
ATOM 4373 O O . SER B 1 228 ? 9.82 -6.398 -13.617 1 77.06 228 SER B O 1
ATOM 4375 N N . TYR B 1 229 ? 10.43 -4.336 -13.375 1 78.69 229 TYR B N 1
ATOM 4376 C CA . TYR B 1 229 ? 9.25 -3.838 -14.07 1 78.69 229 TYR B CA 1
ATOM 4377 C C . TYR B 1 229 ? 9.562 -3.551 -15.531 1 78.69 229 TYR B C 1
ATOM 4379 O O . TYR B 1 229 ? 10.211 -2.551 -15.852 1 78.69 229 TYR B O 1
ATOM 4387 N N . ILE B 1 230 ? 9.031 -4.285 -16.453 1 67.75 230 ILE B N 1
ATOM 4388 C CA . ILE B 1 230 ? 9.555 -4.281 -17.812 1 67.75 230 ILE B CA 1
ATOM 4389 C C . ILE B 1 230 ? 8.547 -3.641 -18.75 1 67.75 230 ILE B C 1
ATOM 4391 O O . ILE B 1 230 ? 8.922 -2.98 -19.719 1 67.75 230 ILE B O 1
ATOM 4395 N N . LEU B 1 231 ? 7.309 -3.773 -18.5 1 69.5 231 LEU B N 1
ATOM 4396 C CA . LEU B 1 231 ? 6.285 -3.314 -19.422 1 69.5 231 LEU B CA 1
ATOM 4397 C C . LEU B 1 231 ? 5.73 -1.958 -19 1 69.5 231 LEU B C 1
ATOM 4399 O O . LEU B 1 231 ? 5.547 -1.702 -17.812 1 69.5 231 LEU B O 1
ATOM 4403 N N . PRO B 1 232 ? 5.422 -1.126 -20 1 71.31 232 PRO B N 1
ATOM 4404 C CA . PRO B 1 232 ? 4.809 0.166 -19.672 1 71.31 232 PRO B CA 1
ATOM 4405 C C . PRO B 1 232 ? 3.51 0.023 -18.891 1 71.31 232 PRO B C 1
ATOM 4407 O O . PRO B 1 232 ? 3.182 0.887 -18.062 1 71.31 232 PRO B O 1
ATOM 4410 N N . THR B 1 233 ? 2.846 -1.107 -19.094 1 73.56 233 THR B N 1
ATOM 4411 C CA . THR B 1 233 ? 1.579 -1.324 -18.406 1 73.56 233 THR B CA 1
ATOM 4412 C C . THR B 1 233 ? 1.802 -1.508 -16.906 1 73.56 233 THR B C 1
ATOM 4414 O O . THR B 1 233 ? 0.86 -1.409 -16.125 1 73.56 233 THR B O 1
ATOM 4417 N N . GLU B 1 234 ? 3.086 -1.693 -16.547 1 82.62 234 GLU B N 1
ATOM 4418 C CA . GLU B 1 234 ? 3.398 -1.94 -15.141 1 82.62 234 GLU B CA 1
ATOM 4419 C C . GLU B 1 234 ? 3.787 -0.649 -14.43 1 82.62 234 GLU B C 1
ATOM 4421 O O . GLU B 1 234 ? 4.25 -0.68 -13.289 1 82.62 234 GLU B O 1
ATOM 4426 N N . ARG B 1 235 ? 3.576 0.451 -15.023 1 82.81 235 ARG B N 1
ATOM 4427 C CA . ARG B 1 235 ? 4.098 1.731 -14.547 1 82.81 235 ARG B CA 1
ATOM 4428 C C . ARG B 1 235 ? 3.568 2.057 -13.156 1 82.81 235 ARG B C 1
ATOM 4430 O O . ARG B 1 235 ? 4.203 2.801 -12.406 1 82.81 235 ARG B O 1
ATOM 4437 N N . HIS B 1 236 ? 2.387 1.511 -12.766 1 91.31 236 HIS B N 1
ATOM 4438 C CA . HIS B 1 236 ? 1.811 1.832 -11.469 1 91.31 236 HIS B CA 1
ATOM 4439 C C . HIS B 1 236 ? 2.109 0.739 -10.445 1 91.31 236 HIS B C 1
ATOM 4441 O O . HIS B 1 236 ? 1.925 0.938 -9.242 1 91.31 236 HIS B O 1
ATOM 4447 N N . VAL B 1 237 ? 2.648 -0.405 -10.883 1 93.69 237 VAL B N 1
ATOM 4448 C CA . VAL B 1 237 ? 2.828 -1.583 -10.039 1 93.69 237 VAL B CA 1
ATOM 4449 C C . VAL B 1 237 ? 3.861 -1.29 -8.961 1 93.69 237 VAL B C 1
ATOM 4451 O O . VAL B 1 237 ? 3.693 -1.698 -7.805 1 93.69 237 VAL B O 1
ATOM 4454 N N . PRO B 1 238 ? 4.926 -0.505 -9.289 1 94.19 238 PRO B N 1
ATOM 4455 C CA . PRO B 1 238 ? 5.898 -0.191 -8.242 1 94.19 238 PRO B CA 1
ATOM 4456 C C . PRO B 1 238 ? 5.262 0.484 -7.031 1 94.19 238 PRO B C 1
ATOM 4458 O O . PRO B 1 238 ? 5.609 0.168 -5.891 1 94.19 238 PRO B O 1
ATOM 4461 N N . TYR B 1 239 ? 4.297 1.332 -7.246 1 97.31 239 TYR B N 1
ATOM 4462 C CA . TYR B 1 239 ? 3.643 2.057 -6.16 1 97.31 239 TYR B CA 1
ATOM 4463 C C . TYR B 1 239 ? 2.736 1.133 -5.355 1 97.31 239 TYR B C 1
ATOM 4465 O O . TYR B 1 239 ? 2.611 1.283 -4.137 1 97.31 239 TYR B O 1
ATOM 4473 N N . ILE B 1 240 ? 2.154 0.168 -6.023 1 98.5 240 ILE B N 1
ATOM 4474 C CA . ILE B 1 240 ? 1.314 -0.814 -5.348 1 98.5 240 ILE B CA 1
ATOM 4475 C C . ILE B 1 240 ? 2.178 -1.711 -4.465 1 98.5 240 ILE B C 1
ATOM 4477 O O . ILE B 1 240 ? 1.952 -1.806 -3.256 1 98.5 240 ILE B O 1
ATOM 4481 N N . ASP B 1 241 ? 3.232 -2.27 -5.012 1 97.94 241 ASP B N 1
ATOM 4482 C CA . ASP B 1 241 ? 4.098 -3.211 -4.309 1 97.94 241 ASP B CA 1
ATOM 4483 C C . ASP B 1 241 ? 4.766 -2.549 -3.105 1 97.94 241 ASP B C 1
ATOM 4485 O O . ASP B 1 241 ? 4.766 -3.105 -2.004 1 97.94 241 ASP B O 1
ATOM 4489 N N . VAL B 1 242 ? 5.246 -1.395 -3.338 1 98.69 242 VAL B N 1
ATOM 4490 C CA . VAL B 1 242 ? 5.992 -0.697 -2.295 1 98.69 242 VAL B CA 1
ATOM 4491 C C . VAL B 1 242 ? 5.035 -0.24 -1.195 1 98.69 242 VAL B C 1
ATOM 4493 O O . VAL B 1 242 ? 5.371 -0.297 -0.01 1 98.69 242 VAL B O 1
ATOM 4496 N N . SER B 1 243 ? 3.855 0.184 -1.535 1 98.88 243 SER B N 1
ATOM 4497 C CA . SER B 1 243 ? 2.906 0.677 -0.542 1 98.88 243 SER B CA 1
ATOM 4498 C C . SER B 1 243 ? 2.375 -0.458 0.328 1 98.88 243 SER B C 1
ATOM 4500 O O . SER B 1 243 ? 2.207 -0.294 1.538 1 98.88 243 SER B O 1
ATOM 4502 N N . LEU B 1 244 ? 2.1 -1.595 -0.249 1 98.94 244 LEU B N 1
ATOM 4503 C CA . LEU B 1 244 ? 1.729 -2.76 0.548 1 98.94 244 LEU B CA 1
ATOM 4504 C C . LEU B 1 244 ? 2.82 -3.098 1.558 1 98.94 244 LEU B C 1
ATOM 4506 O O . LEU B 1 244 ? 2.535 -3.314 2.738 1 98.94 244 LEU B O 1
ATOM 4510 N N . ALA B 1 245 ? 4.027 -3.068 1.123 1 98.88 245 ALA B N 1
ATOM 4511 C CA . ALA B 1 245 ? 5.18 -3.334 1.98 1 98.88 245 ALA B CA 1
ATOM 4512 C C . ALA B 1 245 ? 5.293 -2.289 3.088 1 98.88 245 ALA B C 1
ATOM 4514 O O . ALA B 1 245 ? 5.488 -2.633 4.254 1 98.88 245 ALA B O 1
ATOM 4515 N N . ALA B 1 246 ? 5.125 -1.079 2.727 1 98.94 246 ALA B N 1
ATOM 4516 C CA . ALA B 1 246 ? 5.293 0.033 3.658 1 98.94 246 ALA B CA 1
ATOM 4517 C C . ALA B 1 246 ? 4.258 -0.029 4.777 1 98.94 246 ALA B C 1
ATOM 4519 O O . ALA B 1 246 ? 4.543 0.343 5.918 1 98.94 246 ALA B O 1
ATOM 4520 N N . GLN B 1 247 ? 3.072 -0.477 4.434 1 98.94 247 GLN B N 1
ATOM 4521 C CA . GLN B 1 247 ? 2.041 -0.513 5.465 1 98.94 247 GLN B CA 1
ATOM 4522 C C . GLN B 1 247 ? 2.385 -1.529 6.551 1 98.94 247 GLN B C 1
ATOM 4524 O O . GLN B 1 247 ? 2.078 -1.317 7.727 1 98.94 247 GLN B O 1
ATOM 4529 N N . ASN B 1 248 ? 3.053 -2.67 6.195 1 98.94 248 ASN B N 1
ATOM 4530 C CA . ASN B 1 248 ? 3.594 -3.549 7.23 1 98.94 248 ASN B CA 1
ATOM 4531 C C . ASN B 1 248 ? 4.551 -2.805 8.156 1 98.94 248 ASN B C 1
ATOM 4533 O O . ASN B 1 248 ? 4.488 -2.959 9.375 1 98.94 248 ASN B O 1
ATOM 4537 N N . VAL B 1 249 ? 5.363 -1.978 7.598 1 98.94 249 VAL B N 1
ATOM 4538 C CA . VAL B 1 249 ? 6.363 -1.23 8.352 1 98.94 249 VAL B CA 1
ATOM 4539 C C . VAL B 1 249 ? 5.672 -0.213 9.258 1 98.94 249 VAL B C 1
ATOM 4541 O O . VAL B 1 249 ? 6.031 -0.066 10.43 1 98.94 249 VAL B O 1
ATOM 4544 N N . VAL B 1 250 ? 4.684 0.478 8.742 1 98.94 250 VAL B N 1
ATOM 4545 C CA . VAL B 1 250 ? 3.924 1.463 9.5 1 98.94 250 VAL B CA 1
ATOM 4546 C C . VAL B 1 250 ? 3.311 0.802 10.734 1 98.94 250 VAL B C 1
ATOM 4548 O O . VAL B 1 250 ? 3.479 1.288 11.852 1 98.94 250 VAL B O 1
ATOM 4551 N N . LEU B 1 251 ? 2.678 -0.325 10.516 1 98.94 251 LEU B N 1
ATOM 4552 C CA . LEU B 1 251 ? 1.993 -1.01 11.609 1 98.94 251 LEU B CA 1
ATOM 4553 C C . LEU B 1 251 ? 2.996 -1.583 12.602 1 98.94 251 LEU B C 1
ATOM 4555 O O . LEU B 1 251 ? 2.814 -1.456 13.812 1 98.94 251 LEU B O 1
ATOM 4559 N N . ARG B 1 252 ? 4.039 -2.18 12.078 1 98.88 252 ARG B N 1
ATOM 4560 C CA . ARG B 1 252 ? 5.012 -2.803 12.969 1 98.88 252 ARG B CA 1
ATOM 4561 C C . ARG B 1 252 ? 5.777 -1.749 13.766 1 98.88 252 ARG B C 1
ATOM 4563 O O . ARG B 1 252 ? 6.18 -1.997 14.906 1 98.88 252 ARG B O 1
ATOM 4570 N N . SER B 1 253 ? 6.004 -0.561 13.195 1 98.81 253 SER B N 1
ATOM 4571 C CA . SER B 1 253 ? 6.57 0.555 13.945 1 98.81 253 SER B CA 1
ATOM 4572 C C . SER B 1 253 ? 5.688 0.92 15.141 1 98.81 253 SER B C 1
ATOM 4574 O O . SER B 1 253 ? 6.18 1.091 16.25 1 98.81 253 SER B O 1
ATOM 4576 N N . HIS B 1 254 ? 4.41 0.992 14.875 1 98.69 254 HIS B N 1
ATOM 4577 C CA . HIS B 1 254 ? 3.453 1.324 15.93 1 98.69 254 HIS B CA 1
ATOM 4578 C C . HIS B 1 254 ? 3.488 0.297 17.047 1 98.69 254 HIS B C 1
ATOM 4580 O O . HIS B 1 254 ? 3.463 0.66 18.234 1 98.69 254 HIS B O 1
ATOM 4586 N N . ALA B 1 255 ? 3.629 -0.958 16.734 1 98.56 255 ALA B N 1
ATOM 4587 C CA . ALA B 1 255 ? 3.707 -2.041 17.719 1 98.56 255 ALA B CA 1
ATOM 4588 C C . ALA B 1 255 ? 4.938 -1.89 18.609 1 98.56 255 ALA B C 1
ATOM 4590 O O . ALA B 1 255 ? 4.922 -2.293 19.766 1 98.56 255 ALA B O 1
ATOM 4591 N N . GLU B 1 256 ? 5.977 -1.29 18.078 1 97.81 256 GLU B N 1
ATOM 4592 C CA . GLU B 1 256 ? 7.258 -1.177 18.766 1 97.81 256 GLU B CA 1
ATOM 4593 C C . GLU B 1 256 ? 7.332 0.109 19.578 1 97.81 256 GLU B C 1
ATOM 4595 O O . GLU B 1 256 ? 8.359 0.411 20.188 1 97.81 256 GLU B O 1
ATOM 4600 N N . GLY B 1 257 ? 6.289 0.915 19.484 1 96.94 257 GLY B N 1
ATOM 4601 C CA . GLY B 1 257 ? 6.27 2.158 20.234 1 96.94 257 GLY B CA 1
ATOM 4602 C C . GLY B 1 257 ? 6.766 3.348 19.438 1 96.94 257 GLY B C 1
ATOM 4603 O O . GLY B 1 257 ? 7.008 4.422 20 1 96.94 257 GLY B O 1
ATOM 4604 N N . PHE B 1 258 ? 6.988 3.156 18.156 1 98.19 258 PHE B N 1
ATOM 4605 C CA . PHE B 1 258 ? 7.359 4.266 17.297 1 98.19 258 PHE B CA 1
ATOM 4606 C C . PHE B 1 258 ? 6.168 4.711 16.453 1 98.19 258 PHE B C 1
ATOM 4608 O O . PHE B 1 258 ? 5.371 3.885 16 1 98.19 258 PHE B O 1
ATOM 4615 N N . SER B 1 259 ? 6.043 5.992 16.328 1 98.12 259 SER B N 1
ATOM 4616 C CA . SER B 1 259 ? 5.043 6.57 15.43 1 98.12 259 SER B CA 1
ATOM 4617 C C . SER B 1 259 ? 5.668 7 14.109 1 98.12 259 SER B C 1
ATOM 4619 O O . SER B 1 259 ? 6.891 7.09 13.992 1 98.12 259 SER B O 1
ATOM 4621 N N . THR B 1 260 ? 4.824 7.16 13.164 1 98.56 260 THR B N 1
ATOM 4622 C CA . THR B 1 260 ? 5.301 7.504 11.828 1 98.56 260 THR B CA 1
ATOM 4623 C C . THR B 1 260 ? 4.406 8.562 11.195 1 98.56 260 THR B C 1
ATOM 4625 O O . THR B 1 260 ? 3.309 8.836 11.688 1 98.56 260 THR B O 1
ATOM 4628 N N . CYS B 1 261 ? 4.906 9.18 10.188 1 98.31 261 CYS B N 1
ATOM 4629 C CA . CYS B 1 261 ? 4.141 10.031 9.281 1 98.31 261 CYS B CA 1
ATOM 4630 C C . CYS B 1 261 ? 4.602 9.844 7.844 1 98.31 261 CYS B C 1
ATOM 4632 O O . CYS B 1 261 ? 5.75 10.148 7.512 1 98.31 261 CYS B O 1
ATOM 4634 N N . VAL B 1 262 ? 3.676 9.344 7.031 1 98.5 262 VAL B N 1
ATOM 4635 C CA . VAL B 1 262 ? 3.957 9.203 5.605 1 98.5 262 VAL B CA 1
ATOM 4636 C C . VAL B 1 262 ? 3.963 10.586 4.945 1 98.5 262 VAL B C 1
ATOM 4638 O O . VAL B 1 262 ? 3.078 11.406 5.195 1 98.5 262 VAL B O 1
ATOM 4641 N N . LEU B 1 263 ? 5.004 10.805 4.156 1 97.75 263 LEU B N 1
ATOM 4642 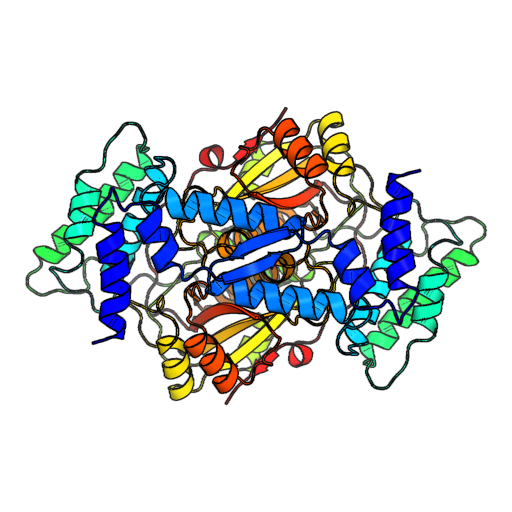C CA . LEU B 1 263 ? 5.18 12.078 3.459 1 97.75 263 LEU B CA 1
ATOM 4643 C C . LEU B 1 263 ? 5.027 11.891 1.952 1 97.75 263 LEU B C 1
ATOM 4645 O O . LEU B 1 263 ? 5.84 11.211 1.322 1 97.75 263 LEU B O 1
ATOM 4649 N N . ASN B 1 264 ? 3.994 12.516 1.433 1 95.12 264 ASN B N 1
ATOM 4650 C CA . ASN B 1 264 ? 3.736 12.438 -0.002 1 95.12 264 ASN B CA 1
ATOM 4651 C C . ASN B 1 264 ? 4.898 13.008 -0.811 1 95.12 264 ASN B C 1
ATOM 4653 O O . ASN B 1 264 ? 5.441 14.062 -0.464 1 95.12 264 ASN B O 1
ATOM 4657 N N . TRP B 1 265 ? 5.285 12.32 -1.844 1 96 265 TRP B N 1
ATOM 4658 C CA . TRP B 1 265 ? 6.438 12.734 -2.637 1 96 265 TRP B CA 1
ATOM 4659 C C . TRP B 1 265 ? 6.023 13.086 -4.062 1 96 265 TRP B C 1
ATOM 4661 O O . TRP B 1 265 ? 6.871 13.406 -4.898 1 96 265 TRP B O 1
ATOM 4671 N N . SER B 1 266 ? 4.746 13.094 -4.336 1 86.81 266 SER B N 1
ATOM 4672 C CA . SER B 1 266 ? 4.227 13.258 -5.691 1 86.81 266 SER B CA 1
ATOM 4673 C C . SER B 1 266 ? 4.457 14.68 -6.199 1 86.81 266 SER B C 1
ATOM 4675 O O . SER B 1 266 ? 4.457 14.922 -7.406 1 86.81 266 SER B O 1
ATOM 4677 N N . HIS B 1 267 ? 4.727 15.594 -5.336 1 82 267 HIS B N 1
ATOM 4678 C CA . HIS B 1 267 ? 4.855 16.984 -5.742 1 82 267 HIS B CA 1
ATOM 4679 C C . HIS B 1 267 ? 6.32 17.406 -5.809 1 82 267 HIS B C 1
ATOM 4681 O O . HIS B 1 267 ? 6.621 18.594 -6.016 1 82 267 HIS B O 1
ATOM 4687 N N . ALA B 1 268 ? 7.172 16.469 -5.578 1 88.44 268 ALA B N 1
ATOM 4688 C CA . ALA B 1 268 ? 8.594 16.797 -5.617 1 88.44 268 ALA B CA 1
ATOM 4689 C C . ALA B 1 268 ? 9.016 17.234 -7.016 1 88.44 268 ALA B C 1
ATOM 4691 O O . ALA B 1 268 ? 8.578 16.672 -8.016 1 88.44 268 ALA B O 1
ATOM 4692 N N . SER B 1 269 ? 9.828 18.25 -7.07 1 81.69 269 SER B N 1
ATOM 4693 C CA . SER B 1 269 ? 10.445 18.656 -8.336 1 81.69 269 SER B CA 1
ATOM 4694 C C . SER B 1 269 ? 11.516 17.656 -8.766 1 81.69 269 SER B C 1
ATOM 4696 O O . SER B 1 269 ? 11.969 16.844 -7.961 1 81.69 269 SER B O 1
ATOM 4698 N N . GLU B 1 270 ? 11.875 17.766 -9.992 1 82.88 270 GLU B N 1
ATOM 4699 C CA . GLU B 1 270 ? 12.969 16.922 -10.477 1 82.88 270 GLU B CA 1
ATOM 4700 C C . GLU B 1 270 ? 14.25 17.188 -9.695 1 82.88 270 GLU B C 1
ATOM 4702 O O . GLU B 1 270 ? 15 16.25 -9.398 1 82.88 270 GLU B O 1
ATOM 4707 N N . GLU B 1 271 ? 14.461 18.453 -9.398 1 87 271 GLU B N 1
ATOM 4708 C CA . GLU B 1 271 ? 15.648 18.828 -8.633 1 87 271 GLU B CA 1
ATOM 4709 C C . GLU B 1 271 ? 15.609 18.219 -7.23 1 87 271 GLU B C 1
ATOM 4711 O O . GLU B 1 271 ? 16.594 17.656 -6.766 1 87 271 GLU B O 1
ATOM 4716 N N . ALA B 1 272 ? 14.477 18.312 -6.57 1 93 272 ALA B N 1
ATOM 4717 C CA . ALA B 1 272 ? 14.336 17.734 -5.234 1 93 272 ALA B CA 1
ATOM 4718 C C . ALA B 1 272 ? 14.516 16.219 -5.27 1 93 272 ALA B C 1
ATOM 4720 O O . ALA B 1 272 ? 15.164 15.648 -4.391 1 93 272 ALA B O 1
ATOM 4721 N N . ASN B 1 273 ? 13.977 15.633 -6.293 1 92.81 273 ASN B N 1
ATOM 4722 C CA . ASN B 1 273 ? 14.102 14.188 -6.469 1 92.81 273 ASN B CA 1
ATOM 4723 C C . ASN B 1 273 ? 15.555 13.766 -6.629 1 92.81 273 ASN B C 1
ATOM 4725 O O . ASN B 1 273 ? 16.016 12.844 -5.949 1 92.81 273 ASN B O 1
ATOM 4729 N N . SER B 1 274 ? 16.266 14.438 -7.457 1 92.44 274 SER B N 1
ATOM 4730 C CA . SER B 1 274 ? 17.672 14.141 -7.688 1 92.44 274 SER B CA 1
ATOM 4731 C C . SER B 1 274 ? 18.5 14.359 -6.426 1 92.44 274 SER B C 1
ATOM 4733 O O . SER B 1 274 ? 19.344 13.539 -6.086 1 92.44 274 SER B O 1
ATOM 4735 N N . LYS B 1 275 ? 18.219 15.422 -5.766 1 97.06 275 LYS B N 1
ATOM 4736 C CA . LYS B 1 275 ? 18.953 15.75 -4.551 1 97.06 275 LYS B CA 1
ATOM 4737 C C . LYS B 1 275 ? 18.734 14.695 -3.467 1 97.06 275 LYS B C 1
ATOM 4739 O O . LYS B 1 275 ? 19.672 14.266 -2.805 1 97.06 275 LYS B O 1
ATOM 4744 N N . LEU B 1 276 ? 17.5 14.266 -3.311 1 98.38 276 LEU B N 1
ATOM 4745 C CA . LEU B 1 276 ? 17.203 13.258 -2.297 1 98.38 276 LEU B CA 1
ATOM 4746 C C . LEU B 1 276 ? 17.891 11.938 -2.623 1 98.38 276 LEU B C 1
ATOM 4748 O O . LEU B 1 276 ? 18.469 11.305 -1.74 1 98.38 276 LEU B O 1
ATOM 4752 N N . LYS B 1 277 ? 17.844 11.555 -3.881 1 97.38 277 LYS B N 1
ATOM 4753 C CA . LYS B 1 277 ? 18.516 10.328 -4.301 1 97.38 277 LYS B CA 1
ATOM 4754 C C . LYS B 1 277 ? 20.016 10.406 -4.02 1 97.38 277 LYS B C 1
ATOM 4756 O O . LYS B 1 277 ? 20.625 9.43 -3.58 1 97.38 277 LYS B O 1
ATOM 4761 N N . LYS B 1 278 ? 20.547 11.523 -4.258 1 97.88 278 LYS B N 1
ATOM 4762 C CA . LYS B 1 278 ? 21.969 11.711 -4.02 1 97.88 278 LYS B CA 1
ATOM 4763 C C . LYS B 1 278 ? 22.297 11.602 -2.533 1 97.88 278 LYS B C 1
ATOM 4765 O O . LYS B 1 278 ? 23.234 10.898 -2.148 1 97.88 278 LYS B O 1
ATOM 4770 N N . ILE B 1 279 ? 21.531 12.25 -1.705 1 98.56 279 ILE B N 1
ATOM 4771 C CA . ILE B 1 279 ? 21.781 12.242 -0.267 1 98.56 279 ILE B CA 1
ATOM 4772 C C . ILE B 1 279 ? 21.719 10.805 0.256 1 98.56 279 ILE B C 1
ATOM 4774 O O . ILE B 1 279 ? 22.547 10.398 1.069 1 98.56 279 ILE B O 1
ATOM 4778 N N . LEU B 1 280 ? 20.766 10.016 -0.279 1 98.69 280 LEU B N 1
ATOM 4779 C CA . LEU B 1 280 ? 20.5 8.703 0.291 1 98.69 280 LEU B CA 1
ATOM 4780 C C . LEU B 1 280 ? 21.203 7.605 -0.506 1 98.69 280 LEU B C 1
ATOM 4782 O O . LEU B 1 280 ? 21.156 6.43 -0.129 1 98.69 280 LEU B O 1
ATOM 4786 N N . GLY B 1 281 ? 21.781 7.93 -1.562 1 98.12 281 GLY B N 1
ATOM 4787 C CA . GLY B 1 281 ? 22.5 6.953 -2.371 1 98.12 281 GLY B CA 1
ATOM 4788 C C . GLY B 1 281 ? 21.562 6.047 -3.162 1 98.12 281 GLY B C 1
ATOM 4789 O O . GLY B 1 281 ? 21.844 4.855 -3.318 1 98.12 281 GLY B O 1
ATOM 4790 N N . ILE B 1 282 ? 20.484 6.57 -3.588 1 97.19 282 ILE B N 1
ATOM 4791 C CA . ILE B 1 282 ? 19.516 5.812 -4.371 1 97.19 282 ILE B CA 1
ATOM 4792 C C . ILE B 1 282 ? 19.891 5.867 -5.852 1 97.19 282 ILE B C 1
ATOM 4794 O O . ILE B 1 282 ? 20.234 6.934 -6.371 1 97.19 282 ILE B O 1
ATOM 4798 N N . ARG B 1 283 ? 19.844 4.719 -6.492 1 92.5 283 ARG B N 1
ATOM 4799 C CA . ARG B 1 283 ? 20.125 4.668 -7.926 1 92.5 283 ARG B CA 1
ATOM 4800 C C . ARG B 1 283 ? 19.172 5.582 -8.695 1 92.5 283 ARG B C 1
ATOM 4802 O O . ARG B 1 283 ? 17.984 5.656 -8.398 1 92.5 283 ARG B O 1
ATOM 4809 N N . SER B 1 284 ? 19.656 6.172 -9.758 1 86.38 284 SER B N 1
ATOM 4810 C CA . SER B 1 284 ? 18.891 7.16 -10.516 1 86.38 284 SER B CA 1
ATOM 4811 C C . SER B 1 284 ? 17.688 6.527 -11.203 1 86.38 284 SER B C 1
ATOM 4813 O O . SER B 1 284 ? 16.672 7.188 -11.422 1 86.38 284 SER B O 1
ATOM 4815 N N . ASP B 1 285 ? 17.75 5.266 -11.508 1 81.5 285 ASP B N 1
ATOM 4816 C CA . ASP B 1 285 ? 16.672 4.617 -12.258 1 81.5 285 ASP B CA 1
ATOM 4817 C C . ASP B 1 285 ? 15.617 4.043 -11.312 1 81.5 285 ASP B C 1
ATOM 4819 O O . ASP B 1 285 ? 14.57 3.576 -11.758 1 81.5 285 ASP B O 1
ATOM 4823 N N . ASN B 1 286 ? 15.922 4.062 -10.031 1 90.56 286 ASN B N 1
ATOM 4824 C CA . ASN B 1 286 ? 14.906 3.648 -9.062 1 90.56 286 ASN B CA 1
ATOM 4825 C C . ASN B 1 286 ? 13.922 4.773 -8.773 1 90.56 286 ASN B C 1
ATOM 4827 O O . ASN B 1 286 ? 14.203 5.941 -9.039 1 90.56 286 ASN B O 1
ATOM 4831 N N . ILE B 1 287 ? 12.789 4.383 -8.328 1 92.06 287 ILE B N 1
ATOM 4832 C CA . ILE B 1 287 ? 11.742 5.363 -8.078 1 92.06 287 ILE B CA 1
ATOM 4833 C C . ILE B 1 287 ? 11.5 5.496 -6.574 1 92.06 287 ILE B C 1
ATOM 4835 O O . ILE B 1 287 ? 11.305 4.492 -5.883 1 92.06 287 ILE B O 1
ATOM 4839 N N . ILE B 1 288 ? 11.594 6.75 -6.152 1 96.88 288 ILE B N 1
ATOM 4840 C CA . ILE B 1 288 ? 11.094 7.027 -4.809 1 96.88 288 ILE B CA 1
ATOM 4841 C C . ILE B 1 288 ? 9.57 7.094 -4.828 1 96.88 288 ILE B C 1
ATOM 4843 O O . ILE B 1 288 ? 8.984 8 -5.422 1 96.88 288 ILE B O 1
ATOM 4847 N N . CYS B 1 289 ? 8.945 6.156 -4.195 1 97.69 289 CYS B N 1
ATOM 4848 C CA . CYS B 1 289 ? 7.484 6.156 -4.164 1 97.69 289 CYS B CA 1
ATOM 4849 C C . CYS B 1 289 ? 6.961 7.203 -3.191 1 97.69 289 CYS B C 1
ATOM 4851 O O . CYS B 1 289 ? 6.086 8 -3.543 1 97.69 289 CYS B O 1
ATOM 4853 N N . PHE B 1 290 ? 7.453 7.215 -2.023 1 98.38 290 PHE B N 1
ATOM 4854 C CA . PHE B 1 290 ? 7.172 8.219 -1.007 1 98.38 290 PHE B CA 1
ATOM 4855 C C . PHE B 1 290 ? 8.156 8.109 0.152 1 98.38 290 PHE B C 1
ATOM 4857 O O . PHE B 1 290 ? 9.008 7.219 0.169 1 98.38 290 PHE B O 1
ATOM 4864 N N . ASN B 1 291 ? 8.078 9.07 1.054 1 98.75 291 ASN B N 1
ATOM 4865 C CA . ASN B 1 291 ? 8.93 9.086 2.236 1 98.75 291 ASN B CA 1
ATOM 4866 C C . ASN B 1 291 ? 8.117 8.961 3.52 1 98.75 291 ASN B C 1
ATOM 4868 O O . ASN B 1 291 ? 6.883 8.953 3.48 1 98.75 291 ASN B O 1
ATOM 4872 N N . MET B 1 292 ? 8.859 8.703 4.574 1 98.81 292 MET B N 1
ATOM 4873 C CA . MET B 1 292 ? 8.258 8.594 5.898 1 98.81 292 MET B CA 1
ATOM 4874 C C . MET B 1 292 ? 9.234 9.023 6.984 1 98.81 292 MET B C 1
ATOM 4876 O O . MET B 1 292 ? 10.445 8.844 6.848 1 98.81 292 MET B O 1
ATOM 4880 N N . VAL B 1 293 ? 8.688 9.648 8 1 98.75 293 VAL B N 1
ATOM 4881 C CA . VAL B 1 293 ? 9.492 9.906 9.188 1 98.75 293 VAL B CA 1
ATOM 4882 C C . VAL B 1 293 ? 9.031 9 10.328 1 98.75 293 VAL B C 1
ATOM 4884 O O . VAL B 1 293 ? 7.895 8.523 10.336 1 98.75 293 VAL B O 1
ATOM 4887 N N . LEU B 1 294 ? 9.93 8.758 11.234 1 98.75 294 LEU B N 1
ATOM 4888 C CA . LEU B 1 294 ? 9.688 7.805 12.312 1 98.75 294 LEU B CA 1
ATOM 4889 C C . LEU B 1 294 ? 10.375 8.258 13.594 1 98.75 294 LEU B C 1
ATOM 4891 O O . LEU B 1 294 ? 11.508 8.742 13.562 1 98.75 294 LEU B O 1
ATOM 4895 N N . GLY B 1 295 ? 9.695 8.117 14.703 1 98.44 295 GLY B N 1
ATOM 4896 C CA . GLY B 1 295 ? 10.211 8.391 16.031 1 98.44 295 GLY B CA 1
ATOM 4897 C C . GLY B 1 295 ? 9.195 8.148 17.125 1 98.44 295 GLY B C 1
ATOM 4898 O O . GLY B 1 295 ? 8.031 7.844 16.859 1 98.44 295 GLY B O 1
ATOM 4899 N N . ALA B 1 296 ? 9.703 8.266 18.328 1 97.56 296 ALA B N 1
ATOM 4900 C CA . ALA B 1 296 ? 8.766 8.242 19.453 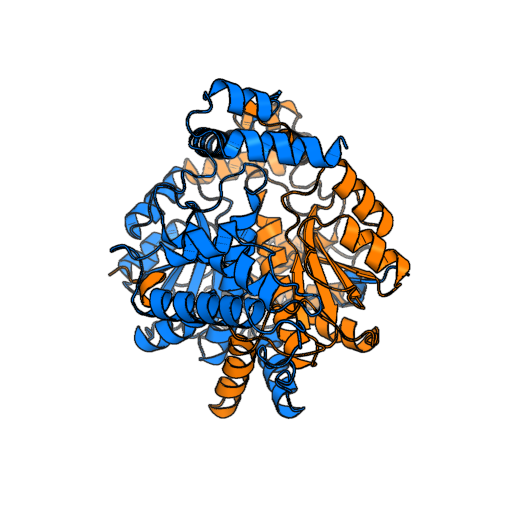1 97.56 296 ALA B CA 1
ATOM 4901 C C . ALA B 1 296 ? 7.945 9.531 19.516 1 97.56 296 ALA B C 1
ATOM 4903 O O . ALA B 1 296 ? 8.5 10.625 19.453 1 97.56 296 ALA B O 1
ATOM 4904 N N . ALA B 1 297 ? 6.66 9.383 19.672 1 96.81 297 ALA B N 1
ATOM 4905 C CA . ALA B 1 297 ? 5.773 10.547 19.703 1 96.81 297 ALA B CA 1
ATOM 4906 C C . ALA B 1 297 ? 5.961 11.344 20.984 1 96.81 297 ALA B C 1
ATOM 4908 O O . ALA B 1 297 ? 6.113 10.766 22.062 1 96.81 297 ALA B O 1
ATOM 4909 N N . MET B 1 298 ? 5.957 12.602 20.875 1 94.5 298 MET B N 1
ATOM 4910 C CA . MET B 1 298 ? 5.898 13.438 22.078 1 94.5 298 MET B CA 1
ATOM 4911 C C . MET B 1 298 ? 4.547 13.305 22.766 1 94.5 298 MET B C 1
ATOM 4913 O O . MET B 1 298 ? 4.473 13.305 24 1 94.5 298 MET B O 1
ATOM 4917 N N . TYR B 1 299 ? 3.537 13.234 22 1 92.69 299 TYR B N 1
ATOM 4918 C CA . TYR B 1 299 ? 2.166 13.047 22.453 1 92.69 299 TYR B CA 1
ATOM 4919 C C . TYR B 1 299 ? 1.309 12.406 21.375 1 92.69 299 TYR B C 1
ATOM 4921 O O . TYR B 1 299 ? 1.638 12.484 20.188 1 92.69 299 TYR B O 1
ATOM 4929 N N . ASP B 1 300 ? 0.232 11.734 21.844 1 93.25 300 ASP B N 1
ATOM 4930 C CA . ASP B 1 300 ? -0.757 11.195 20.906 1 93.25 300 ASP B CA 1
ATOM 4931 C C . ASP B 1 300 ? -1.7 12.297 20.422 1 93.25 300 ASP B C 1
ATOM 4933 O O . ASP B 1 300 ? -1.776 13.367 21.031 1 93.25 300 ASP B O 1
ATOM 4937 N N . VAL B 1 301 ? -2.322 12.023 19.328 1 91.81 301 VAL B N 1
ATOM 4938 C CA . VAL B 1 301 ? -3.262 12.992 18.781 1 91.81 301 VAL B CA 1
ATOM 4939 C C . VAL B 1 301 ? -4.645 12.359 18.641 1 91.81 301 VAL B C 1
ATOM 4941 O O . VAL B 1 301 ? -4.766 11.133 18.578 1 91.81 301 VAL B O 1
ATOM 4944 N N . GLU B 1 302 ? -5.641 13.195 18.625 1 88.31 302 GLU B N 1
ATOM 4945 C CA . GLU B 1 302 ? -7 12.711 18.422 1 88.31 302 GLU B CA 1
ATOM 4946 C C . GLU B 1 302 ? -7.172 12.148 17.016 1 88.31 302 GLU B C 1
ATOM 4948 O O . GLU B 1 302 ? -6.621 12.688 16.047 1 88.31 302 GLU B O 1
ATOM 4953 N N . PRO B 1 303 ? -7.965 11.07 16.938 1 91.38 303 PRO B N 1
ATOM 4954 C CA . PRO B 1 303 ? -8.195 10.516 15.602 1 91.38 303 PRO B CA 1
ATOM 4955 C C . PRO B 1 303 ? -8.969 11.469 14.695 1 91.38 303 PRO B C 1
ATOM 4957 O O . PRO B 1 303 ? -9.875 12.164 15.156 1 91.38 303 PRO B O 1
ATOM 4960 N N . PRO B 1 304 ? -8.586 11.539 13.461 1 92.81 304 PRO B N 1
ATOM 4961 C CA . PRO B 1 304 ? -9.414 12.266 12.508 1 92.81 304 PRO B CA 1
ATOM 4962 C C . PRO B 1 304 ? -10.727 11.547 12.195 1 92.81 304 PRO B C 1
ATOM 4964 O O . PRO B 1 304 ? -10.945 10.422 12.656 1 92.81 304 PRO B O 1
ATOM 4967 N N . TYR B 1 305 ? -11.531 12.266 11.492 1 92.38 305 TYR B N 1
ATOM 4968 C CA . TYR B 1 305 ? -12.766 11.633 11.039 1 92.38 305 TYR B CA 1
ATOM 4969 C C . TYR B 1 305 ? -12.469 10.516 10.047 1 92.38 305 TYR B C 1
ATOM 4971 O O . TYR B 1 305 ? -11.609 10.664 9.18 1 92.38 305 TYR B O 1
ATOM 4979 N N . LYS B 1 306 ? -13.156 9.383 10.227 1 94.5 306 LYS B N 1
ATOM 4980 C CA . LYS B 1 306 ? -13.039 8.266 9.297 1 94.5 306 LYS B CA 1
ATOM 4981 C C . LYS B 1 306 ? -14.406 7.828 8.789 1 94.5 306 LYS B C 1
ATOM 4983 O O . LYS B 1 306 ? -15.375 7.77 9.555 1 94.5 306 LYS B O 1
ATOM 4988 N N . LEU B 1 307 ? -14.445 7.504 7.539 1 92.94 307 LEU B N 1
ATOM 4989 C CA . LEU B 1 307 ? -15.68 7.047 6.902 1 92.94 307 LEU B CA 1
ATOM 4990 C C . LEU B 1 307 ? -16.172 5.75 7.535 1 92.94 307 LEU B C 1
ATOM 4992 O O . LEU B 1 307 ? -15.367 4.883 7.887 1 92.94 307 LEU B O 1
ATOM 4996 N N . GLY B 1 308 ? -17.5 5.703 7.637 1 94.44 308 GLY B N 1
ATOM 4997 C CA . GLY B 1 308 ? -18.094 4.414 7.965 1 94.44 308 GLY B CA 1
ATOM 4998 C C . GLY B 1 308 ? -18.094 3.443 6.801 1 94.44 308 GLY B C 1
ATOM 4999 O O . GLY B 1 308 ? -18.078 3.859 5.641 1 94.44 308 GLY B O 1
ATOM 5000 N N . VAL B 1 309 ? -18.188 2.205 7.082 1 96.75 309 VAL B N 1
ATOM 5001 C CA . VAL B 1 309 ? -18 1.146 6.094 1 96.75 309 VAL B CA 1
ATOM 5002 C C . VAL B 1 309 ? -19 1.312 4.961 1 96.75 309 VAL B C 1
ATOM 5004 O O . VAL B 1 309 ? -18.688 1.038 3.799 1 96.75 309 VAL B O 1
ATOM 5007 N N . ASN B 1 310 ? -20.188 1.812 5.191 1 94.81 310 ASN B N 1
ATOM 5008 C CA . ASN B 1 310 ? -21.234 1.925 4.188 1 94.81 310 ASN B CA 1
ATOM 5009 C C . ASN B 1 310 ? -20.969 3.072 3.217 1 94.81 310 ASN B C 1
ATOM 5011 O O . ASN B 1 310 ? -21.594 3.162 2.164 1 94.81 310 ASN B O 1
ATOM 5015 N N . GLU B 1 311 ? -20.016 3.891 3.549 1 92.31 311 GLU B N 1
ATOM 5016 C CA . GLU B 1 311 ? -19.734 5.062 2.727 1 92.31 311 GLU B CA 1
ATOM 5017 C C . GLU B 1 311 ? -18.703 4.746 1.642 1 92.31 311 GLU B C 1
ATOM 5019 O O . GLU B 1 311 ? -18.578 5.492 0.673 1 92.31 311 GLU B O 1
ATOM 5024 N N . PHE B 1 312 ? -18 3.619 1.806 1 96.06 312 PHE B N 1
ATOM 5025 C CA . PHE B 1 312 ? -16.938 3.4 0.838 1 96.06 312 PHE B CA 1
ATOM 5026 C C . PHE B 1 312 ? -16.875 1.936 0.418 1 96.06 312 PHE B C 1
ATOM 5028 O O . PHE B 1 312 ? -16.016 1.546 -0.38 1 96.06 312 PHE B O 1
ATOM 5035 N N . VAL B 1 313 ? -17.75 1.136 0.923 1 98.56 313 VAL B N 1
ATOM 5036 C CA . VAL B 1 313 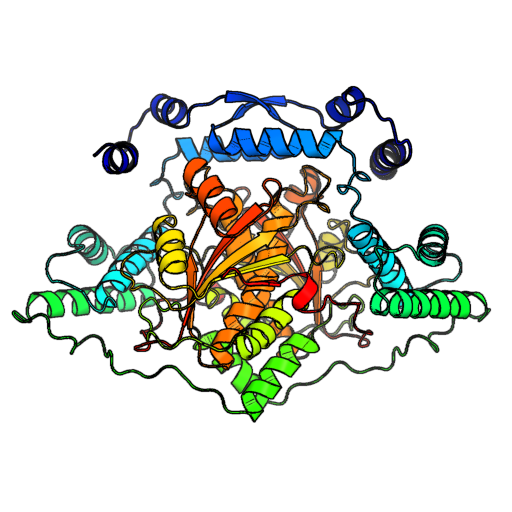? -17.844 -0.273 0.553 1 98.56 313 VAL B CA 1
ATOM 5037 C C . VAL B 1 313 ? -19.188 -0.542 -0.112 1 98.56 313 VAL B C 1
ATOM 5039 O O . VAL B 1 313 ? -20.234 -0.125 0.395 1 98.56 313 VAL B O 1
ATOM 5042 N N . LYS B 1 314 ? -19.109 -1.243 -1.214 1 98.56 314 LYS B N 1
ATOM 5043 C CA . LYS B 1 314 ? -20.344 -1.6 -1.915 1 98.56 314 LYS B CA 1
ATOM 5044 C C . LYS B 1 314 ? -20.359 -3.086 -2.262 1 98.56 314 LYS B C 1
ATOM 5046 O O . LYS B 1 314 ? -19.484 -3.576 -2.973 1 98.56 314 LYS B O 1
ATOM 5051 N N . LYS B 1 315 ? -21.359 -3.74 -1.788 1 98.5 315 LYS B N 1
ATOM 5052 C CA . LYS B 1 315 ? -21.625 -5.125 -2.168 1 98.5 315 LYS B CA 1
ATOM 5053 C C . LYS B 1 315 ? -22.422 -5.199 -3.469 1 98.5 315 LYS B C 1
ATOM 5055 O O . LYS B 1 315 ? -23.422 -4.508 -3.627 1 98.5 315 LYS B O 1
ATOM 5060 N N . VAL B 1 316 ? -21.938 -6.02 -4.332 1 98.06 316 VAL B N 1
ATOM 5061 C CA . VAL B 1 316 ? -22.609 -6.191 -5.617 1 98.06 316 VAL B CA 1
ATOM 5062 C C . VAL B 1 316 ? -23.25 -7.574 -5.68 1 98.06 316 VAL B C 1
ATOM 5064 O O . VAL B 1 316 ? -22.562 -8.586 -5.746 1 98.06 316 VAL B O 1
ATOM 5067 N N . ASP B 1 317 ? -24.578 -7.645 -5.738 1 94.06 317 ASP B N 1
ATOM 5068 C CA . ASP B 1 317 ? -25.312 -8.898 -5.68 1 94.06 317 ASP B CA 1
ATOM 5069 C C . ASP B 1 317 ? -25.594 -9.445 -7.078 1 94.06 317 ASP B C 1
ATOM 5071 O O . ASP B 1 317 ? -25.703 -8.68 -8.039 1 94.06 317 ASP B O 1
#

Solvent-accessible surface area (backbone atoms only — not comparable to full-atom values): 34272 Å² total; per-residue (Å²): 113,68,74,61,42,54,56,40,50,50,50,50,49,58,69,50,77,84,54,50,61,60,54,51,47,58,71,41,48,59,40,80,42,76,30,39,50,76,54,39,57,51,51,53,48,39,49,54,38,43,57,53,29,74,81,48,19,86,74,45,60,56,41,56,48,33,35,46,52,41,54,53,48,48,45,66,69,23,92,80,46,58,66,80,62,66,52,68,53,50,54,52,57,72,69,60,79,53,92,81,55,51,73,68,53,50,54,51,49,51,53,53,54,49,55,52,50,51,44,57,63,44,79,78,59,68,68,73,78,54,60,61,73,36,73,66,76,79,56,52,72,70,49,42,50,46,52,48,50,54,49,73,66,53,58,78,49,47,44,42,34,74,62,67,79,55,68,68,62,48,45,61,30,52,45,42,23,65,52,34,74,37,75,58,56,44,61,42,52,30,38,36,31,28,63,38,66,69,58,26,48,54,52,45,69,54,32,84,64,66,58,71,48,57,74,44,29,28,34,36,38,42,26,25,51,45,47,71,60,36,51,65,59,40,70,58,48,51,35,33,35,33,23,21,12,46,38,42,27,56,52,44,30,38,46,73,52,27,35,35,29,80,34,69,45,53,80,52,48,71,66,42,49,53,51,49,27,60,75,59,67,47,62,84,80,38,43,75,61,32,35,32,37,34,24,32,56,64,39,34,76,81,82,74,91,68,79,55,49,79,76,38,45,43,83,39,126,111,68,73,61,41,53,56,39,48,48,50,52,50,58,69,46,78,83,56,49,60,59,54,51,47,58,72,40,49,60,40,81,41,76,29,40,48,77,55,40,59,52,49,52,48,38,49,53,37,41,56,53,29,71,80,46,19,87,75,44,61,56,42,56,49,33,36,47,50,41,53,53,47,46,45,66,68,23,92,80,48,58,67,80,62,66,52,67,52,50,54,50,58,71,67,58,79,55,92,80,55,52,71,69,53,49,56,52,48,50,51,53,53,50,53,50,50,50,42,56,62,43,83,76,60,69,67,71,81,55,56,62,74,35,73,66,76,76,55,52,70,70,49,41,50,47,52,49,49,54,50,72,65,54,59,77,48,46,45,40,34,74,62,68,78,54,69,68,60,48,45,61,31,54,45,44,23,66,50,33,72,38,75,60,55,44,62,43,52,31,39,36,31,28,62,37,68,68,57,25,49,55,53,44,70,54,32,84,64,67,59,73,47,58,73,44,27,28,33,36,38,42,26,25,51,45,48,73,59,34,51,64,58,41,71,59,47,52,34,32,35,32,23,20,13,46,37,41,28,55,52,44,30,36,46,72,52,26,35,34,28,81,34,70,46,52,80,51,47,72,67,44,50,52,51,48,27,59,75,58,68,48,62,86,78,38,43,76,60,32,35,34,36,34,23,33,55,64,39,34,74,81,80,72,92,69,79,56,50,78,76,38,44,43,80,38,125

Foldseek 3Di:
DVVVVLVVVLVVQQVPQPDDLVVLVVNVVDDDDDDDPVVVVVVVLQSVLSSCGQPPLVPQVLLVLLLLLLVLVVLLPDPPHAQPPSVVSLVVLVPDDDPNADPVSNVSSVVSNVSNVVCNPPVVNDPPPVPPPDDDDDDDPVRVVVVVCLVVQADAFFEFDQDADDPVLLVVLLVQLLVFDADSSSSFKDKFKDQPQVLQVVLLVQFPQSPPHDRFRMKMWIKGSCSNPRHPVCSCRSLVSSVRSVVSSQSSLVVVQKHKHWGQCVPGDPVSVVVNCVSRVNDPSMDGNTMMGMHHHPDGDDDDDDDDCVVPDDDDD/DVVVVLVVVLVVQQVPQPDDLVVLVVNVVDDDDDDDPVVVVVVVLQSVLSSCGQPPLVPQVLLVLLLLLLVLVVLLPDPPHAQPPSVVSLVVLVPDDDPNADPVSNVSSVVSNVSNVVCNPPVVNDPPPVPPPDDDDDDDPVRVVVVVCLVVQADAFFEFDQDADDPVLLVVLLVQLLVFDADSSSSFKDKFKDQPQVLQVVLLVQFPQSPPHDRFRMKMWIKGSCSNPRHPVCSCRSLVSSVRSVVSSQSSLVVVQKHKHWGQCVPGDPVSVVVNCVSRVNDPSMDGNTMMGMHHHPDGDDDDDDDDCVVPDDDDD

Nearest PDB structures (foldseek):
  5j6c-assembly1_B  TM=8.565E-01  e=1.690E-10  Clostridioides difficile R20291
  5uu6-assembly2_C  TM=8.415E-01  e=2.606E-10  Vibrio parahaemolyticus RIMD 2210633
  3m5k-assembly1_B  TM=8.816E-01  e=6.197E-10  Parabacteroides distasonis ATCC 8503
  3e10-assembly1_A  TM=8.509E-01  e=2.273E-09  Clostridium acetobutylicum
  3kwk-assembly1_A-2  TM=8.672E-01  e=3.506E-09  Bacteroides thetaiotaomicron VPI-5482

pLDDT: mean 85.25, std 17.08, range [23.41, 98.94]

InterPro domains:
  IPR000415 Nitroreductase-like [G3DSA:3.40.109.10] (149-316)
  IPR000415 Nitroreductase-like [SSF55469] (146-315)
  IPR029479 Nitroreductase [PF00881] (151-197)
  IPR029479 Nitroreductase [PF00881] (210-290)